Protein 1TQX (pdb70)

Radius of gyration: 55.83 Å; Cα contacts (8 Å, |Δi|>4): 926; chains: 2; bounding box: 70×81×130 Å

CATH classification: 3.20.20.70

B-factor: mean 29.71, std 8.07, range [15.62, 62.86]

InterPro domains:
  IPR000056 Ribulose-phosphate 3-epimerase-like [PF00834] (8-205)
  IPR000056 Ribulose-phosphate 3-epimerase-like [PS01085] (35-49)
  IPR000056 Ribulose-phosphate 3-epimerase-like [PS01086] (142-164)
  IPR000056 Ribulose-phosphate 3-epimerase-like [PTHR11749] (6-224)
  IPR000056 Ribulose-phosphate 3-epimerase-like [cd00429] (7-218)
  IPR011060 Ribulose-phosphate binding barrel [SSF51366] (5-220)
  IPR013785 Aldolase-type TIM barrel [G3DSA:3.20.20.70] (1-227)
  IPR026019 Ribulose-phosphate 3-epimerase [PIRSF001461] (6-224)

Sequence (442 aa):
LKAIIAPSVLASNISKLAEETQRMESLGAEWIHLDVMDMHFVPNLSFGPPVINNLKKYTKSIFFDVHLMVEYPEKYVPLLKTSNQLTFHFEALNEDTERCIQLAKEIRDNNLWCGISIKPKTDVQKLVPILDTNLINTVLVMTVEPGFGGQSFMHDMMGKVSFLRKKYKNLNIQVDGGLNIETTEISASHGANIIVAGTSIFNAEDPKYVIDTMRVSVQKYLKAIIAPSVLASNISKLAEETQRMESLGAEWIHLDVMDMHFVPNLSFGPPVINNLKKYTKSIFFDVHLMVEYPEKYVPLLKTSNQLTFHFEALNEDTERCIQLAKEIRDNNLWCGISIKPKTDVQKLVPILDTNLINTVLVMTVEPGFGGQSFMHDMMGKVSFLRKKYKNLNIQVDGGLNIETTEISASHGANIIVAGTSIFNAEDPKYVIDTMRVSVQKY

Structure 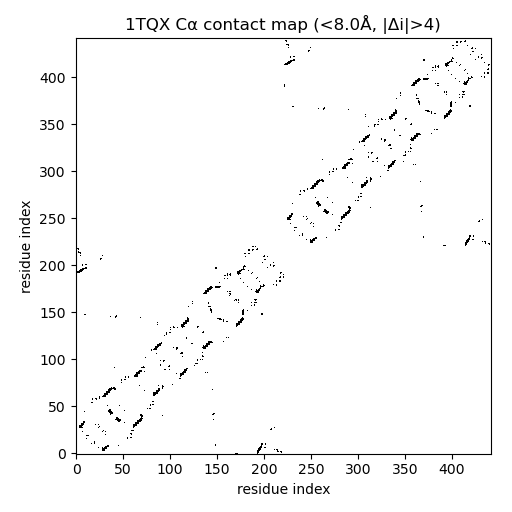(mmCIF, N/CA/C/O backbone):
data_1TQX
#
_entry.id   1TQX
#
_cell.length_a   79.415
_cell.length_b   84.454
_cell.length_c   120.717
_cell.angle_alpha   90.00
_cell.angle_beta   90.00
_cell.angle_gamma   90.00
#
_symmetry.space_group_name_H-M   'P 21 21 21'
#
loop_
_entity.id
_entity.type
_entity.pdbx_description
1 polymer 'D-ribulose-5-phosphate 3-epimerase, putative'
2 non-polymer 'SULFATE ION'
3 non-polymer 'ZINC ION'
4 water water
#
loop_
_atom_site.group_PDB
_atom_site.id
_atom_site.type_symbol
_atom_site.label_atom_id
_atom_site.label_alt_id
_atom_site.label_comp_id
_atom_site.label_asym_id
_atom_site.label_entity_id
_atom_site.label_seq_id
_atom_site.pdbx_PDB_ins_code
_atom_site.Cartn_x
_atom_site.Cartn_y
_atom_site.Cartn_z
_atom_site.occupancy
_atom_site.B_iso_or_equiv
_atom_site.auth_seq_id
_atom_site.auth_comp_id
_atom_site.auth_asym_id
_atom_site.auth_atom_id
_atom_site.pdbx_PDB_model_num
ATOM 1 N N . LEU A 1 4 ? 4.560 61.621 -14.652 1.00 33.73 4 LEU A N 1
ATOM 2 C CA . LEU A 1 4 ? 5.475 61.573 -13.470 1.00 33.95 4 LEU A CA 1
ATOM 3 C C . LEU A 1 4 ? 6.230 62.882 -13.299 1.00 33.57 4 LEU A C 1
ATOM 4 O O . LEU A 1 4 ? 6.712 63.461 -14.271 1.00 34.31 4 LEU A O 1
ATOM 9 N N . LYS A 1 5 ? 6.344 63.339 -12.058 1.00 32.12 5 LYS A N 1
ATOM 10 C CA . LYS A 1 5 ? 7.049 64.582 -11.768 1.00 30.68 5 LYS A CA 1
ATOM 11 C C . LYS A 1 5 ? 8.192 64.311 -10.788 1.00 29.04 5 LYS A C 1
ATOM 12 O O . LYS A 1 5 ? 8.135 63.352 -10.016 1.00 26.21 5 LYS A O 1
ATOM 18 N N . ALA A 1 6 ? 9.230 65.146 -10.825 1.00 26.10 6 ALA A N 1
ATOM 19 C CA . ALA A 1 6 ? 10.349 64.998 -9.898 1.00 25.73 6 ALA A CA 1
ATOM 20 C C . ALA A 1 6 ? 9.898 65.699 -8.620 1.00 24.87 6 ALA A C 1
ATOM 21 O O . ALA A 1 6 ? 9.660 66.902 -8.630 1.00 25.04 6 ALA A O 1
ATOM 23 N N . ILE A 1 7 ? 9.780 64.957 -7.524 1.00 23.75 7 ILE A N 1
ATOM 24 C CA . ILE A 1 7 ? 9.311 65.555 -6.275 1.00 22.93 7 ILE A CA 1
ATOM 25 C C . ILE A 1 7 ? 10.266 65.390 -5.101 1.00 22.46 7 ILE A C 1
ATOM 26 O O . ILE A 1 7 ? 10.720 64.285 -4.810 1.00 22.56 7 ILE A O 1
ATOM 31 N N . ILE A 1 8 ? 10.563 66.496 -4.424 1.00 22.36 8 ILE A N 1
ATOM 32 C CA . ILE A 1 8 ? 11.434 66.451 -3.261 1.00 21.98 8 ILE A CA 1
ATOM 33 C C . ILE A 1 8 ? 10.535 66.635 -2.039 1.00 22.59 8 ILE A C 1
ATOM 34 O O . ILE A 1 8 ? 9.777 67.606 -1.957 1.00 22.36 8 ILE A O 1
ATOM 39 N N . ALA A 1 9 ? 10.610 65.694 -1.102 1.00 20.99 9 ALA A N 1
ATOM 40 C CA . ALA A 1 9 ? 9.785 65.751 0.102 1.00 19.93 9 ALA A CA 1
ATOM 41 C C . ALA A 1 9 ? 10.623 65.666 1.377 1.00 19.61 9 ALA A C 1
ATOM 42 O O . ALA A 1 9 ? 10.894 64.577 1.879 1.00 20.85 9 ALA A O 1
ATOM 44 N N . PRO A 1 10 ? 11.034 66.824 1.921 1.00 19.02 10 PRO A N 1
ATOM 45 C CA . PRO A 1 10 ? 11.843 66.873 3.145 1.00 18.49 10 PRO A CA 1
ATOM 46 C C . PRO A 1 10 ? 11.110 66.194 4.303 1.00 19.19 10 PRO A C 1
ATOM 47 O O . PRO A 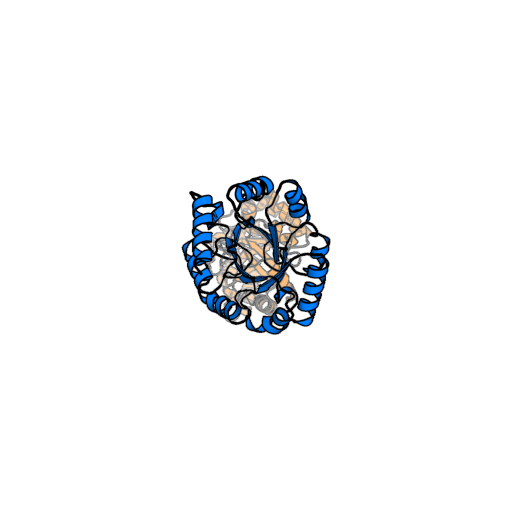1 10 ? 9.916 66.419 4.509 1.00 18.56 10 PRO A O 1
ATOM 51 N N . SER A 1 11 ? 11.825 65.363 5.054 1.00 19.02 11 SER A N 1
ATOM 52 C CA . SER A 1 11 ? 11.232 64.655 6.186 1.00 20.27 11 SER A CA 1
ATOM 53 C C . SER A 1 11 ? 11.426 65.471 7.462 1.00 20.22 11 SER A C 1
ATOM 54 O O . SER A 1 11 ? 12.545 65.590 7.956 1.00 18.63 11 SER A O 1
ATOM 57 N N . VAL A 1 12 ? 10.332 66.018 7.995 1.00 21.31 12 VAL A N 1
ATOM 58 C CA . VAL A 1 12 ? 10.378 66.860 9.196 1.00 23.45 12 VAL A CA 1
ATOM 59 C C . VAL A 1 12 ? 10.897 66.192 10.466 1.00 25.11 12 VAL A C 1
ATOM 60 O O . VAL A 1 12 ? 11.208 66.868 11.444 1.00 26.43 12 VAL A O 1
ATOM 64 N N . LEU A 1 13 ? 10.980 64.868 10.453 1.00 27.59 13 LEU A N 1
ATOM 65 C CA . LEU A 1 13 ? 11.474 64.120 11.606 1.00 28.88 13 LEU A CA 1
ATOM 66 C C . LEU A 1 13 ? 12.895 64.586 11.932 1.00 29.30 13 LEU A C 1
ATOM 67 O O . LEU A 1 13 ? 13.312 64.589 13.093 1.00 29.21 13 LEU A O 1
ATOM 72 N N . ALA A 1 14 ? 13.627 64.987 10.894 1.00 27.83 14 ALA A N 1
ATOM 73 C CA . ALA A 1 14 ? 15.008 65.444 11.038 1.00 27.15 14 ALA A CA 1
ATOM 74 C C . ALA A 1 14 ? 15.166 66.934 11.363 1.00 26.08 14 ALA A C 1
ATOM 75 O O . ALA A 1 14 ? 16.283 67.422 11.523 1.00 24.64 14 ALA A O 1
ATOM 77 N N . SER A 1 15 ? 14.058 67.659 11.472 1.00 25.30 15 SER A N 1
ATOM 78 C CA . SER A 1 15 ? 14.125 69.089 11.772 1.00 24.24 15 SER A CA 1
ATOM 79 C C . SER A 1 15 ? 13.895 69.348 13.254 1.00 24.03 15 SER A C 1
ATOM 80 O O . SER A 1 15 ? 13.823 68.417 14.059 1.00 24.05 15 SER A O 1
ATOM 83 N N . ASN A 1 16 ? 13.792 70.625 13.608 1.00 22.37 16 ASN A N 1
ATOM 84 C CA . ASN A 1 16 ? 13.501 71.014 14.982 1.00 23.77 16 ASN A CA 1
ATOM 85 C C . ASN A 1 16 ? 11.978 70.932 15.054 1.00 23.30 16 ASN A C 1
ATOM 86 O O . ASN A 1 16 ? 11.277 71.915 14.806 1.00 21.90 16 ASN A O 1
ATOM 91 N N . ILE A 1 17 ? 11.478 69.741 15.376 1.00 22.33 17 ILE A N 1
ATOM 92 C CA . ILE A 1 17 ? 10.045 69.487 15.418 1.00 23.46 17 ILE A CA 1
ATOM 93 C C . ILE A 1 17 ? 9.232 70.337 16.390 1.00 22.85 17 ILE A C 1
ATOM 94 O O . ILE A 1 17 ? 8.010 70.408 16.266 1.00 22.75 17 ILE A O 1
ATOM 99 N N . SER A 1 18 ? 9.887 70.987 17.350 1.00 21.56 18 SER A N 1
ATOM 100 C CA . SER A 1 18 ? 9.153 71.843 18.278 1.00 20.84 18 SER A CA 1
ATOM 101 C C . SER A 1 18 ? 8.865 73.171 17.575 1.00 20.28 18 SER A C 1
ATOM 102 O O . SER A 1 18 ? 8.261 74.079 18.149 1.00 20.23 18 SER A O 1
ATOM 105 N N . LYS A 1 19 ? 9.326 73.276 16.330 1.00 21.76 19 LYS A N 1
ATOM 106 C CA . LYS A 1 19 ? 9.102 74.453 15.490 1.00 21.99 19 LYS A CA 1
ATOM 107 C C . LYS A 1 19 ? 8.669 73.920 14.122 1.00 21.20 19 LYS A C 1
ATOM 108 O O . LYS A 1 19 ? 9.137 74.381 13.076 1.00 19.56 19 LYS A O 1
ATOM 114 N N . LEU A 1 20 ? 7.767 72.942 14.153 1.00 20.18 20 LEU A N 1
ATOM 115 C CA . LEU A 1 20 ? 7.262 72.280 12.949 1.00 21.00 20 LEU A CA 1
ATOM 116 C C . LEU A 1 20 ? 6.737 73.256 11.898 1.00 21.40 20 LEU A C 1
ATOM 117 O O . LEU A 1 20 ? 7.133 73.195 10.734 1.00 19.56 20 LEU A O 1
ATOM 122 N N . ALA A 1 21 ? 5.831 74.137 12.305 1.00 21.14 21 ALA A N 1
ATOM 123 C CA . ALA A 1 21 ? 5.267 75.115 11.381 1.00 22.46 21 ALA A CA 1
ATOM 124 C C . ALA A 1 21 ? 6.358 75.956 10.716 1.00 23.33 21 ALA A C 1
ATOM 125 O O . ALA A 1 21 ? 6.345 76.157 9.506 1.00 23.47 21 ALA A O 1
ATOM 127 N N . GLU A 1 22 ? 7.309 76.438 11.510 1.00 23.24 22 GLU A N 1
ATOM 128 C CA . GLU A 1 22 ? 8.387 77.268 10.971 1.00 25.19 22 GLU A CA 1
ATOM 129 C C . GLU A 1 22 ? 9.256 76.503 9.970 1.00 23.89 22 GLU A C 1
ATOM 130 O O . GLU A 1 22 ? 9.596 77.023 8.905 1.00 21.21 22 GLU A O 1
ATOM 136 N N . GLU A 1 23 ? 9.606 75.268 10.319 1.00 21.67 23 GLU A N 1
ATOM 137 C CA . GLU A 1 23 ? 10.427 74.433 9.459 1.00 21.39 23 GLU A CA 1
ATOM 138 C C . GLU A 1 23 ? 9.730 74.091 8.144 1.00 21.33 23 GLU A C 1
ATOM 139 O O . GLU A 1 23 ? 10.368 74.054 7.086 1.00 18.78 23 GLU A O 1
ATOM 145 N N . THR A 1 24 ? 8.426 73.841 8.211 1.00 20.08 24 THR A N 1
ATOM 146 C CA . THR A 1 24 ? 7.662 73.496 7.015 1.00 19.95 24 THR A CA 1
ATOM 147 C C . THR A 1 24 ? 7.495 74.702 6.097 1.00 21.29 24 THR A C 1
ATOM 148 O O . THR A 1 24 ? 7.563 74.574 4.869 1.00 20.25 24 THR A O 1
ATOM 152 N N . GLN A 1 25 ? 7.270 75.870 6.694 1.00 20.97 25 GLN A N 1
ATOM 153 C CA . GLN A 1 25 ? 7.120 77.099 5.923 1.00 22.34 25 GLN A CA 1
ATOM 154 C C . GLN A 1 25 ? 8.447 77.364 5.212 1.00 23.72 25 GLN A C 1
ATOM 155 O O . GLN A 1 25 ? 8.471 77.802 4.064 1.00 23.68 25 GLN A O 1
ATOM 161 N N . ARG A 1 26 ? 9.546 77.083 5.903 1.00 23.60 26 ARG A N 1
ATOM 162 C CA . ARG A 1 26 ? 10.876 77.269 5.340 1.00 25.10 26 ARG A CA 1
ATOM 163 C C . ARG A 1 26 ? 11.051 76.348 4.128 1.00 24.69 26 ARG A C 1
ATOM 164 O O . ARG A 1 26 ? 11.475 76.787 3.059 1.00 24.80 26 ARG A O 1
ATOM 172 N N . MET A 1 27 ? 10.717 75.070 4.285 1.00 24.22 27 MET A N 1
ATOM 173 C CA . MET A 1 27 ? 10.839 74.127 3.176 1.00 24.88 27 MET A CA 1
ATOM 174 C C . MET A 1 27 ? 9.965 74.590 2.010 1.00 26.46 27 MET A C 1
ATOM 175 O O . MET A 1 27 ? 10.344 74.481 0.840 1.00 25.27 27 MET A O 1
ATOM 180 N N . GLU A 1 28 ? 8.793 75.112 2.343 1.00 25.21 28 GLU A N 1
ATOM 181 C CA . GLU A 1 28 ? 7.856 75.607 1.344 1.00 28.13 28 GLU A CA 1
ATOM 182 C C . GLU A 1 28 ? 8.490 76.776 0.586 1.00 27.75 28 GLU A C 1
ATOM 183 O O . GLU A 1 28 ? 8.443 76.829 -0.641 1.00 27.73 28 GLU A O 1
ATOM 189 N N . SER A 1 29 ? 9.101 77.701 1.322 1.00 27.10 29 SER A N 1
ATOM 190 C CA . SER A 1 29 ? 9.728 78.864 0.706 1.00 28.50 29 SER A CA 1
ATOM 191 C C . SER A 1 29 ? 10.924 78.491 -0.169 1.00 28.60 29 SER A C 1
ATOM 192 O O . SER A 1 29 ? 11.283 79.237 -1.085 1.00 27.44 29 SER A O 1
ATOM 195 N N . LEU A 1 30 ? 11.536 77.340 0.107 1.00 27.65 30 LEU A N 1
ATOM 196 C CA . LEU A 1 30 ? 12.688 76.889 -0.669 1.00 27.15 30 LEU A CA 1
ATOM 197 C C . LEU A 1 30 ? 12.276 76.147 -1.933 1.00 27.33 30 LEU A C 1
ATOM 198 O O . LEU A 1 30 ? 13.117 75.826 -2.766 1.00 29.28 30 LEU A O 1
ATOM 203 N N . GLY A 1 31 ? 10.987 75.856 -2.068 1.00 26.00 31 GLY A N 1
ATOM 204 C CA . GLY A 1 31 ? 10.522 75.172 -3.259 1.00 25.60 31 GLY A CA 1
ATOM 205 C C . GLY A 1 31 ? 10.192 73.698 -3.126 1.00 24.95 31 GLY A C 1
ATOM 206 O O . GLY A 1 31 ? 9.878 73.048 -4.123 1.00 24.00 31 GLY A O 1
ATOM 207 N N . ALA A 1 32 ? 10.260 73.151 -1.917 1.00 23.89 32 ALA A N 1
ATOM 208 C CA . ALA A 1 32 ? 9.928 71.739 -1.742 1.00 24.12 32 ALA A CA 1
ATOM 209 C C . ALA A 1 32 ? 8.451 71.575 -2.098 1.00 22.70 32 ALA A C 1
ATOM 210 O O . ALA A 1 32 ? 7.610 72.339 -1.628 1.00 23.58 32 ALA A O 1
ATOM 212 N N . GLU A 1 33 ? 8.143 70.590 -2.937 1.00 24.17 33 GLU A N 1
ATOM 213 C CA . GLU A 1 33 ? 6.765 70.346 -3.363 1.00 23.72 33 GLU A CA 1
ATOM 214 C C . GLU A 1 33 ? 5.918 69.657 -2.290 1.00 22.73 33 GLU A C 1
ATOM 215 O O . GLU A 1 33 ? 4.739 69.969 -2.119 1.00 20.20 33 GLU A O 1
ATOM 221 N N . TRP A 1 34 ? 6.531 68.717 -1.578 1.00 20.50 34 TRP A N 1
ATOM 222 C CA . TRP A 1 34 ? 5.854 67.946 -0.538 1.00 20.09 34 TRP A CA 1
ATOM 223 C C . TRP A 1 34 ? 6.554 68.108 0.807 1.00 19.88 34 TRP A C 1
ATOM 224 O O . TRP A 1 34 ? 7.724 68.494 0.863 1.00 19.11 34 TRP A O 1
ATOM 235 N N . ILE A 1 35 ? 5.830 67.814 1.885 1.00 20.45 35 ILE A N 1
ATOM 236 C CA . ILE A 1 35 ? 6.408 67.833 3.224 1.00 19.96 35 ILE A CA 1
ATOM 237 C C . ILE A 1 35 ? 6.090 66.419 3.715 1.00 20.45 35 ILE A C 1
ATOM 238 O O . ILE A 1 35 ? 4.932 66.006 3.730 1.00 20.07 35 ILE A O 1
ATOM 243 N N . HIS A 1 36 ? 7.132 65.665 4.058 1.00 19.11 36 HIS A N 1
ATOM 244 C CA . HIS A 1 36 ? 6.974 64.281 4.498 1.00 17.58 36 HIS A CA 1
ATOM 245 C C . HIS A 1 36 ? 6.818 64.187 6.009 1.00 19.04 36 HIS A C 1
ATOM 246 O O . HIS A 1 36 ? 7.740 64.521 6.764 1.00 19.36 36 HIS A O 1
ATOM 253 N N . LEU A 1 37 ? 5.659 63.702 6.445 1.00 17.60 37 LEU A N 1
ATOM 254 C CA . LEU A 1 37 ? 5.335 63.601 7.864 1.00 18.46 37 LEU A CA 1
ATOM 255 C C . LEU A 1 37 ? 5.315 62.165 8.389 1.00 17.49 37 LEU A C 1
ATOM 256 O O . LEU A 1 37 ? 4.375 61.413 8.127 1.00 16.60 37 LEU A O 1
ATOM 261 N N . ASP A 1 38 ? 6.352 61.795 9.136 1.00 18.27 38 ASP A N 1
ATOM 262 C CA . ASP A 1 38 ? 6.458 60.448 9.702 1.00 19.59 38 ASP A CA 1
ATOM 263 C C . ASP A 1 38 ? 5.721 60.271 11.026 1.00 19.28 38 ASP A C 1
ATOM 264 O O . ASP A 1 38 ? 6.085 60.880 12.029 1.00 20.01 38 ASP A O 1
ATOM 269 N N . VAL A 1 39 ? 4.704 59.414 11.017 1.00 19.87 39 VAL A N 1
ATOM 270 C CA . VAL A 1 39 ? 3.906 59.119 12.208 1.00 18.67 39 VAL A CA 1
ATOM 271 C C . VAL A 1 39 ? 4.318 57.736 12.723 1.00 18.96 39 VAL A C 1
ATOM 272 O O . VAL A 1 39 ? 4.192 56.744 12.007 1.00 19.47 39 VAL A O 1
ATOM 276 N N . MET A 1 40 ? 4.819 57.682 13.956 1.00 18.66 40 MET A N 1
ATOM 277 C CA . MET A 1 40 ? 5.282 56.435 14.578 1.00 18.40 40 MET A CA 1
ATOM 278 C C . MET A 1 40 ? 4.573 56.266 15.926 1.00 18.62 40 MET A C 1
ATOM 279 O O . MET A 1 40 ? 4.446 57.233 16.682 1.00 19.59 40 MET A O 1
ATOM 284 N N . ASP A 1 41 ? 4.128 55.044 16.228 1.00 18.04 41 ASP A N 1
ATOM 285 C CA . ASP A 1 41 ? 3.365 54.797 17.457 1.00 18.69 41 ASP A CA 1
ATOM 286 C C . ASP A 1 41 ? 4.011 53.950 18.547 1.00 19.71 41 ASP A C 1
ATOM 287 O O . ASP A 1 41 ? 3.309 53.423 19.411 1.00 19.70 41 ASP A O 1
ATOM 292 N N . MET A 1 42 ? 5.329 53.803 18.502 1.00 19.87 42 MET A N 1
ATOM 293 C CA . MET A 1 42 ? 6.063 53.013 19.490 1.00 22.03 42 MET A CA 1
ATOM 294 C C . MET A 1 42 ? 5.663 51.532 19.481 1.00 22.47 42 MET A C 1
ATOM 295 O O . MET A 1 42 ? 6.055 50.770 20.370 1.00 23.28 42 MET A O 1
ATOM 300 N N . HIS A 1 43 ? 4.874 51.128 18.487 1.00 21.23 43 HIS A N 1
ATOM 301 C CA . HIS A 1 43 ? 4.466 49.729 18.365 1.00 21.60 43 HIS A CA 1
ATOM 302 C C . HIS A 1 43 ? 4.920 49.150 17.029 1.00 22.34 43 HIS A C 1
ATOM 303 O O . HIS A 1 43 ? 5.639 48.146 17.003 1.00 23.64 43 HIS A O 1
ATOM 310 N N . PHE A 1 44 ? 4.519 49.770 15.922 1.00 22.06 44 PHE A N 1
ATOM 311 C CA . PHE A 1 44 ? 4.937 49.271 14.614 1.00 21.11 44 PHE A CA 1
ATOM 312 C C . PHE A 1 44 ? 6.444 49.471 14.452 1.00 21.47 44 PHE A C 1
ATOM 313 O O . PHE A 1 44 ? 7.117 48.697 13.773 1.00 21.54 44 PHE A O 1
ATOM 321 N N . VAL A 1 45 ? 6.955 50.536 15.061 1.00 20.90 45 VAL A N 1
ATOM 322 C CA . VAL A 1 45 ? 8.381 50.846 15.064 1.00 22.42 45 VAL A CA 1
ATOM 323 C C . VAL A 1 45 ? 8.672 51.320 16.491 1.00 23.04 45 VAL A C 1
ATOM 324 O O . VAL A 1 45 ? 7.786 51.851 17.162 1.00 22.74 45 VAL A O 1
ATOM 328 N N . PRO A 1 46 ? 9.908 51.119 16.980 1.00 23.48 46 PRO A N 1
ATOM 329 C CA . PRO A 1 46 ? 10.284 51.529 18.338 1.00 22.40 46 PRO A CA 1
ATOM 330 C C . PRO A 1 46 ? 10.565 53.021 18.543 1.00 23.18 46 PRO A C 1
ATOM 331 O O . PRO A 1 46 ? 11.609 53.400 19.086 1.00 20.84 46 PRO A O 1
ATOM 335 N N . ASN A 1 47 ? 9.618 53.861 18.136 1.00 22.30 47 ASN A N 1
ATOM 336 C CA . ASN A 1 47 ? 9.762 55.308 18.264 1.00 22.82 47 ASN A CA 1
ATOM 337 C C . ASN A 1 47 ? 8.370 55.944 18.221 1.00 21.98 47 ASN A C 1
ATOM 338 O O . ASN A 1 47 ? 7.476 55.435 17.546 1.00 21.08 47 ASN A O 1
ATOM 343 N N . LEU A 1 48 ? 8.184 57.038 18.955 1.00 21.56 48 LEU A N 1
ATOM 344 C CA . LEU A 1 48 ? 6.907 57.755 18.965 1.00 19.54 48 LEU A CA 1
ATOM 345 C C . LEU A 1 48 ? 7.219 59.179 18.513 1.00 20.94 48 LEU A C 1
ATOM 346 O O . LEU A 1 48 ? 7.888 59.926 19.231 1.00 18.14 48 LEU A O 1
ATOM 351 N N . SER A 1 49 ? 6.739 59.550 17.326 1.00 18.90 49 SER A N 1
ATOM 352 C CA . SER A 1 49 ? 7.008 60.877 16.782 1.00 18.96 49 SER A CA 1
AT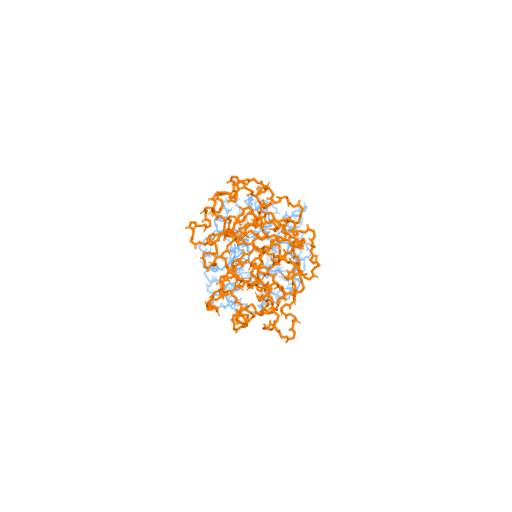OM 353 C C . SER A 1 49 ? 5.926 61.918 17.088 1.00 18.11 49 SER A C 1
ATOM 354 O O . SER A 1 49 ? 6.037 62.666 18.065 1.00 16.90 49 SER A O 1
ATOM 357 N N . PHE A 1 50 ? 4.900 61.982 16.241 1.00 17.85 50 PHE A N 1
ATOM 358 C CA . PHE A 1 50 ? 3.784 62.911 16.429 1.00 17.50 50 PHE A CA 1
ATOM 359 C C . PHE A 1 50 ? 2.592 62.398 15.621 1.00 18.57 50 PHE A C 1
ATOM 360 O O . PHE A 1 50 ? 2.773 61.627 14.680 1.00 17.52 50 PHE A O 1
ATOM 368 N N . GLY A 1 51 ? 1.380 62.812 15.984 1.00 19.09 51 GLY A N 1
ATOM 369 C CA . GLY A 1 51 ? 0.206 62.318 15.282 1.00 19.60 51 GLY A CA 1
ATOM 370 C C . GLY A 1 51 ? -0.720 63.351 14.666 1.00 18.61 51 GLY A C 1
ATOM 371 O O . GLY A 1 51 ? -0.339 64.506 14.496 1.00 18.61 51 GLY A O 1
ATOM 372 N N . PRO A 1 52 ? -1.960 62.955 14.326 1.00 20.03 52 PRO A N 1
ATOM 373 C CA . PRO A 1 52 ? -2.968 63.829 13.719 1.00 19.94 52 PRO A CA 1
ATOM 374 C C . PRO A 1 52 ? -3.137 65.203 14.363 1.00 19.72 52 PRO A C 1
ATOM 375 O O . PRO A 1 52 ? -3.252 66.200 13.656 1.00 21.14 52 PRO A O 1
ATOM 379 N N . PRO A 1 53 ? -3.160 65.280 15.706 1.00 21.23 53 PRO A N 1
ATOM 380 C CA . PRO A 1 53 ? -3.320 66.601 16.333 1.00 21.92 53 PRO A CA 1
ATOM 381 C C . PRO A 1 53 ? -2.248 67.594 15.882 1.00 22.83 53 PRO A C 1
ATOM 382 O O . PRO A 1 53 ? -2.530 68.771 15.650 1.00 20.56 53 PRO A O 1
ATOM 386 N N . VAL A 1 54 ? -1.017 67.109 15.759 1.00 21.65 54 VAL A N 1
ATOM 387 C CA . VAL A 1 54 ? 0.085 67.963 15.338 1.00 20.01 54 VAL A CA 1
ATOM 388 C C . VAL A 1 54 ? -0.030 68.297 13.852 1.00 19.08 54 VAL A C 1
ATOM 389 O O . VAL A 1 54 ? 0.109 69.454 13.453 1.00 18.25 54 VAL A O 1
ATOM 393 N N . ILE A 1 55 ? -0.290 67.281 13.037 1.00 18.84 55 ILE A N 1
ATOM 394 C CA . ILE A 1 55 ? -0.423 67.480 11.595 1.00 18.95 55 ILE A CA 1
ATOM 395 C C . ILE A 1 55 ? -1.611 68.377 11.233 1.00 20.38 55 ILE A C 1
ATOM 396 O O . ILE A 1 55 ? -1.507 69.232 10.351 1.00 17.57 55 ILE A O 1
ATOM 401 N N . ASN A 1 56 ? -2.740 68.179 11.907 1.00 19.17 56 ASN A N 1
ATOM 402 C CA . ASN A 1 56 ? -3.930 68.987 11.635 1.00 20.04 56 ASN A CA 1
ATOM 403 C C . ASN A 1 56 ? -3.694 70.459 11.972 1.00 21.04 56 ASN A C 1
ATOM 404 O O . ASN A 1 56 ? -4.215 71.349 11.291 1.00 20.86 56 ASN A O 1
ATOM 409 N N . ASN A 1 57 ? -2.910 70.715 13.020 1.00 20.36 57 ASN A N 1
ATOM 410 C CA . ASN A 1 57 ? -2.597 72.081 13.435 1.00 19.31 57 ASN A CA 1
ATOM 411 C C . ASN A 1 57 ? -1.625 72.719 12.436 1.00 19.91 57 ASN A C 1
ATOM 412 O O . ASN A 1 57 ? -1.753 73.896 12.092 1.00 19.49 57 ASN A O 1
ATOM 417 N N . LEU A 1 58 ? -0.656 71.936 11.976 1.00 18.98 58 LEU A N 1
ATOM 418 C CA . LEU A 1 58 ? 0.327 72.419 11.006 1.00 19.16 58 LEU A CA 1
ATOM 419 C C . LEU A 1 58 ? -0.350 72.978 9.749 1.00 20.03 58 LEU A C 1
ATOM 420 O O . LEU A 1 58 ? 0.072 74.002 9.204 1.00 20.23 58 LEU A O 1
ATOM 425 N N . LYS A 1 59 ? -1.400 72.303 9.296 1.00 20.82 59 LYS A N 1
ATOM 426 C CA . LYS A 1 59 ? -2.121 72.716 8.090 1.00 24.35 59 LYS A CA 1
ATOM 427 C C . LYS A 1 59 ? -2.621 74.158 8.161 1.00 26.09 59 LYS A C 1
ATOM 428 O O . LYS A 1 59 ? -2.814 74.809 7.135 1.00 27.86 59 LYS A O 1
ATOM 434 N N . LYS A 1 60 ? -2.819 74.656 9.375 1.00 27.85 60 LYS A N 1
ATOM 435 C CA . LYS A 1 60 ? -3.294 76.015 9.575 1.00 28.44 60 LYS A CA 1
ATOM 436 C C . LYS A 1 60 ? -2.253 77.057 9.142 1.00 29.53 60 LYS A C 1
ATOM 437 O O . LYS A 1 60 ? -2.602 78.190 8.791 1.00 25.98 60 LYS A O 1
ATOM 443 N N . TYR A 1 61 ? -0.978 76.669 9.138 1.00 27.17 61 TYR A N 1
ATOM 444 C CA . TYR A 1 61 ? 0.096 77.602 8.803 1.00 27.81 61 TYR A CA 1
ATOM 445 C C . TYR A 1 61 ? 0.824 77.405 7.478 1.00 26.82 61 TYR A C 1
ATOM 446 O O . TYR A 1 61 ? 1.771 78.134 7.181 1.00 27.57 61 TYR A O 1
ATOM 455 N N . THR A 1 62 ? 0.394 76.433 6.684 1.00 27.20 62 THR A N 1
ATOM 456 C CA . THR A 1 62 ? 1.036 76.181 5.399 1.00 26.77 62 THR A CA 1
ATOM 457 C C . THR A 1 62 ? 0.197 76.724 4.256 1.00 28.91 62 THR A C 1
ATOM 458 O O . THR A 1 62 ? -0.948 77.141 4.452 1.00 26.53 62 THR A O 1
ATOM 462 N N . LYS A 1 63 ? 0.770 76.717 3.059 1.00 29.66 63 LYS A N 1
ATOM 463 C CA . LYS A 1 63 ? 0.064 77.211 1.891 1.00 32.59 63 LYS A CA 1
ATOM 464 C C . LYS A 1 63 ? -0.172 76.117 0.862 1.00 31.67 63 LYS A C 1
ATOM 465 O O . LYS A 1 63 ? -1.112 75.335 0.987 1.00 33.72 63 LYS A O 1
ATOM 471 N N . SER A 1 64 ? 0.689 76.046 -0.143 1.00 31.30 64 SER A N 1
ATOM 472 C CA . SER A 1 64 ? 0.532 75.052 -1.198 1.00 32.00 64 SER A CA 1
ATOM 473 C C . SER A 1 64 ? 1.198 73.698 -0.965 1.00 29.95 64 SER A C 1
ATOM 474 O O . SER A 1 64 ? 0.859 72.729 -1.639 1.00 29.05 64 SER A O 1
ATOM 477 N N . ILE A 1 65 ? 2.122 73.608 -0.014 1.00 26.97 65 ILE A N 1
ATOM 478 C CA . ILE A 1 65 ? 2.819 72.344 0.187 1.00 24.29 65 ILE A CA 1
ATOM 479 C C . ILE A 1 65 ? 1.911 71.133 0.458 1.00 23.11 65 ILE A C 1
ATOM 480 O O . ILE A 1 65 ? 0.995 71.185 1.276 1.00 24.08 65 ILE A O 1
ATOM 485 N N . PHE A 1 66 ? 2.186 70.054 -0.273 1.00 22.10 66 PHE A N 1
ATOM 486 C CA . PHE A 1 66 ? 1.464 68.775 -0.237 1.00 21.49 66 PHE A CA 1
ATOM 487 C C . PHE A 1 66 ? 1.780 67.984 1.044 1.00 21.17 66 PHE A C 1
ATOM 488 O O . PHE A 1 66 ? 2.946 67.740 1.351 1.00 20.31 66 PHE A O 1
ATOM 496 N N . PHE A 1 67 ? 0.743 67.580 1.775 1.00 19.09 67 PHE A N 1
ATOM 497 C CA . PHE A 1 67 ? 0.925 66.825 3.012 1.00 19.73 67 PHE A CA 1
ATOM 498 C C . PHE A 1 67 ? 1.044 65.326 2.747 1.00 20.18 67 PHE A C 1
ATOM 499 O O . PHE A 1 67 ? 0.056 64.651 2.445 1.00 20.62 67 PHE A O 1
ATOM 507 N N . ASP A 1 68 ? 2.263 64.811 2.860 1.00 19.25 68 ASP A N 1
ATOM 508 C CA . ASP A 1 68 ? 2.539 63.401 2.621 1.00 20.39 68 ASP A CA 1
ATOM 509 C C . ASP A 1 68 ? 2.791 62.699 3.963 1.00 20.21 68 ASP A C 1
ATOM 510 O O . ASP A 1 68 ? 3.865 62.816 4.557 1.00 19.21 68 ASP A O 1
ATOM 515 N N . VAL A 1 69 ? 1.784 61.965 4.427 1.00 20.13 69 VAL A N 1
ATOM 516 C CA . VAL A 1 69 ? 1.853 61.278 5.716 1.00 19.85 69 VAL A CA 1
ATOM 517 C C . VAL A 1 69 ? 2.231 59.806 5.623 1.00 19.33 69 VAL A C 1
ATOM 518 O O . VAL A 1 69 ? 1.528 59.008 5.001 1.00 19.40 69 VAL A O 1
ATOM 522 N N . HIS A 1 70 ? 3.348 59.453 6.254 1.00 18.92 70 HIS A N 1
ATOM 523 C CA . HIS A 1 70 ? 3.828 58.077 6.264 1.00 18.51 70 HIS A CA 1
ATOM 524 C C . HIS A 1 70 ? 3.411 57.469 7.600 1.00 17.82 70 HIS A C 1
ATOM 525 O O . HIS A 1 70 ? 3.975 57.797 8.642 1.00 16.46 70 HIS A O 1
ATOM 532 N N . LEU A 1 71 ? 2.423 56.583 7.559 1.00 17.50 71 LEU A N 1
ATOM 533 C CA . LEU A 1 71 ? 1.907 55.942 8.760 1.00 18.36 71 LEU A CA 1
ATOM 534 C C . LEU A 1 71 ? 2.665 54.679 9.158 1.00 18.79 71 LEU A C 1
ATOM 535 O O . LEU A 1 71 ? 2.349 53.587 8.698 1.00 17.69 71 LEU A O 1
ATOM 540 N N . MET A 1 72 ? 3.682 54.835 9.999 1.00 17.61 72 MET A N 1
ATOM 541 C CA . MET A 1 72 ? 4.441 53.685 10.488 1.00 19.77 72 MET A CA 1
ATOM 542 C C . MET A 1 72 ? 3.762 53.336 11.805 1.00 18.94 72 MET A C 1
ATOM 543 O O . MET A 1 72 ? 4.333 53.502 12.883 1.00 17.23 72 MET A O 1
ATOM 548 N N . VAL A 1 73 ? 2.528 52.855 11.697 1.00 18.82 73 VAL A N 1
ATOM 549 C CA . VAL A 1 73 ? 1.724 52.529 12.866 1.00 19.32 73 VAL A CA 1
ATOM 550 C C . VAL A 1 73 ? 0.897 51.270 12.676 1.00 21.41 73 VAL A C 1
ATOM 551 O O . VAL A 1 73 ? 0.713 50.794 11.555 1.00 19.83 73 VAL A O 1
ATOM 555 N N . GLU A 1 74 ? 0.402 50.735 13.790 1.00 21.16 74 GLU A N 1
ATOM 556 C CA . GLU A 1 74 ? -0.482 49.580 13.741 1.00 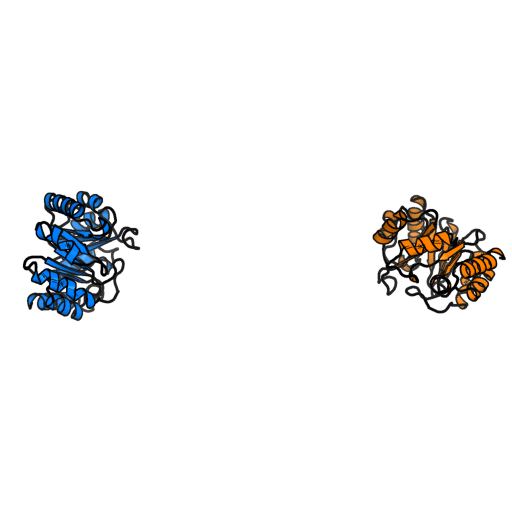22.73 74 GLU A CA 1
ATOM 557 C C . GLU A 1 74 ? -1.858 50.216 13.549 1.00 21.91 74 GLU A C 1
ATOM 558 O O . GLU A 1 74 ? -2.057 51.380 13.908 1.00 21.88 74 GLU A O 1
ATOM 564 N N . TYR A 1 75 ? -2.798 49.467 12.984 1.00 22.23 75 TYR A N 1
ATOM 565 C CA . TYR A 1 75 ? -4.156 49.966 12.776 1.00 23.12 75 TYR A CA 1
ATOM 566 C C . TYR A 1 75 ? -4.206 51.279 11.992 1.00 22.32 75 TYR A C 1
ATOM 567 O O . TY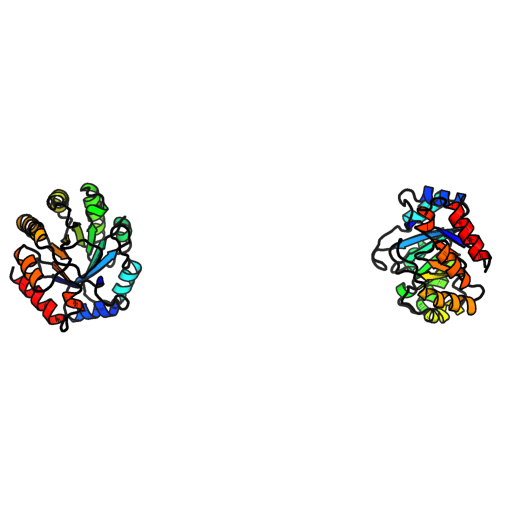R A 1 75 ? -4.860 52.233 12.417 1.00 22.02 75 TYR A O 1
ATOM 576 N N . PRO A 1 76 ? -3.532 51.347 10.836 1.00 22.52 76 PRO A N 1
ATOM 577 C CA . PRO A 1 76 ? -3.556 52.591 10.057 1.00 22.22 76 PRO A CA 1
ATOM 578 C C . PRO A 1 76 ? -4.959 53.068 9.665 1.00 23.38 76 PRO A C 1
ATOM 579 O O . PRO A 1 76 ? -5.169 54.255 9.422 1.00 22.47 76 PRO A O 1
ATOM 583 N N . GLU A 1 77 ? -5.912 52.142 9.607 1.00 24.14 77 GLU A N 1
ATOM 584 C CA . GLU A 1 77 ? -7.290 52.484 9.258 1.00 24.58 77 GLU A CA 1
ATOM 585 C C . GLU A 1 77 ? -7.861 53.538 10.224 1.00 23.85 77 GLU A C 1
ATOM 586 O O . GLU A 1 77 ? -8.671 54.382 9.835 1.00 21.41 77 GLU A O 1
ATOM 592 N N . LYS A 1 78 ? -7.421 53.504 11.479 1.00 23.66 78 LYS A N 1
ATOM 593 C CA . LYS A 1 78 ? -7.908 54.453 12.488 1.00 23.23 78 LYS A CA 1
ATOM 594 C C . LYS A 1 78 ? -7.478 55.890 12.237 1.00 22.69 78 LYS A C 1
ATOM 595 O O . LYS A 1 78 ? -8.089 56.832 12.753 1.00 22.99 78 LYS A O 1
ATOM 601 N N . TYR A 1 79 ? -6.416 56.062 11.461 1.00 21.39 79 TYR A N 1
ATOM 602 C CA . TYR A 1 79 ? -5.898 57.393 11.193 1.00 21.29 79 TYR A CA 1
ATOM 603 C C . TYR A 1 79 ? -6.554 58.127 10.024 1.00 19.68 79 TYR A C 1
ATOM 604 O O . TYR A 1 79 ? -6.458 59.346 9.934 1.00 19.11 79 TYR A O 1
ATOM 613 N N . VAL A 1 80 ? -7.222 57.403 9.134 1.00 20.45 80 VAL A N 1
ATOM 614 C CA . VAL A 1 80 ? -7.844 58.045 7.979 1.00 21.12 80 VAL A CA 1
ATOM 615 C C . VAL A 1 80 ? -8.840 59.166 8.319 1.00 20.88 80 VAL A C 1
ATOM 616 O O . VAL A 1 80 ? -8.744 60.272 7.782 1.00 20.76 80 VAL A O 1
ATOM 620 N N . PRO A 1 81 ? -9.807 58.903 9.209 1.00 21.90 81 PRO A N 1
ATOM 621 C CA . PRO A 1 81 ? -10.757 59.973 9.528 1.00 22.24 81 PRO A CA 1
ATOM 622 C C . PRO A 1 81 ? -10.133 61.148 10.280 1.00 23.01 81 PRO A C 1
ATOM 623 O O . PRO A 1 81 ? -10.722 62.227 10.353 1.00 23.41 81 PRO A O 1
ATOM 627 N N . LEU A 1 82 ? -8.936 60.934 10.824 1.00 21.21 82 LEU A N 1
ATOM 628 C CA . LEU A 1 82 ? -8.243 61.971 11.580 1.00 21.01 82 LEU A CA 1
ATOM 629 C C . LEU A 1 82 ? -7.312 62.837 10.728 1.00 20.38 82 LEU A C 1
ATOM 630 O O . LEU A 1 82 ? -6.750 63.816 11.222 1.00 18.15 82 LEU A O 1
ATOM 635 N N . LEU A 1 83 ? -7.151 62.493 9.455 1.00 18.49 83 LEU A N 1
ATOM 636 C CA . LEU A 1 83 ? -6.238 63.243 8.594 1.00 19.16 83 LEU A CA 1
ATOM 637 C C . LEU A 1 83 ? -6.868 63.643 7.261 1.00 19.44 83 LEU A C 1
ATOM 638 O O . LEU A 1 83 ? -6.210 63.617 6.212 1.00 18.07 83 LEU A O 1
ATOM 643 N N . LYS A 1 84 ? -8.139 64.023 7.306 1.00 19.06 84 LYS A N 1
ATOM 644 C CA . LYS A 1 84 ? -8.859 64.413 6.096 1.00 21.10 84 LYS A CA 1
ATOM 645 C C . LYS A 1 84 ? -8.262 65.617 5.371 1.00 20.94 84 LYS A C 1
ATOM 646 O O . LYS A 1 84 ? -8.451 65.760 4.164 1.00 21.55 84 LYS A O 1
ATOM 652 N N . THR A 1 85 ? -7.559 66.489 6.092 1.00 20.90 85 THR A N 1
ATOM 653 C CA . THR A 1 85 ? -6.985 67.664 5.448 1.00 22.77 85 THR A CA 1
ATOM 654 C C . THR A 1 85 ? -5.610 67.427 4.821 1.00 22.04 85 THR A C 1
ATOM 655 O O . THR A 1 85 ? -5.059 68.336 4.206 1.00 21.04 85 THR A O 1
ATOM 659 N N . SER A 1 86 ? -5.060 66.222 4.974 1.00 20.97 86 SER A N 1
ATOM 660 C CA . SER A 1 86 ? -3.761 65.908 4.374 1.00 20.43 86 SER A CA 1
ATOM 661 C C . SER A 1 86 ? -3.947 65.584 2.889 1.00 21.79 86 SER A C 1
ATOM 662 O O . SER A 1 86 ? -5.062 65.686 2.372 1.00 22.08 86 SER A O 1
ATOM 665 N N . ASN A 1 87 ? -2.873 65.197 2.200 1.00 20.80 87 ASN A N 1
ATOM 666 C CA . ASN A 1 87 ? -2.962 64.903 0.768 1.00 21.66 87 ASN A CA 1
ATOM 667 C C . ASN A 1 87 ? -2.753 63.438 0.387 1.00 22.38 87 ASN A C 1
ATOM 668 O O . ASN A 1 87 ? -3.424 62.922 -0.509 1.00 21.75 87 ASN A O 1
ATOM 673 N N . GLN A 1 88 ? -1.808 62.775 1.043 1.00 21.20 88 GLN A N 1
ATOM 674 C CA . GLN A 1 88 ? -1.582 61.361 0.795 1.00 19.49 88 GLN A CA 1
ATOM 675 C C . GLN A 1 88 ? -1.333 60.650 2.103 1.00 20.00 88 GLN A C 1
ATOM 676 O O . GLN A 1 88 ? -0.635 61.169 2.976 1.00 18.28 88 GLN A O 1
ATOM 682 N N . LEU A 1 89 ? -1.923 59.468 2.238 1.00 18.71 89 LEU A N 1
ATOM 683 C CA . LEU A 1 89 ? -1.735 58.647 3.421 1.00 19.51 89 LEU A CA 1
ATOM 684 C C . LEU A 1 89 ? -1.070 57.368 2.938 1.00 20.04 89 LEU A C 1
ATOM 685 O O . LEU A 1 89 ? -1.590 56.678 2.056 1.00 20.79 89 LEU A O 1
ATOM 690 N N . THR A 1 90 ? 0.094 57.068 3.501 1.00 21.08 90 THR A N 1
ATOM 691 C CA . THR A 1 90 ? 0.843 55.873 3.128 1.00 20.04 90 THR A CA 1
ATOM 692 C C . THR A 1 90 ? 0.893 54.915 4.311 1.00 19.93 90 THR A C 1
ATOM 693 O O . THR A 1 90 ? 1.399 55.266 5.378 1.00 18.79 90 THR A O 1
ATOM 697 N N . PHE A 1 91 ? 0.353 53.712 4.134 1.00 19.81 91 PHE A N 1
ATOM 698 C CA . PHE A 1 91 ? 0.371 52.734 5.216 1.00 20.27 91 PHE A CA 1
ATOM 699 C C . PHE A 1 91 ? 1.315 51.595 4.858 1.00 20.56 91 PHE A C 1
ATOM 700 O O . PHE A 1 91 ? 1.719 51.459 3.700 1.00 19.46 91 PHE A O 1
ATOM 708 N N . HIS A 1 92 ? 1.681 50.789 5.852 1.00 19.81 92 HIS A N 1
ATOM 709 C CA . HIS A 1 92 ? 2.590 49.676 5.617 1.00 19.27 92 HIS A CA 1
ATOM 710 C C . HIS A 1 92 ? 1.911 48.363 5.272 1.00 20.85 92 HIS A C 1
ATOM 711 O O . HIS A 1 92 ? 0.944 47.959 5.910 1.00 21.15 92 HIS A O 1
ATOM 718 N N . PHE A 1 93 ? 2.439 47.710 4.241 1.00 20.89 93 PHE A N 1
ATOM 719 C CA . PHE A 1 93 ? 1.948 46.417 3.779 1.00 21.37 93 PHE A CA 1
ATOM 720 C C . PHE A 1 93 ? 2.000 45.474 4.981 1.00 22.55 93 PHE A C 1
ATOM 721 O O . PHE A 1 93 ? 1.089 44.673 5.198 1.00 23.14 93 PHE A O 1
ATOM 729 N N . GLU A 1 94 ? 3.063 45.599 5.775 1.00 21.74 94 GLU A N 1
ATOM 730 C CA . GLU A 1 94 ? 3.250 44.749 6.948 1.00 23.08 94 GLU A CA 1
ATOM 731 C C . GLU A 1 94 ? 2.266 45.025 8.079 1.00 22.98 94 GLU A C 1
ATOM 732 O O . GLU A 1 94 ? 1.973 44.137 8.879 1.00 25.13 94 GLU A O 1
ATOM 738 N N . ALA A 1 95 ? 1.761 46.253 8.155 1.00 22.81 95 ALA A N 1
ATOM 739 C CA . ALA A 1 95 ? 0.817 46.608 9.210 1.00 23.71 95 ALA A CA 1
ATOM 740 C C . ALA A 1 95 ? -0.493 45.833 9.052 1.00 23.18 95 ALA A C 1
ATOM 741 O O . ALA A 1 95 ? -1.222 45.630 10.025 1.00 25.22 95 ALA A O 1
ATOM 743 N N . LEU A 1 96 ? -0.789 45.416 7.825 1.00 23.45 96 LEU A N 1
ATOM 744 C CA . LEU A 1 96 ? -1.996 44.649 7.539 1.00 25.81 96 LEU A CA 1
ATOM 745 C C . LEU A 1 96 ? -1.655 43.184 7.281 1.00 27.06 96 LEU A C 1
ATOM 746 O O . LEU A 1 96 ? -2.318 42.509 6.492 1.00 27.32 96 LEU A O 1
ATOM 751 N N . ASN A 1 97 ? -0.605 42.708 7.943 1.00 27.24 97 ASN A N 1
ATOM 752 C CA . ASN A 1 97 ? -0.173 41.320 7.824 1.00 28.89 97 ASN A CA 1
ATOM 753 C C . ASN A 1 97 ? 0.063 40.837 6.394 1.00 28.97 97 ASN A C 1
ATOM 754 O O . ASN A 1 97 ? -0.148 39.664 6.077 1.00 27.69 97 ASN A O 1
ATOM 759 N N . GLU A 1 98 ? 0.500 41.749 5.533 1.00 27.71 98 GLU A N 1
ATOM 760 C CA . GLU A 1 98 ? 0.803 41.419 4.149 1.00 30.59 98 GLU A CA 1
ATOM 761 C C . GLU A 1 98 ? -0.300 40.712 3.362 1.00 32.57 98 GLU A C 1
ATOM 762 O O . GLU A 1 98 ? -0.013 39.926 2.459 1.00 31.02 98 GLU A O 1
ATOM 768 N N . ASP A 1 99 ? -1.561 40.966 3.682 1.00 34.18 99 ASP A N 1
ATOM 769 C CA . ASP A 1 99 ? -2.591 40.309 2.899 1.00 36.81 99 ASP A CA 1
ATOM 770 C C . ASP A 1 99 ? -3.276 41.311 1.973 1.00 34.59 99 ASP A C 1
ATOM 771 O O . ASP A 1 99 ? -3.816 42.336 2.397 1.00 31.61 99 ASP A O 1
ATOM 776 N N . THR A 1 100 ? -3.190 40.998 0.687 1.00 33.46 100 THR A N 1
ATOM 777 C CA . THR A 1 100 ? -3.728 41.809 -0.398 1.00 35.61 100 THR A CA 1
ATOM 778 C C . THR A 1 100 ? -5.153 42.331 -0.244 1.00 34.46 100 THR A C 1
ATOM 779 O O . THR A 1 100 ? -5.413 43.512 -0.486 1.00 32.82 100 THR A O 1
ATOM 783 N N . GLU A 1 101 ? -6.078 41.459 0.142 1.00 34.42 101 GLU A N 1
ATOM 784 C CA . GLU A 1 101 ? -7.468 41.870 0.291 1.00 35.62 101 GLU A CA 1
ATOM 785 C C . GLU A 1 101 ? -7.653 42.997 1.300 1.00 33.75 101 GLU A C 1
ATOM 786 O O . GLU A 1 101 ? -8.385 43.953 1.039 1.00 32.31 101 GLU A O 1
ATOM 792 N N . ARG A 1 102 ? -6.993 42.895 2.449 1.00 32.58 102 ARG A N 1
ATOM 793 C CA . ARG A 1 102 ? -7.113 43.937 3.463 1.00 31.54 102 ARG A CA 1
ATOM 794 C C . ARG A 1 102 ? -6.515 45.246 2.970 1.00 29.72 102 ARG A C 1
ATOM 795 O O . ARG A 1 102 ? -7.051 46.321 3.238 1.00 30.13 102 ARG A O 1
ATOM 803 N N . CYS A 1 103 ? -5.400 45.155 2.251 1.00 27.91 103 CYS A N 1
ATOM 804 C CA . CYS A 1 103 ? -4.745 46.345 1.720 1.00 25.94 103 CYS A CA 1
ATOM 805 C C . CYS A 1 103 ? -5.614 47.001 0.648 1.00 25.44 103 CYS A C 1
ATOM 806 O O . CYS A 1 103 ? -5.724 48.229 0.588 1.00 22.26 103 CYS A O 1
ATOM 809 N N . ILE A 1 104 ? -6.230 46.185 -0.199 1.00 25.66 104 ILE A N 1
ATOM 810 C CA . ILE A 1 104 ? -7.096 46.716 -1.242 1.00 26.36 104 ILE A CA 1
ATOM 811 C C . ILE A 1 104 ? -8.269 47.482 -0.620 1.00 25.17 104 ILE A C 1
ATOM 812 O O . ILE A 1 104 ? -8.636 48.557 -1.092 1.00 26.42 104 ILE A O 1
ATOM 817 N N . GLN A 1 105 ? -8.845 46.940 0.449 1.00 26.25 105 GLN A N 1
ATOM 818 C CA . GLN A 1 105 ? -9.973 47.592 1.116 1.00 26.21 105 GLN A CA 1
ATOM 819 C C . GLN A 1 105 ? -9.592 48.938 1.744 1.00 25.78 105 GLN A C 1
ATOM 820 O O . GLN A 1 105 ? -10.350 49.904 1.650 1.00 25.36 105 GLN A O 1
ATOM 826 N N . LEU A 1 106 ? -8.429 49.001 2.388 1.00 24.96 106 LEU A N 1
ATOM 827 C CA . LEU A 1 106 ? -7.981 50.246 3.012 1.00 24.11 106 LEU A CA 1
ATOM 828 C C . LEU A 1 106 ? -7.717 51.288 1.924 1.00 23.31 106 LEU A C 1
ATOM 829 O O . LEU A 1 106 ? -8.078 52.460 2.061 1.00 21.55 106 LEU A O 1
ATOM 834 N N . ALA A 1 107 ? -7.076 50.854 0.843 1.00 23.91 107 ALA A N 1
ATOM 835 C CA . ALA A 1 107 ? -6.771 51.749 -0.268 1.00 24.78 107 ALA A CA 1
ATOM 836 C C . ALA A 1 107 ? -8.065 52.337 -0.832 1.00 24.25 107 ALA A C 1
ATOM 837 O O . ALA A 1 107 ? -8.132 53.526 -1.138 1.00 24.19 107 ALA A O 1
ATOM 839 N N . LYS A 1 108 ? -9.091 51.499 -0.971 1.00 25.04 108 LYS A N 1
ATOM 840 C CA . LYS A 1 108 ? -10.383 51.960 -1.479 1.00 25.72 108 LYS A CA 1
ATOM 841 C C . LYS A 1 108 ? -10.929 53.063 -0.579 1.00 24.45 108 LYS A C 1
ATOM 842 O O . LYS A 1 108 ? -11.402 54.093 -1.058 1.00 24.26 108 LYS A O 1
ATOM 848 N N . GLU A 1 109 ? -10.851 52.846 0.731 1.00 23.79 109 GLU A N 1
ATOM 849 C CA . GLU A 1 109 ? -11.341 53.821 1.696 1.00 23.83 109 GLU A CA 1
ATOM 850 C C . GLU A 1 109 ? -10.563 55.126 1.621 1.00 24.46 109 GLU A C 1
ATOM 851 O O . GLU A 1 109 ? -11.150 56.211 1.650 1.00 21.92 109 GLU A O 1
ATOM 857 N N . ILE A 1 110 ? -9.241 55.024 1.527 1.00 23.83 110 ILE A N 1
ATOM 858 C CA . ILE A 1 110 ? -8.415 56.220 1.441 1.00 23.08 110 ILE A CA 1
ATOM 859 C C . ILE A 1 110 ? -8.768 57.005 0.176 1.00 21.85 110 ILE A C 1
ATOM 860 O O . ILE A 1 110 ? -8.944 58.226 0.228 1.00 20.46 110 ILE A O 1
ATOM 865 N N . ARG A 1 111 ? -8.897 56.310 -0.952 1.00 22.10 111 ARG A N 1
ATOM 866 C CA . ARG A 1 111 ? -9.253 56.987 -2.200 1.00 22.54 111 ARG A CA 1
ATOM 867 C C . ARG A 1 111 ? -10.663 57.586 -2.101 1.00 22.91 111 ARG A C 1
ATOM 868 O O . ARG A 1 111 ? -10.929 58.648 -2.664 1.00 23.41 111 ARG A O 1
ATOM 876 N N . ASP A 1 112 ? -11.564 56.918 -1.383 1.00 23.06 112 ASP A N 1
ATOM 877 C CA . ASP A 1 112 ? -12.923 57.441 -1.225 1.00 26.18 112 ASP A CA 1
ATOM 878 C C . ASP A 1 112 ? -12.981 58.673 -0.319 1.00 27.95 112 ASP A C 1
ATOM 879 O O . ASP A 1 112 ? -14.041 59.282 -0.158 1.00 29.20 112 ASP A O 1
ATOM 884 N N . ASN A 1 113 ? -11.846 59.026 0.282 1.00 26.59 113 ASN A N 1
ATOM 885 C CA . ASN A 1 113 ? -11.755 60.222 1.121 1.00 25.82 113 ASN A CA 1
ATOM 886 C C . ASN A 1 113 ? -11.073 61.306 0.286 1.00 25.32 113 ASN A C 1
ATOM 887 O O . ASN A 1 113 ? -10.662 62.344 0.808 1.00 25.96 113 ASN A O 1
ATOM 892 N N . ASN A 1 114 ? -10.967 61.052 -1.016 1.00 26.46 114 ASN A N 1
ATOM 893 C CA . ASN A 1 114 ? -10.331 61.972 -1.962 1.00 27.39 114 ASN A CA 1
ATOM 894 C C . ASN A 1 114 ? -8.887 62.264 -1.577 1.00 27.13 114 ASN A C 1
ATOM 895 O O . ASN A 1 114 ? -8.428 63.409 -1.617 1.00 26.16 114 ASN A O 1
ATOM 900 N N . LEU A 1 115 ? -8.178 61.206 -1.205 1.00 26.19 115 LEU A N 1
ATOM 901 C CA . LEU A 1 115 ? -6.780 61.310 -0.811 1.00 24.85 115 LEU A CA 1
ATOM 902 C C . LEU A 1 115 ? -5.955 60.370 -1.671 1.00 23.76 115 LEU A C 1
ATOM 903 O O . LEU A 1 115 ? -6.467 59.375 -2.165 1.00 23.54 115 LEU A O 1
ATOM 908 N N . TRP A 1 116 ? -4.681 60.692 -1.856 1.00 24.23 116 TRP A N 1
ATOM 909 C CA . TRP A 1 116 ? -3.794 59.805 -2.599 1.00 24.03 116 TRP A CA 1
ATOM 910 C C . TRP A 1 116 ? -3.494 58.672 -1.623 1.00 23.70 116 TRP A C 1
ATOM 911 O O . TRP A 1 116 ? -3.502 58.884 -0.407 1.00 21.33 116 TRP A O 1
ATOM 922 N N . CYS A 1 117 ? -3.244 57.472 -2.138 1.00 22.51 117 CYS A N 1
ATOM 923 C CA . CYS A 1 117 ? -2.928 56.344 -1.271 1.00 22.27 117 CYS A CA 1
ATOM 924 C C . CYS A 1 117 ? -1.555 55.770 -1.588 1.00 21.52 117 CYS A C 1
ATOM 925 O O . CYS A 1 117 ? -1.234 55.472 -2.741 1.00 20.79 117 CYS A O 1
ATOM 928 N N . GLY A 1 118 ? -0.741 55.639 -0.551 1.00 20.38 118 GLY A N 1
ATOM 929 C CA . GLY A 1 118 ? 0.575 55.073 -0.729 1.00 20.84 118 GLY A CA 1
ATOM 930 C C . GLY A 1 118 ? 0.683 53.807 0.098 1.00 20.96 118 GLY A C 1
ATOM 931 O O . GLY A 1 118 ? -0.050 53.630 1.073 1.00 20.40 118 GLY A O 1
ATOM 932 N N . ILE A 1 119 ? 1.570 52.908 -0.304 1.00 21.31 119 ILE A N 1
ATOM 933 C CA . ILE A 1 119 ? 1.782 51.687 0.458 1.00 21.57 119 ILE A CA 1
ATOM 934 C C . ILE A 1 119 ? 3.293 51.521 0.562 1.00 20.86 119 ILE A C 1
ATOM 935 O O . ILE A 1 119 ? 4.018 51.724 -0.415 1.00 20.51 119 ILE A O 1
ATOM 940 N N . SER A 1 120 ? 3.767 51.180 1.754 1.00 20.58 120 SER A N 1
ATOM 941 C CA . SER A 1 120 ? 5.194 51.025 1.970 1.00 20.79 120 SER A CA 1
ATOM 942 C C . SER A 1 120 ? 5.605 49.605 2.350 1.00 21.80 120 SER A C 1
ATOM 943 O O . SER A 1 120 ? 4.820 48.849 2.930 1.00 21.77 120 SER A O 1
ATOM 946 N N . ILE A 1 121 ? 6.840 49.257 1.995 1.00 21.44 121 ILE A N 1
ATOM 947 C CA . ILE A 1 121 ? 7.419 47.957 2.312 1.00 22.85 121 ILE A CA 1
ATOM 948 C C . ILE A 1 121 ? 8.792 48.164 2.949 1.00 23.45 121 ILE A C 1
ATOM 949 O O . ILE A 1 121 ? 9.576 49.002 2.499 1.00 21.53 121 ILE A O 1
ATOM 954 N N . LYS A 1 122 ? 9.071 47.398 3.999 1.00 23.45 122 LYS A N 1
ATOM 955 C CA . LYS A 1 122 ? 10.345 47.483 4.696 1.00 24.56 122 LYS A CA 1
ATOM 956 C C . LYS A 1 122 ? 11.426 46.719 3.918 1.00 24.67 122 LYS A C 1
ATOM 957 O O . LYS A 1 122 ? 11.120 45.924 3.029 1.00 24.39 122 LYS A O 1
ATOM 963 N N . PRO A 1 123 ? 12.705 46.957 4.242 1.00 25.58 123 PRO A N 1
ATOM 964 C CA . PRO A 1 123 ? 13.825 46.296 3.564 1.00 25.37 123 PRO A CA 1
ATOM 965 C C . PRO A 1 123 ? 13.699 44.795 3.304 1.00 25.66 123 PRO A C 1
ATOM 966 O O . PRO A 1 123 ? 13.969 44.334 2.198 1.00 26.03 123 PRO A O 1
ATOM 970 N N . LYS A 1 124 ? 13.287 44.037 4.314 1.00 26.57 124 LYS A N 1
ATOM 971 C CA . LYS A 1 124 ? 13.166 42.590 4.166 1.00 29.61 124 LYS A CA 1
ATOM 972 C C . LYS A 1 124 ? 11.911 42.082 3.458 1.00 29.72 124 LYS A C 1
ATOM 973 O O . LYS A 1 124 ? 11.771 40.878 3.254 1.00 30.91 124 LYS A O 1
ATOM 979 N N . THR A 1 125 ? 11.006 42.980 3.074 1.00 28.74 125 THR A N 1
ATOM 980 C CA . THR A 1 125 ? 9.775 42.564 2.396 1.00 27.52 125 THR A CA 1
ATOM 981 C C . THR A 1 125 ? 9.926 42.520 0.872 1.00 28.47 125 THR A C 1
ATOM 982 O O . THR A 1 125 ? 10.382 43.480 0.254 1.00 29.50 125 THR A O 1
ATOM 986 N N . ASP A 1 126 ? 9.530 41.397 0.281 1.00 29.38 126 ASP A N 1
ATOM 987 C CA . ASP A 1 126 ? 9.612 41.170 -1.164 1.00 32.68 126 ASP A CA 1
ATOM 988 C C . ASP A 1 126 ? 8.631 42.047 -1.950 1.00 31.34 126 ASP A C 1
ATOM 989 O O . ASP A 1 126 ? 7.423 41.961 -1.745 1.00 31.68 126 ASP A O 1
ATOM 994 N N . VAL A 1 127 ? 9.153 42.877 -2.853 1.00 31.62 127 VAL A N 1
ATOM 995 C CA . VAL A 1 127 ? 8.323 43.771 -3.676 1.00 33.51 127 VAL A CA 1
ATOM 996 C C . VAL A 1 127 ? 7.243 43.084 -4.499 1.00 32.73 127 VAL A C 1
ATOM 997 O O . VAL A 1 127 ? 6.172 43.649 -4.722 1.00 32.30 127 VAL A O 1
ATOM 1001 N N . GLN A 1 128 ? 7.538 41.887 -4.990 1.00 32.18 128 GLN A N 1
ATOM 1002 C CA . GLN A 1 128 ? 6.583 41.174 -5.827 1.00 33.92 128 GLN A CA 1
ATOM 1003 C C . GLN A 1 128 ? 5.271 40.863 -5.125 1.00 31.80 128 GLN A C 1
ATOM 1004 O O . GLN A 1 128 ? 4.254 40.633 -5.777 1.00 30.43 128 GLN A O 1
ATOM 1010 N N . LYS A 1 129 ? 5.285 40.868 -3.797 1.00 31.06 129 LYS A N 1
ATOM 1011 C CA . LYS A 1 129 ? 4.068 40.595 -3.044 1.00 30.91 129 LYS A CA 1
ATOM 1012 C C . LYS A 1 129 ? 3.050 41.720 -3.219 1.00 28.95 129 LYS A C 1
ATOM 1013 O O . LYS A 1 129 ? 1.875 41.547 -2.902 1.00 29.62 129 LYS A O 1
ATOM 1019 N N . LEU A 1 130 ? 3.500 42.869 -3.719 1.00 27.32 130 LEU A N 1
ATOM 1020 C CA . LEU A 1 130 ? 2.610 44.018 -3.917 1.00 26.78 130 LEU A CA 1
ATOM 1021 C C . LEU A 1 130 ? 1.840 43.996 -5.238 1.00 27.28 130 LEU A C 1
ATOM 1022 O O . LEU A 1 130 ? 0.852 44.716 -5.394 1.00 24.68 130 LEU A O 1
ATOM 1027 N N . VAL A 1 131 ? 2.295 43.184 -6.187 1.00 27.81 131 VAL A N 1
ATOM 1028 C CA . VAL A 1 131 ? 1.655 43.118 -7.497 1.00 28.69 131 VAL A CA 1
ATOM 1029 C C . VAL A 1 131 ? 0.121 43.061 -7.498 1.00 29.04 131 VAL A C 1
ATOM 1030 O O . VAL A 1 131 ? -0.529 43.849 -8.183 1.00 29.57 131 VAL A O 1
ATOM 1034 N N . PRO A 1 132 ? -0.479 42.137 -6.732 1.00 30.16 132 PRO A N 1
ATOM 1035 C CA . PRO A 1 132 ? -1.945 42.066 -6.719 1.00 30.67 132 PRO A CA 1
ATOM 1036 C C . PRO A 1 132 ? -2.604 43.403 -6.364 1.00 31.81 132 PRO A C 1
ATOM 1037 O O . PRO A 1 132 ? -3.613 43.792 -6.956 1.00 30.90 132 PRO A O 1
ATOM 1041 N N . ILE A 1 133 ? -2.025 44.110 -5.400 1.00 30.61 133 ILE A N 1
ATOM 1042 C CA . ILE A 1 133 ? -2.571 45.394 -4.980 1.00 30.52 133 ILE A CA 1
ATOM 1043 C C . ILE A 1 133 ? -2.320 46.473 -6.022 1.00 29.58 133 ILE A C 1
ATOM 1044 O O . ILE A 1 133 ? -3.223 47.233 -6.377 1.00 28.96 133 ILE A O 1
ATOM 1049 N N . LEU A 1 134 ? -1.086 46.535 -6.509 1.00 27.79 134 LEU A N 1
ATOM 1050 C CA . LEU A 1 134 ? -0.710 47.534 -7.496 1.00 28.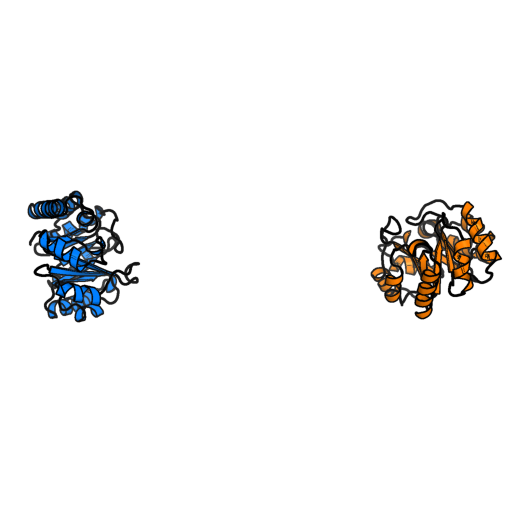70 134 LEU A CA 1
ATOM 1051 C C . LEU A 1 134 ? -1.477 47.397 -8.804 1.00 29.43 134 LEU A C 1
ATOM 1052 O O . LEU A 1 134 ? -1.716 48.389 -9.488 1.00 29.98 134 LEU A O 1
ATOM 1057 N N . ASP A 1 135 ? -1.868 46.176 -9.152 1.00 30.58 135 ASP A N 1
ATOM 1058 C CA . ASP A 1 135 ? -2.601 45.968 -10.396 1.00 32.68 135 ASP A CA 1
ATOM 1059 C C . ASP A 1 135 ? -4.011 46.562 -10.381 1.00 33.61 135 ASP A C 1
ATOM 1060 O O . ASP A 1 135 ? -4.618 46.743 -11.437 1.00 34.95 135 ASP A O 1
ATOM 1065 N N . THR A 1 136 ? -4.526 46.879 -9.195 1.00 33.08 136 THR A N 1
ATOM 1066 C CA . THR A 1 136 ? -5.867 47.452 -9.070 1.00 32.30 136 THR A CA 1
ATOM 1067 C C . THR A 1 136 ? -5.885 48.936 -9.416 1.00 32.94 136 THR A C 1
ATOM 1068 O O . THR A 1 136 ? -6.956 49.529 -9.588 1.00 31.91 136 THR A O 1
ATOM 1072 N N . ASN A 1 137 ? -4.699 49.534 -9.506 1.00 33.11 137 ASN A N 1
ATOM 1073 C CA . ASN A 1 137 ? -4.558 50.954 -9.827 1.00 33.31 137 ASN A CA 1
ATOM 1074 C C . ASN A 1 137 ? -5.005 51.890 -8.702 1.00 31.90 137 ASN A C 1
ATOM 1075 O O . ASN A 1 137 ? -5.110 53.099 -8.902 1.00 30.32 137 ASN A O 1
ATOM 1080 N N . LEU A 1 138 ? -5.262 51.331 -7.525 1.00 30.44 138 LEU A N 1
ATOM 1081 C CA . LEU A 1 138 ? -5.696 52.125 -6.379 1.00 29.63 138 LEU A CA 1
ATOM 1082 C C . LEU A 1 138 ? -4.542 52.839 -5.677 1.00 29.25 138 LEU A C 1
ATOM 1083 O O . LEU A 1 138 ? -4.760 53.797 -4.930 1.00 28.00 138 LEU A O 1
ATOM 1088 N N . ILE A 1 139 ? -3.322 52.369 -5.917 1.00 27.06 139 ILE A N 1
ATOM 1089 C CA . ILE A 1 139 ? -2.135 52.936 -5.282 1.00 25.74 139 ILE A CA 1
ATOM 1090 C C . ILE A 1 139 ? -1.455 54.018 -6.111 1.00 25.71 139 ILE A C 1
ATOM 1091 O O . ILE A 1 139 ? -1.047 53.783 -7.244 1.00 26.41 139 ILE A O 1
ATOM 1096 N N . ASN A 1 140 ? -1.328 55.206 -5.529 1.00 24.61 140 ASN A N 1
ATOM 1097 C CA . ASN A 1 140 ? -0.683 56.328 -6.201 1.00 24.29 140 ASN A CA 1
ATOM 1098 C C . ASN A 1 140 ? 0.836 56.283 -6.036 1.00 23.29 140 ASN A C 1
ATOM 1099 O O . ASN A 1 140 ? 1.578 56.706 -6.926 1.00 23.72 140 ASN A O 1
ATOM 1104 N N . THR A 1 141 ? 1.290 55.769 -4.897 1.00 21.40 141 THR A N 1
ATOM 1105 C CA . THR A 1 141 ? 2.716 55.732 -4.592 1.00 21.95 141 THR A CA 1
ATOM 1106 C C . THR A 1 141 ? 3.142 54.498 -3.803 1.00 22.31 141 THR A C 1
ATOM 1107 O O . THR A 1 141 ? 2.412 54.028 -2.927 1.00 22.34 141 THR A O 1
ATOM 1111 N N . VAL A 1 142 ? 4.325 53.982 -4.117 1.00 22.18 142 VAL A N 1
ATOM 1112 C CA . VAL A 1 142 ? 4.893 52.865 -3.378 1.00 21.89 142 VAL A CA 1
ATOM 1113 C C . VAL A 1 142 ? 6.139 53.457 -2.726 1.00 22.67 142 VAL A C 1
ATOM 1114 O O . VAL A 1 142 ? 6.997 54.012 -3.411 1.00 22.34 142 VAL A O 1
ATOM 1118 N N . LEU A 1 143 ? 6.213 53.368 -1.403 1.00 21.80 143 LEU A N 1
ATOM 1119 C CA . LEU A 1 143 ? 7.350 53.904 -0.665 1.00 21.58 143 LEU A CA 1
ATOM 1120 C C . LEU A 1 143 ? 8.307 52.761 -0.334 1.00 21.47 143 LEU A C 1
ATOM 1121 O O . LEU A 1 143 ? 8.025 51.936 0.536 1.00 21.39 143 LEU A O 1
ATOM 1126 N N . VAL A 1 144 ? 9.428 52.713 -1.049 1.00 21.15 144 VAL A N 1
ATOM 1127 C CA . VAL A 1 144 ? 10.443 51.690 -0.844 1.00 20.57 144 VAL A CA 1
ATOM 1128 C C . VAL A 1 144 ? 11.400 52.176 0.244 1.00 20.79 144 VAL A C 1
ATOM 1129 O O . VAL A 1 144 ? 12.175 53.105 0.019 1.00 19.97 144 VAL A O 1
ATOM 1133 N N . MET A 1 145 ? 11.329 51.572 1.428 1.00 20.92 145 MET A N 1
ATOM 1134 C CA . MET A 1 145 ? 12.225 51.962 2.513 1.00 21.70 145 MET A CA 1
ATOM 1135 C C . MET A 1 145 ? 13.637 51.553 2.115 1.00 22.46 145 MET A C 1
ATOM 1136 O O . MET A 1 145 ? 13.864 50.406 1.720 1.00 23.61 145 MET A O 1
ATOM 1141 N N . THR A 1 146 ? 14.578 52.486 2.209 1.00 21.28 146 THR A N 1
ATOM 1142 C CA . THR A 1 146 ? 15.966 52.180 1.878 1.00 22.74 146 THR A CA 1
ATOM 1143 C C . THR A 1 146 ? 16.779 52.071 3.165 1.00 24.97 146 THR A C 1
ATOM 1144 O O . THR A 1 146 ? 18.013 52.062 3.148 1.00 24.09 146 THR A O 1
ATOM 1148 N N . VAL A 1 147 ? 16.059 51.980 4.280 1.00 25.16 147 VAL A N 1
ATOM 1149 C CA . VAL A 1 147 ? 16.651 51.827 5.598 1.00 27.72 147 VAL A CA 1
ATOM 1150 C C . VAL A 1 147 ? 15.607 51.177 6.510 1.00 29.37 147 VAL A C 1
ATOM 1151 O O . VAL A 1 147 ? 14.420 51.176 6.186 1.00 27.63 147 VAL A O 1
ATOM 1155 N N . GLU A 1 148 ? 16.049 50.601 7.628 1.00 30.40 148 GLU A N 1
ATOM 1156 C CA . GLU A 1 148 ? 15.129 49.981 8.585 1.00 32.48 148 GLU A CA 1
ATOM 1157 C C . GLU A 1 148 ? 14.368 51.147 9.231 1.00 31.19 148 GLU A C 1
ATOM 1158 O O . GLU A 1 148 ? 14.950 51.958 9.948 1.00 30.62 148 GLU A O 1
ATOM 1164 N N . PRO A 1 149 ? 13.050 51.236 8.994 1.00 30.01 149 PRO A N 1
ATOM 1165 C CA . PRO A 1 149 ? 12.233 52.323 9.549 1.00 30.09 149 PRO A CA 1
ATOM 1166 C C . PRO A 1 149 ? 12.218 52.498 11.062 1.00 30.17 149 PRO A C 1
ATOM 1167 O O . PRO A 1 149 ? 12.272 51.528 11.816 1.00 29.15 149 PRO A O 1
ATOM 1171 N N . GLY A 1 150 ? 12.129 53.754 11.492 1.00 32.03 150 GLY A N 1
ATOM 1172 C CA . GLY A 1 150 ? 12.093 54.059 12.909 1.00 34.18 150 GLY A CA 1
ATOM 1173 C C . GLY A 1 150 ? 12.950 55.257 13.270 1.00 35.69 150 GLY A C 1
ATOM 1174 O O . GLY A 1 150 ? 12.576 56.065 14.123 1.00 34.83 150 GLY A O 1
ATOM 1175 N N . PHE A 1 151 ? 14.102 55.381 12.619 1.00 35.60 151 PHE A N 1
ATOM 1176 C CA . PHE A 1 151 ? 15.005 56.489 12.906 1.00 37.17 151 PHE A CA 1
ATOM 1177 C C . PHE A 1 151 ? 15.695 57.060 11.678 1.00 36.63 151 PHE A C 1
ATOM 1178 O O . PHE A 1 151 ? 15.875 56.376 10.669 1.00 34.92 151 PHE A O 1
ATOM 1186 N N . GLY A 1 152 ? 16.084 58.328 11.777 1.00 36.88 152 GLY A N 1
ATOM 1187 C CA . GLY A 1 152 ? 16.781 58.973 10.683 1.00 36.66 152 GLY A CA 1
ATOM 1188 C C . GLY A 1 152 ? 18.269 58.835 10.946 1.00 36.27 152 GLY A C 1
ATOM 1189 O O . GLY A 1 152 ? 18.661 58.272 11.969 1.00 36.34 152 GLY A O 1
ATOM 1190 N N . GLY A 1 153 ? 19.096 59.327 10.030 1.00 35.56 153 GLY A N 1
ATOM 1191 C CA . GLY A 1 153 ? 20.535 59.246 10.218 1.00 36.37 153 GLY A CA 1
ATOM 1192 C C . GLY A 1 153 ? 21.207 57.937 9.830 1.00 36.67 153 GLY A C 1
ATOM 1193 O O . GLY A 1 153 ? 22.431 57.832 9.905 1.00 38.89 153 GLY A O 1
ATOM 1194 N N . GLN A 1 154 ? 20.431 56.937 9.419 1.00 34.55 154 GLN A N 1
ATOM 1195 C CA . GLN A 1 154 ? 21.004 55.647 9.028 1.00 33.36 154 GLN A CA 1
ATOM 1196 C C . GLN A 1 154 ? 21.498 55.678 7.581 1.00 32.69 154 GLN A C 1
ATOM 1197 O O . GLN A 1 154 ? 21.165 56.594 6.827 1.00 31.21 154 GLN A O 1
ATOM 1203 N N . SER A 1 155 ? 22.274 54.667 7.192 1.00 31.70 155 SER A N 1
ATOM 1204 C CA . SER A 1 155 ? 22.832 54.612 5.844 1.00 32.04 155 SER A CA 1
ATOM 1205 C C . SER A 1 155 ? 21.963 53.959 4.767 1.00 30.28 155 SER A C 1
ATOM 1206 O O . SER A 1 155 ? 21.328 52.926 4.984 1.00 29.84 155 SER A O 1
ATOM 1209 N N . PHE A 1 156 ? 21.963 54.585 3.597 1.00 29.95 156 PHE A N 1
ATOM 1210 C CA . PHE A 1 156 ? 21.212 54.141 2.424 1.00 29.42 156 PHE A CA 1
ATOM 1211 C C . PHE A 1 156 ? 21.588 52.707 2.041 1.00 29.69 156 PHE A C 1
ATOM 1212 O O . PHE A 1 156 ? 22.770 52.384 1.908 1.00 27.05 156 PHE A O 1
ATOM 1220 N N . MET A 1 157 ? 20.582 51.853 1.866 1.00 27.83 157 MET A N 1
ATOM 1221 C CA . MET A 1 157 ? 20.815 50.465 1.478 1.00 30.59 157 MET A CA 1
ATOM 1222 C C . MET A 1 157 ? 20.740 50.354 -0.039 1.00 30.75 157 MET A C 1
ATOM 1223 O O . MET A 1 157 ? 19.653 50.326 -0.616 1.00 29.64 157 MET A O 1
ATOM 1228 N N . HIS A 1 158 ? 21.902 50.291 -0.680 1.00 30.48 158 HIS A N 1
ATOM 1229 C CA . HIS A 1 158 ? 21.964 50.204 -2.133 1.00 32.53 158 HIS A CA 1
ATOM 1230 C C . HIS A 1 158 ? 21.303 48.939 -2.680 1.00 30.84 158 HIS A C 1
ATOM 1231 O O . HIS A 1 158 ? 20.862 48.912 -3.828 1.00 29.78 158 HIS A O 1
ATOM 1238 N N . ASP A 1 159 ? 21.224 47.896 -1.860 1.00 30.45 159 ASP A N 1
ATOM 1239 C CA . ASP A 1 159 ? 20.624 46.644 -2.303 1.00 31.62 159 ASP A CA 1
ATOM 1240 C C . ASP A 1 159 ? 19.100 46.706 -2.461 1.00 30.26 159 ASP A C 1
ATOM 1241 O O . ASP A 1 159 ? 18.472 45.725 -2.851 1.00 27.48 159 ASP A O 1
ATOM 1246 N N . MET A 1 160 ? 18.509 47.861 -2.169 1.00 28.62 160 MET A N 1
ATOM 1247 C CA . MET A 1 160 ? 17.063 48.029 -2.319 1.00 28.53 160 MET A CA 1
ATOM 1248 C C . MET A 1 160 ? 16.735 48.549 -3.718 1.00 28.48 160 MET A C 1
ATOM 1249 O O . MET A 1 160 ? 15.567 48.614 -4.104 1.00 28.35 160 MET A O 1
ATOM 1254 N N . MET A 1 161 ? 17.763 48.909 -4.483 1.00 27.34 161 MET A N 1
ATOM 1255 C CA . MET A 1 161 ? 17.533 49.442 -5.821 1.00 28.23 161 MET A CA 1
ATOM 1256 C C . MET A 1 161 ? 16.862 48.457 -6.769 1.00 27.45 161 MET A C 1
ATOM 1257 O O . MET A 1 161 ? 16.228 48.863 -7.742 1.00 27.70 161 MET A O 1
ATOM 1262 N N . GLY A 1 162 ? 17.001 47.168 -6.483 1.00 28.56 162 GLY A N 1
ATOM 1263 C CA . GLY A 1 162 ? 16.374 46.163 -7.320 1.00 27.49 162 GLY A CA 1
ATOM 1264 C C . GLY A 1 162 ? 14.864 46.308 -7.261 1.00 28.33 162 GLY A C 1
ATOM 1265 O O . GLY A 1 162 ? 14.174 46.117 -8.264 1.00 27.08 162 GLY A O 1
ATOM 1266 N N . LYS A 1 163 ? 14.346 46.654 -6.083 1.00 27.30 163 LYS A N 1
ATOM 1267 C CA . LYS A 1 163 ? 12.906 46.829 -5.909 1.00 26.75 163 LYS A CA 1
ATOM 1268 C C . LYS A 1 163 ? 12.425 48.000 -6.752 1.00 26.94 163 LYS A C 1
ATOM 1269 O O . LYS A 1 163 ? 11.373 47.926 -7.392 1.00 26.77 163 LYS A O 1
ATOM 1275 N N . VAL A 1 164 ? 13.200 49.081 -6.740 1.00 26.57 164 VAL A N 1
ATOM 1276 C CA . VAL A 1 164 ? 12.866 50.278 -7.504 1.00 25.57 164 VAL A CA 1
ATOM 1277 C C . VAL A 1 164 ? 12.806 49.976 -9.003 1.00 26.67 164 VAL A C 1
ATOM 1278 O O . VAL A 1 164 ? 11.847 50.359 -9.673 1.00 25.53 164 VAL A O 1
ATOM 1282 N N . SER A 1 165 ? 13.820 49.291 -9.530 1.00 26.70 165 SER A N 1
ATOM 1283 C CA . SER A 1 165 ? 13.834 48.954 -10.956 1.00 27.96 165 SER A CA 1
ATOM 1284 C C . SER A 1 165 ? 12.651 48.062 -11.327 1.00 27.81 165 SER A C 1
ATOM 1285 O O . SER A 1 165 ? 12.026 48.256 -12.370 1.00 29.03 165 SER A O 1
ATOM 1288 N N . PHE A 1 166 ? 12.345 47.089 -10.473 1.00 28.03 166 PHE A N 1
ATOM 1289 C CA . PHE A 1 166 ? 11.218 46.189 -10.712 1.00 29.29 166 PHE A CA 1
ATOM 1290 C C . PHE A 1 166 ? 9.920 46.975 -10.898 1.00 28.85 166 PHE A C 1
ATOM 1291 O O . PHE A 1 166 ? 9.184 46.760 -11.859 1.00 28.77 166 PHE A O 1
ATOM 1299 N N . LEU A 1 167 ? 9.643 47.883 -9.964 1.00 28.72 167 LEU A N 1
ATOM 1300 C CA . LEU A 1 167 ? 8.428 48.690 -10.005 1.00 28.24 167 LEU A CA 1
ATOM 1301 C C . LEU A 1 167 ? 8.337 49.618 -11.213 1.00 28.58 167 LEU A C 1
ATOM 1302 O O . LEU A 1 167 ? 7.299 49.680 -11.869 1.00 27.78 167 LEU A O 1
ATOM 1307 N N . ARG A 1 168 ? 9.413 50.340 -11.513 1.00 28.85 168 ARG A N 1
ATOM 1308 C CA . ARG A 1 168 ? 9.390 51.255 -12.652 1.00 30.91 168 ARG A CA 1
ATOM 1309 C C . ARG A 1 168 ? 9.183 50.523 -13.973 1.00 32.57 168 ARG A C 1
ATOM 1310 O O . ARG A 1 168 ? 8.477 51.006 -14.856 1.00 33.17 168 ARG A O 1
ATOM 1318 N N . LYS A 1 169 ? 9.799 49.356 -14.106 1.00 34.85 169 LYS A N 1
ATOM 1319 C CA . LYS A 1 169 ? 9.680 48.578 -15.333 1.00 36.87 169 LYS A CA 1
ATOM 1320 C C . LYS A 1 169 ? 8.264 48.046 -15.550 1.00 36.21 169 LYS A C 1
ATOM 1321 O O . LYS A 1 169 ? 7.761 48.039 -16.675 1.00 34.45 169 LYS A O 1
ATOM 1327 N N . LYS A 1 170 ? 7.623 47.617 -14.466 1.00 35.32 170 LYS A N 1
ATOM 1328 C CA . LYS A 1 170 ? 6.277 47.061 -14.537 1.00 35.07 170 LYS A CA 1
ATOM 1329 C C . LYS A 1 170 ? 5.169 48.113 -14.534 1.00 34.69 170 LYS A C 1
ATOM 1330 O O . LYS A 1 170 ? 4.127 47.921 -15.158 1.00 33.01 170 LYS A O 1
ATOM 1336 N N . TYR A 1 171 ? 5.395 49.219 -13.833 1.00 33.49 171 TYR A N 1
ATOM 1337 C CA . TYR A 1 171 ? 4.398 50.280 -13.747 1.00 33.04 171 TYR A CA 1
ATOM 1338 C C . TYR A 1 171 ? 5.023 51.631 -14.087 1.00 34.42 171 TYR A C 1
ATOM 1339 O O . TYR A 1 171 ? 5.574 52.304 -13.216 1.00 32.88 171 TYR A O 1
ATOM 1348 N N . LYS A 1 172 ? 4.921 52.036 -15.349 1.00 35.41 172 LYS A N 1
ATOM 1349 C CA . LYS A 1 172 ? 5.518 53.294 -15.787 1.00 37.04 172 LYS A CA 1
ATOM 1350 C C . LYS A 1 172 ? 4.933 54.579 -15.200 1.00 35.54 172 LYS A C 1
ATOM 1351 O O . LYS A 1 172 ? 5.634 55.583 -15.108 1.00 36.45 172 LYS A O 1
ATOM 1357 N N . ASN A 1 173 ? 3.668 54.558 -14.793 1.00 34.11 173 ASN A N 1
ATOM 1358 C CA . ASN A 1 173 ? 3.044 55.758 -14.233 1.00 33.85 173 ASN A CA 1
ATOM 1359 C C . ASN A 1 173 ? 2.970 55.769 -12.710 1.00 31.73 173 ASN A C 1
ATOM 1360 O O . ASN A 1 173 ? 2.443 56.707 -12.114 1.00 30.36 173 ASN A O 1
ATOM 1365 N N . LEU A 1 174 ? 3.494 54.728 -12.082 1.00 28.75 174 LEU A N 1
ATOM 1366 C CA . LEU A 1 174 ? 3.469 54.642 -10.629 1.00 27.47 174 LEU A CA 1
ATOM 1367 C C . LEU A 1 174 ? 4.524 55.540 -9.987 1.00 26.77 174 LEU A C 1
ATOM 1368 O O . LEU A 1 174 ? 5.676 55.574 -10.424 1.00 26.24 174 LEU A O 1
ATOM 1373 N N . ASN A 1 175 ? 4.120 56.283 -8.962 1.00 25.38 175 ASN A N 1
ATOM 1374 C CA . ASN A 1 175 ? 5.056 57.140 -8.237 1.00 25.46 175 ASN A CA 1
ATOM 1375 C C . ASN A 1 175 ? 5.876 56.207 -7.347 1.00 24.22 175 ASN A C 1
ATOM 1376 O O . ASN A 1 175 ? 5.317 55.398 -6.601 1.00 23.29 175 ASN A O 1
ATOM 1381 N N . ILE A 1 176 ? 7.198 56.300 -7.447 1.00 23.76 176 ILE A N 1
ATOM 1382 C CA . ILE A 1 176 ? 8.077 55.466 -6.635 1.00 23.31 176 ILE A CA 1
ATOM 1383 C C . ILE A 1 176 ? 8.866 56.389 -5.720 1.00 22.51 176 ILE A C 1
ATOM 1384 O O . ILE A 1 176 ? 9.616 57.256 -6.169 1.00 21.45 176 ILE A O 1
ATOM 1389 N N . GLN A 1 177 ? 8.668 56.193 -4.424 1.00 22.83 177 GLN A N 1
ATOM 1390 C CA . GLN A 1 177 ? 9.287 57.015 -3.397 1.00 21.24 177 GLN A CA 1
ATOM 1391 C C . GLN A 1 177 ? 10.352 56.226 -2.629 1.00 21.54 177 GLN A C 1
ATOM 1392 O O . GLN A 1 177 ? 10.170 55.044 -2.339 1.00 21.18 177 GLN A O 1
ATOM 1398 N N . VAL A 1 178 ? 11.475 56.873 -2.329 1.00 20.93 178 VAL A N 1
ATOM 1399 C CA . VAL A 1 178 ? 12.550 56.224 -1.581 1.00 21.16 178 VAL A CA 1
ATOM 1400 C C . VAL A 1 178 ? 12.706 57.006 -0.295 1.00 21.56 178 VAL A C 1
ATOM 1401 O O . VAL A 1 178 ? 12.577 58.229 -0.285 1.00 21.11 178 VAL A O 1
ATOM 1405 N N . ASP A 1 179 ? 13.006 56.302 0.788 1.00 22.68 179 ASP A N 1
ATOM 1406 C CA . ASP A 1 179 ? 13.068 56.942 2.093 1.00 23.38 179 ASP A CA 1
ATOM 1407 C C . ASP A 1 179 ? 14.080 56.256 3.007 1.00 21.95 179 ASP A C 1
ATOM 1408 O O . ASP A 1 179 ? 13.938 55.075 3.320 1.00 21.25 179 ASP A O 1
ATOM 1413 N N . GLY A 1 180 ? 15.099 57.002 3.428 1.00 22.29 180 GLY A N 1
ATOM 1414 C CA . GLY A 1 180 ? 16.121 56.441 4.297 1.00 23.09 180 GLY A CA 1
ATOM 1415 C C . GLY A 1 180 ? 17.530 56.620 3.761 1.00 23.57 180 GLY A C 1
ATOM 1416 O O . GLY A 1 180 ? 17.966 55.892 2.868 1.00 23.69 180 GLY A O 1
ATOM 1417 N N . GLY A 1 181 ? 18.238 57.607 4.297 1.00 23.65 181 GLY A N 1
ATOM 1418 C CA . GLY A 1 181 ? 19.604 57.858 3.874 1.00 23.46 181 GLY A CA 1
ATOM 1419 C C . GLY A 1 181 ? 19.782 58.537 2.527 1.00 23.31 181 GLY A C 1
ATOM 1420 O O . GLY A 1 181 ? 20.842 58.413 1.913 1.00 23.25 181 GLY A O 1
ATOM 1421 N N . LEU A 1 182 ? 18.762 59.249 2.056 1.00 21.53 182 LEU A N 1
ATOM 1422 C CA . LEU A 1 182 ? 18.871 59.936 0.774 1.00 22.40 182 LEU A CA 1
ATOM 1423 C C . LEU A 1 182 ? 19.691 61.217 0.876 1.00 23.58 182 LEU A C 1
ATOM 1424 O O . LEU A 1 182 ? 19.449 62.059 1.744 1.00 23.96 182 LEU A O 1
ATOM 1429 N N . ASN A 1 183 ? 20.678 61.347 -0.003 1.00 22.86 183 ASN A N 1
ATOM 1430 C CA . ASN A 1 183 ? 21.507 62.544 -0.058 1.00 22.78 183 ASN A CA 1
ATOM 1431 C C . ASN A 1 183 ? 21.736 62.808 -1.543 1.00 22.64 183 ASN A C 1
ATOM 1432 O O . ASN A 1 183 ? 21.128 62.137 -2.378 1.00 22.71 183 ASN A O 1
ATOM 1437 N N . ILE A 1 184 ? 22.582 63.767 -1.898 1.00 22.84 184 ILE A N 1
ATOM 1438 C CA . ILE A 1 184 ? 22.774 64.057 -3.321 1.00 21.99 184 ILE A CA 1
ATOM 1439 C C . ILE A 1 184 ? 23.176 62.830 -4.141 1.00 22.79 184 ILE A C 1
ATOM 1440 O O . ILE A 1 184 ? 22.590 62.563 -5.195 1.00 21.45 184 ILE A O 1
ATOM 1445 N N . GLU A 1 185 ? 24.147 62.068 -3.649 1.00 22.97 185 GLU A N 1
ATOM 1446 C CA . GLU A 1 185 ? 24.615 60.893 -4.373 1.00 25.04 185 GLU A CA 1
ATOM 1447 C C . GLU A 1 185 ? 23.622 59.735 -4.440 1.00 24.95 185 GLU A C 1
ATOM 1448 O O . GLU A 1 185 ? 23.472 59.110 -5.494 1.00 22.91 185 GLU A O 1
ATOM 1454 N N . THR A 1 186 ? 22.952 59.431 -3.329 1.00 23.89 186 THR A N 1
ATOM 1455 C CA . THR A 1 186 ? 21.998 58.325 -3.336 1.00 24.34 186 THR A CA 1
ATOM 1456 C C . THR A 1 186 ? 20.685 58.703 -4.021 1.00 23.43 186 THR A C 1
ATOM 1457 O O . THR A 1 186 ? 19.892 57.829 -4.381 1.00 24.89 186 THR A O 1
ATOM 1461 N N . THR A 1 187 ? 20.456 59.999 -4.212 1.00 23.31 187 THR A N 1
ATOM 1462 C CA . THR A 1 187 ? 19.256 60.436 -4.914 1.00 23.07 187 THR A CA 1
ATOM 1463 C C . THR A 1 187 ? 19.498 60.136 -6.396 1.00 24.19 187 THR A C 1
ATOM 1464 O O . THR A 1 187 ? 18.613 59.638 -7.095 1.00 23.50 187 THR A O 1
ATOM 1468 N N . GLU A 1 188 ? 20.706 60.431 -6.870 1.00 26.15 188 GLU A N 1
ATOM 1469 C CA . GLU A 1 188 ? 21.044 60.170 -8.266 1.00 27.46 188 GLU A CA 1
ATOM 1470 C C . GLU A 1 188 ? 20.943 58.672 -8.527 1.00 26.25 188 GLU A C 1
ATOM 1471 O O . GLU A 1 188 ? 20.425 58.249 -9.556 1.00 26.70 188 GLU A O 1
ATOM 1477 N N . ILE A 1 189 ? 21.443 57.873 -7.592 1.00 26.70 189 ILE A N 1
ATOM 1478 C CA . ILE A 1 189 ? 21.380 56.425 -7.733 1.00 25.88 189 ILE A CA 1
ATOM 1479 C C . ILE A 1 189 ? 19.926 55.951 -7.763 1.00 26.18 189 ILE A C 1
ATOM 1480 O O . ILE A 1 189 ? 19.549 55.129 -8.601 1.00 25.82 189 ILE A O 1
ATOM 1485 N N . SER A 1 190 ? 19.112 56.465 -6.844 1.00 23.73 190 SER A N 1
ATOM 1486 C CA . SER A 1 190 ? 17.709 56.066 -6.787 1.00 23.57 190 SER A CA 1
ATOM 1487 C C . SER A 1 190 ? 16.958 56.441 -8.060 1.00 23.54 190 SER A C 1
ATOM 1488 O O . SER A 1 190 ? 16.188 55.643 -8.591 1.00 25.32 190 SER A O 1
ATOM 1491 N N . ALA A 1 191 ? 17.187 57.652 -8.553 1.00 23.23 191 ALA A N 1
ATOM 1492 C CA . ALA A 1 191 ? 16.522 58.103 -9.765 1.00 24.51 191 ALA A CA 1
ATOM 1493 C C . ALA A 1 191 ? 16.929 57.277 -10.991 1.00 26.24 191 ALA A C 1
ATOM 1494 O O . ALA A 1 191 ? 16.117 57.054 -11.891 1.00 27.10 191 ALA A O 1
ATOM 1496 N N . SER A 1 192 ? 18.178 56.816 -11.024 1.00 27.04 192 SER A N 1
ATOM 1497 C CA . SER A 1 192 ? 18.662 56.029 -12.158 1.00 28.09 192 SER A CA 1
ATOM 1498 C C . SER A 1 192 ? 17.941 54.689 -12.240 1.00 28.76 192 SER A C 1
ATOM 1499 O O . SER A 1 192 ? 17.898 54.057 -13.300 1.00 28.97 192 SER A O 1
ATOM 1502 N N . HIS A 1 193 ? 17.367 54.263 -11.118 1.00 28.39 193 HIS A N 1
ATOM 1503 C CA . HIS A 1 193 ? 16.639 53.001 -11.063 1.00 28.44 193 HIS A CA 1
ATOM 1504 C C . HIS A 1 193 ? 15.131 53.192 -11.248 1.00 28.24 193 HIS A C 1
ATOM 1505 O O . HIS A 1 193 ? 14.400 52.216 -11.410 1.00 29.40 193 HIS A O 1
ATOM 1512 N N . GLY A 1 194 ? 14.665 54.441 -11.224 1.00 26.09 194 GLY A N 1
ATOM 1513 C CA . GLY A 1 194 ? 13.245 54.691 -11.419 1.00 25.61 194 GLY A CA 1
ATOM 1514 C C . GLY A 1 194 ? 12.509 55.532 -10.385 1.00 24.76 194 GLY A C 1
ATOM 1515 O O . GLY A 1 194 ? 11.341 55.872 -10.588 1.00 24.80 194 GLY A O 1
ATOM 1516 N N . ALA A 1 195 ? 13.165 55.876 -9.283 1.00 22.47 195 ALA A N 1
ATOM 1517 C CA . ALA A 1 195 ? 12.512 56.683 -8.251 1.00 24.22 195 ALA A CA 1
ATOM 1518 C C . ALA A 1 195 ? 12.249 58.104 -8.736 1.00 23.30 195 ALA A C 1
ATOM 1519 O O . ALA A 1 195 ? 13.092 58.694 -9.412 1.00 24.82 195 ALA A O 1
ATOM 1521 N N . ASN A 1 196 ? 11.082 58.656 -8.401 1.00 22.68 196 ASN A N 1
ATOM 1522 C CA . ASN A 1 196 ? 10.759 60.024 -8.807 1.00 22.28 196 ASN A CA 1
ATOM 1523 C C . ASN A 1 196 ? 10.379 60.930 -7.631 1.00 22.70 196 ASN A C 1
ATOM 1524 O O . ASN A 1 196 ? 10.240 62.140 -7.793 1.00 21.42 196 ASN A O 1
ATOM 1529 N N . ILE A 1 197 ? 10.207 60.341 -6.452 1.00 22.77 197 ILE A N 1
ATOM 1530 C CA . ILE A 1 197 ? 9.883 61.110 -5.258 1.00 22.20 197 ILE A CA 1
ATOM 1531 C C . ILE A 1 197 ? 10.974 60.811 -4.239 1.00 21.51 197 ILE A C 1
ATOM 1532 O O . ILE A 1 197 ? 11.225 59.655 -3.904 1.00 22.11 197 ILE A O 1
ATOM 1537 N N . ILE A 1 198 ? 11.614 61.861 -3.741 1.00 20.78 198 ILE A N 1
ATOM 1538 C CA . ILE A 1 198 ? 12.719 61.698 -2.807 1.00 20.25 198 ILE A CA 1
ATOM 1539 C C . ILE A 1 198 ? 12.454 62.221 -1.407 1.00 19.23 198 ILE A C 1
ATOM 1540 O O . ILE A 1 198 ? 12.234 63.418 -1.219 1.00 20.16 198 ILE A O 1
ATOM 1545 N N . VAL A 1 199 ? 12.485 61.331 -0.423 1.00 18.95 199 VAL A N 1
ATOM 1546 C CA . VAL A 1 199 ? 12.296 61.751 0.960 1.00 18.17 199 VAL A CA 1
ATOM 1547 C C . VAL A 1 199 ? 13.688 61.892 1.566 1.00 19.15 199 VAL A C 1
ATOM 1548 O O . VAL A 1 199 ? 14.463 60.934 1.587 1.00 20.34 199 VAL A O 1
ATOM 1552 N N . ALA A 1 200 ? 14.009 63.081 2.059 1.00 20.15 200 ALA A N 1
ATOM 1553 C CA . ALA A 1 200 ? 15.322 63.317 2.647 1.00 21.59 200 ALA A CA 1
ATOM 1554 C C . ALA A 1 200 ? 15.174 64.083 3.948 1.00 21.07 200 ALA A C 1
ATOM 1555 O O . ALA A 1 200 ? 14.469 65.089 4.008 1.00 21.53 200 ALA A O 1
ATOM 1557 N N . GLY A 1 201 ? 15.843 63.606 4.990 1.00 22.01 201 GLY A N 1
ATOM 1558 C CA . GLY A 1 201 ? 15.762 64.276 6.272 1.00 22.05 201 GLY A CA 1
ATOM 1559 C C . GLY A 1 201 ? 17.047 64.995 6.620 1.00 23.57 201 GLY A C 1
ATOM 1560 O O . GLY A 1 201 ? 17.186 66.199 6.397 1.00 22.03 201 GLY A O 1
ATOM 1561 N N . THR A 1 202 ? 17.993 64.241 7.163 1.00 23.48 202 THR A N 1
ATOM 1562 C CA . THR A 1 202 ? 19.279 64.781 7.568 1.00 25.54 202 THR A CA 1
ATOM 1563 C C . THR A 1 202 ? 19.992 65.610 6.501 1.00 24.68 202 THR A C 1
ATOM 1564 O O . THR A 1 202 ? 20.467 66.715 6.783 1.00 26.69 202 THR A O 1
ATOM 1568 N N . SER A 1 203 ? 20.059 65.086 5.280 1.00 23.30 203 SER A N 1
ATOM 1569 C CA . SER A 1 203 ? 20.757 65.767 4.190 1.00 24.92 203 SER A CA 1
ATOM 1570 C C . SER A 1 203 ? 20.209 67.141 3.824 1.00 25.11 203 SER A C 1
ATOM 1571 O O . SER A 1 203 ? 20.912 67.949 3.212 1.00 24.28 203 SER A O 1
ATOM 1574 N N . ILE A 1 204 ? 18.955 67.406 4.181 1.00 23.93 204 ILE A N 1
ATOM 1575 C CA . ILE A 1 204 ? 18.360 68.701 3.887 1.00 22.47 204 ILE A CA 1
ATOM 1576 C C . ILE A 1 204 ? 18.353 69.604 5.123 1.00 23.49 204 ILE A C 1
ATOM 1577 O O . ILE A 1 204 ? 18.834 70.737 5.072 1.00 22.04 204 ILE A O 1
ATOM 1582 N N . PHE A 1 205 ? 17.831 69.101 6.241 1.00 24.06 205 PHE A N 1
ATOM 1583 C CA . PHE A 1 205 ? 17.765 69.913 7.453 1.00 26.57 205 PHE A CA 1
ATOM 1584 C C . PHE A 1 205 ? 19.106 70.202 8.130 1.00 28.37 205 PHE A C 1
ATOM 1585 O O . PHE A 1 205 ? 19.190 71.091 8.977 1.00 30.34 205 PHE A O 1
ATOM 1593 N N . ASN A 1 206 ? 20.149 69.462 7.765 1.00 29.67 206 ASN A N 1
ATOM 1594 C CA . ASN A 1 206 ? 21.470 69.705 8.340 1.00 29.35 206 ASN A CA 1
ATOM 1595 C C . ASN A 1 206 ? 22.420 70.199 7.255 1.00 28.70 206 ASN A C 1
ATOM 1596 O O . ASN A 1 206 ? 23.630 70.261 7.455 1.00 28.41 206 ASN A O 1
ATOM 1601 N N . ALA A 1 207 ? 21.860 70.560 6.106 1.00 27.73 207 ALA A N 1
ATOM 1602 C CA . ALA A 1 207 ? 22.659 71.042 4.987 1.00 27.60 207 ALA A CA 1
ATOM 1603 C C . ALA A 1 207 ? 23.196 72.445 5.227 1.00 29.11 207 ALA A C 1
ATOM 1604 O O . ALA A 1 207 ? 22.611 73.235 5.977 1.00 27.33 207 ALA A O 1
ATOM 1606 N N . GLU A 1 208 ? 24.316 72.745 4.578 1.00 27.70 208 GLU A N 1
ATOM 1607 C CA . GLU A 1 208 ? 24.934 74.056 4.682 1.00 29.39 208 GLU A CA 1
ATOM 1608 C C . GLU A 1 208 ? 24.125 75.000 3.781 1.00 28.98 208 GLU A C 1
ATOM 1609 O O . GLU A 1 208 ? 23.986 76.187 4.065 1.00 29.49 208 GLU A O 1
ATOM 1615 N N . ASP A 1 209 ? 23.588 74.453 2.695 1.00 27.22 209 ASP A N 1
ATOM 1616 C CA . ASP A 1 209 ? 22.784 75.226 1.755 1.00 26.70 209 ASP A CA 1
ATOM 1617 C C . ASP A 1 209 ? 21.596 74.349 1.339 1.00 26.35 209 ASP A C 1
ATOM 1618 O O . ASP A 1 209 ? 21.642 73.670 0.316 1.00 24.92 209 ASP A O 1
ATOM 1623 N N . PRO A 1 210 ? 20.513 74.359 2.135 1.00 26.57 210 PRO A N 1
ATOM 1624 C CA . PRO A 1 210 ? 19.301 73.569 1.877 1.00 26.67 210 PRO A CA 1
ATOM 1625 C C . PRO A 1 210 ? 18.740 73.658 0.456 1.00 25.62 210 PRO A C 1
ATOM 1626 O O . PRO A 1 210 ? 18.425 72.637 -0.160 1.00 24.80 210 PRO A O 1
ATOM 1630 N N . LYS A 1 211 ? 18.609 74.873 -0.065 1.00 26.02 211 LYS A N 1
ATOM 1631 C CA . LYS A 1 211 ? 18.059 75.043 -1.402 1.00 28.45 211 LYS A CA 1
ATOM 1632 C C . LYS A 1 211 ? 18.950 74.392 -2.452 1.00 27.63 211 LYS A C 1
ATOM 1633 O O . LYS A 1 211 ? 18.453 73.812 -3.423 1.00 28.08 211 LYS A O 1
ATOM 1639 N N . TYR A 1 212 ? 20.263 74.487 -2.258 1.00 28.69 212 TYR A N 1
ATOM 1640 C CA . TYR A 1 212 ? 21.211 73.873 -3.188 1.00 27.60 212 TYR A CA 1
ATOM 1641 C C . TYR A 1 212 ? 20.975 72.367 -3.240 1.00 26.00 212 TYR A C 1
ATOM 1642 O O . TYR A 1 212 ? 20.915 71.782 -4.316 1.00 26.28 212 TYR A O 1
ATOM 1651 N N . VAL A 1 213 ? 20.856 71.743 -2.071 1.00 25.10 213 VAL A N 1
ATOM 1652 C CA . VAL A 1 213 ? 20.635 70.302 -2.007 1.00 24.51 213 VAL A CA 1
ATOM 1653 C C . VAL A 1 213 ? 19.316 69.905 -2.673 1.00 23.71 213 VAL A C 1
ATOM 1654 O O . VAL A 1 213 ? 19.271 68.963 -3.467 1.00 24.84 213 VAL A O 1
ATOM 1658 N N . ILE A 1 214 ? 18.247 70.623 -2.348 1.00 23.14 214 ILE A N 1
ATOM 1659 C CA . ILE A 1 214 ? 16.936 70.347 -2.926 1.00 22.26 214 ILE A CA 1
ATOM 1660 C C . ILE A 1 214 ? 16.944 70.464 -4.453 1.00 22.82 214 ILE A C 1
ATOM 1661 O O . ILE A 1 214 ? 16.481 69.559 -5.148 1.00 22.20 214 ILE A O 1
ATOM 1666 N N . ASP A 1 215 ? 17.469 71.571 -4.978 1.00 23.41 215 ASP A N 1
ATOM 1667 C CA . ASP A 1 215 ? 17.510 71.759 -6.430 1.00 23.42 215 ASP A CA 1
ATOM 1668 C C . ASP A 1 215 ? 18.383 70.710 -7.117 1.00 24.11 215 ASP A C 1
ATOM 1669 O O . ASP A 1 215 ? 18.016 70.171 -8.166 1.00 23.93 215 ASP A O 1
ATOM 1674 N N . THR A 1 216 ? 19.543 70.431 -6.530 1.00 24.15 216 THR A N 1
ATOM 1675 C CA . THR A 1 216 ? 20.453 69.448 -7.105 1.00 24.88 216 THR A CA 1
ATOM 1676 C C . THR A 1 216 ? 19.747 68.105 -7.204 1.00 24.63 216 THR A C 1
ATOM 1677 O O . THR A 1 216 ? 19.838 67.418 -8.225 1.00 23.81 216 THR A O 1
ATOM 1681 N N . MET A 1 217 ? 19.042 67.734 -6.138 1.00 23.56 217 MET A N 1
ATOM 1682 C CA . MET A 1 217 ? 18.315 66.471 -6.110 1.00 23.60 217 MET A CA 1
ATOM 1683 C C . MET A 1 217 ? 17.230 66.426 -7.186 1.00 23.04 217 MET A C 1
ATOM 1684 O O . MET A 1 217 ? 17.098 65.438 -7.904 1.00 24.21 217 MET A O 1
ATOM 1689 N N . ARG A 1 218 ? 16.451 67.495 -7.297 1.00 22.94 218 ARG A N 1
ATOM 1690 C CA . ARG A 1 218 ? 15.368 67.513 -8.272 1.00 24.27 218 ARG A CA 1
ATOM 1691 C C . ARG A 1 218 ? 15.878 67.385 -9.700 1.00 24.96 218 ARG A C 1
ATOM 1692 O O . ARG A 1 218 ? 15.346 66.599 -10.483 1.00 24.36 218 ARG A O 1
ATOM 1700 N N . VAL A 1 219 ? 16.909 68.150 -10.041 1.00 24.90 219 VAL A N 1
ATOM 1701 C CA . VAL A 1 219 ? 17.457 68.085 -11.392 1.00 26.46 219 VAL A CA 1
ATOM 1702 C C . VAL A 1 219 ? 17.930 66.673 -11.719 1.00 24.79 219 VAL A C 1
ATOM 1703 O O . VAL A 1 219 ? 17.684 66.174 -12.812 1.00 25.93 219 VAL A O 1
ATOM 1707 N N . SER A 1 220 ? 18.591 66.023 -10.765 1.00 26.37 220 SER A N 1
ATOM 1708 C CA . SER A 1 220 ? 19.088 64.670 -10.978 1.00 25.24 220 SER A CA 1
ATOM 1709 C C . SER A 1 220 ? 17.956 63.682 -11.240 1.00 26.35 220 SER A C 1
ATOM 1710 O O . SER A 1 220 ? 18.130 62.722 -11.992 1.00 25.23 220 SER A O 1
ATOM 1713 N N . VAL A 1 221 ? 16.801 63.900 -10.616 1.00 25.93 221 VAL A N 1
ATOM 1714 C CA . VAL A 1 221 ? 15.668 63.010 -10.839 1.00 25.69 221 VAL A CA 1
ATOM 1715 C C . VAL A 1 221 ? 15.070 63.319 -12.215 1.00 26.78 221 VAL A C 1
ATOM 1716 O O . VAL A 1 221 ? 14.788 62.411 -12.998 1.00 26.49 221 VAL A O 1
ATOM 1720 N N . GLN A 1 222 ? 14.897 64.604 -12.510 1.00 28.46 222 GLN A N 1
ATOM 1721 C CA . GLN A 1 222 ? 14.329 65.029 -13.787 1.00 33.72 222 GLN A CA 1
ATOM 1722 C C . GLN A 1 222 ? 15.105 64.487 -14.988 1.00 35.12 222 GLN A C 1
ATOM 1723 O O . GLN A 1 222 ? 14.508 64.178 -16.022 1.00 34.48 222 GLN A O 1
ATOM 1729 N N . LYS A 1 223 ? 16.424 64.362 -14.852 1.00 36.17 223 LYS A N 1
ATOM 1730 C CA . LYS A 1 223 ? 17.252 63.844 -15.939 1.00 38.71 223 LYS A CA 1
ATOM 1731 C C . LYS A 1 223 ? 16.769 62.469 -16.389 1.00 38.48 223 LYS A C 1
ATOM 1732 O O . LYS A 1 223 ? 16.826 62.145 -17.574 1.00 38.68 223 LYS A O 1
ATOM 1738 N N . TYR A 1 224 ? 16.300 61.659 -15.442 1.00 37.42 224 TYR A N 1
ATOM 1739 C CA . TYR A 1 224 ? 15.809 60.321 -15.755 1.00 36.23 224 TYR A CA 1
ATOM 1740 C C . TYR A 1 224 ? 14.311 60.299 -16.067 1.00 36.85 224 TYR A C 1
ATOM 1741 O O . TYR A 1 224 ? 13.864 59.317 -16.696 1.00 36.69 224 TYR A O 1
ATOM 1750 N N . LEU B 1 4 ? 35.588 12.217 110.502 1.00 36.31 4 LEU B N 1
ATOM 1751 C CA . LEU B 1 4 ? 36.476 12.190 109.303 1.00 36.73 4 LEU B CA 1
ATOM 1752 C C . LEU B 1 4 ? 36.542 10.794 108.698 1.00 37.21 4 LEU B C 1
ATOM 1753 O O . LEU B 1 4 ? 36.650 9.798 109.417 1.00 37.63 4 LEU B O 1
ATOM 1758 N N . LYS B 1 5 ? 36.484 10.728 107.372 1.00 36.06 5 LYS B N 1
ATOM 1759 C CA . LYS B 1 5 ? 36.548 9.456 106.663 1.00 35.18 5 LYS B CA 1
ATOM 1760 C C . LYS B 1 5 ? 37.716 9.463 105.685 1.00 33.97 5 LYS B C 1
ATOM 1761 O O . LYS B 1 5 ? 38.126 10.524 105.206 1.00 33.36 5 LYS B O 1
ATOM 1767 N N . ALA B 1 6 ? 38.265 8.283 105.406 1.00 31.79 6 ALA B N 1
ATOM 1768 C CA . ALA B 1 6 ? 39.373 8.169 104.464 1.00 30.82 6 ALA B CA 1
ATOM 1769 C C . ALA B 1 6 ? 38.728 8.109 103.083 1.00 29.98 6 ALA B C 1
ATOM 1770 O O . ALA B 1 6 ? 37.993 7.172 102.779 1.00 28.76 6 ALA B O 1
ATOM 1772 N N . ILE B 1 7 ? 39.000 9.113 102.256 1.00 29.12 7 ILE B N 1
ATOM 1773 C CA . ILE B 1 7 ? 38.406 9.185 100.927 1.00 27.26 7 ILE B CA 1
ATOM 1774 C C . ILE B 1 7 ? 39.428 9.285 99.800 1.00 26.14 7 ILE B C 1
ATOM 1775 O O . ILE B 1 7 ? 40.341 10.105 99.853 1.00 25.99 7 ILE B O 1
ATOM 1780 N N . ILE B 1 8 ? 39.268 8.439 98.786 1.00 23.75 8 ILE B N 1
ATOM 1781 C CA . ILE B 1 8 ? 40.142 8.461 97.620 1.00 23.15 8 ILE B CA 1
ATOM 1782 C C . ILE B 1 8 ? 39.298 9.065 96.497 1.00 23.31 8 ILE B C 1
ATOM 1783 O O . ILE B 1 8 ? 38.185 8.607 96.239 1.00 22.94 8 ILE B O 1
ATOM 1788 N N . ALA B 1 9 ? 39.820 10.099 95.844 1.00 23.93 9 ALA B N 1
ATOM 1789 C CA . ALA B 1 9 ? 39.087 10.775 94.775 1.00 22.26 9 ALA B CA 1
ATOM 1790 C C . ALA B 1 9 ? 39.899 10.881 93.488 1.00 22.29 9 ALA B C 1
ATOM 1791 O O . ALA B 1 9 ? 40.617 11.857 93.274 1.00 21.67 9 ALA B O 1
ATOM 1793 N N . PRO B 1 10 ? 39.798 9.869 92.613 1.00 20.65 10 PRO B N 1
ATOM 1794 C CA . PRO B 1 10 ? 40.531 9.865 91.346 1.00 22.00 10 PRO B CA 1
ATOM 1795 C C . PRO B 1 10 ? 40.268 11.118 90.506 1.00 21.97 10 PRO B C 1
ATOM 1796 O O . PRO B 1 10 ? 39.130 11.574 90.390 1.00 21.30 10 PRO B O 1
ATOM 1800 N N . SER B 1 11 ? 41.329 11.672 89.926 1.00 23.60 11 SER B N 1
ATOM 1801 C CA . SER B 1 11 ? 41.209 12.870 89.102 1.00 25.30 11 SER B CA 1
ATOM 1802 C C . SER B 1 11 ? 41.035 12.468 87.633 1.00 25.15 11 SER B C 1
ATOM 1803 O O . SER B 1 11 ? 41.985 12.012 86.994 1.00 24.80 11 SER B O 1
ATOM 1806 N N . VAL B 1 12 ? 39.819 12.630 87.110 1.00 26.91 12 VAL B N 1
ATOM 1807 C CA . VAL B 1 12 ? 39.501 12.264 85.725 1.00 28.80 12 VAL B CA 1
ATOM 1808 C C . VAL B 1 12 ? 40.337 12.992 84.682 1.00 31.01 12 VAL B C 1
ATOM 1809 O O . VAL B 1 12 ? 40.391 12.582 83.519 1.00 30.43 12 VAL B O 1
ATOM 1813 N N . LEU B 1 13 ? 40.978 14.076 85.101 1.00 31.81 13 LEU B N 1
ATOM 1814 C CA . LEU B 1 13 ? 41.815 14.867 84.212 1.00 32.82 13 LEU B CA 1
ATOM 1815 C C . LEU B 1 13 ? 42.910 13.983 83.613 1.00 31.28 13 LEU B C 1
ATOM 1816 O O . LEU B 1 13 ? 43.306 14.154 82.460 1.00 31.28 13 LEU B O 1
ATOM 1821 N N . ALA B 1 14 ? 43.382 13.025 84.401 1.00 30.29 14 ALA B N 1
ATOM 1822 C CA . ALA B 1 14 ? 44.443 12.121 83.968 1.00 28.55 14 ALA B CA 1
ATOM 1823 C C . ALA B 1 14 ? 43.945 10.883 83.221 1.00 27.76 14 ALA B C 1
ATOM 1824 O O . ALA B 1 14 ? 44.741 10.050 82.797 1.00 28.62 14 ALA B O 1
ATOM 1826 N N . SER B 1 15 ? 42.635 10.755 83.047 1.00 26.59 15 SER B N 1
ATOM 1827 C CA . SER B 1 15 ? 42.098 9.583 82.353 1.00 26.38 15 SER B CA 1
ATOM 1828 C C . SER B 1 15 ? 41.857 9.882 80.881 1.00 25.11 15 SER B C 1
ATOM 1829 O O . SER B 1 15 ? 42.268 10.923 80.374 1.00 24.90 15 SER B O 1
ATOM 1832 N N . ASN B 1 16 ? 41.199 8.956 80.192 1.00 23.34 16 ASN B N 1
ATOM 1833 C CA . ASN B 1 16 ? 40.858 9.174 78.793 1.00 23.84 16 ASN B CA 1
ATOM 1834 C C . ASN B 1 16 ? 39.564 9.978 78.873 1.00 23.29 16 ASN B C 1
ATOM 1835 O O . ASN B 1 16 ? 38.473 9.415 78.854 1.00 23.57 16 ASN B O 1
ATOM 1840 N N . ILE B 1 17 ? 39.707 11.298 78.977 1.00 22.81 17 ILE B N 1
ATOM 1841 C CA . ILE B 1 17 ? 38.574 12.205 79.143 1.00 24.58 17 ILE B CA 1
ATOM 1842 C C . ILE B 1 17 ? 37.526 12.218 78.043 1.00 23.82 17 ILE B C 1
ATOM 1843 O O . ILE B 1 17 ? 36.444 12.762 78.249 1.00 22.76 17 ILE B O 1
ATOM 1848 N N . SER B 1 18 ? 37.827 11.648 76.879 1.00 21.75 18 SER B N 1
ATOM 1849 C CA . SER B 1 18 ? 36.825 11.609 75.820 1.00 20.25 18 SER B CA 1
ATOM 1850 C C . SER B 1 18 ? 35.872 10.449 76.115 1.00 19.83 18 SER B C 1
ATOM 1851 O O . SER B 1 18 ? 34.914 10.210 75.379 1.00 20.97 18 SER B O 1
ATOM 1854 N N . LYS B 1 19 ? 36.148 9.731 77.203 1.00 21.43 19 LYS B N 1
ATOM 1855 C CA . LYS B 1 19 ? 35.302 8.622 77.653 1.00 20.99 19 LYS B CA 1
ATOM 1856 C C . LYS B 1 19 ? 35.083 8.806 79.162 1.00 21.51 19 LYS B C 1
ATOM 1857 O O . LYS B 1 19 ? 35.262 7.880 79.961 1.00 19.49 19 LYS B O 1
ATOM 1863 N N . LEU B 1 20 ? 34.694 10.021 79.532 1.00 21.45 20 LEU B N 1
ATOM 1864 C CA . LEU B 1 20 ? 34.475 10.400 80.922 1.00 21.36 20 LEU B CA 1
ATOM 1865 C C . LEU B 1 20 ? 33.494 9.494 81.657 1.00 21.31 20 LEU B C 1
ATOM 1866 O O . LEU B 1 20 ? 33.773 9.032 82.770 1.00 20.67 20 LEU B O 1
ATOM 1871 N N . ALA B 1 21 ? 32.338 9.251 81.047 1.00 20.20 21 ALA B N 1
ATOM 1872 C CA . ALA B 1 21 ? 31.327 8.398 81.664 1.00 21.41 21 ALA B CA 1
ATOM 1873 C C . ALA B 1 21 ? 31.894 7.013 81.971 1.00 21.44 21 ALA B C 1
ATOM 1874 O O . ALA B 1 21 ? 31.732 6.503 83.075 1.00 21.72 21 ALA B O 1
ATOM 1876 N N . GLU B 1 22 ? 32.551 6.405 80.989 1.00 23.26 22 GLU B N 1
ATOM 1877 C CA . GLU B 1 22 ? 33.139 5.081 81.181 1.00 24.84 22 GLU B CA 1
ATOM 1878 C C . GLU B 1 22 ? 34.189 5.096 82.284 1.00 22.92 22 GLU B C 1
ATOM 1879 O O . GLU B 1 22 ? 34.206 4.230 83.162 1.00 22.75 22 GLU B O 1
ATOM 1885 N N . GLU B 1 23 ? 35.081 6.076 82.223 1.00 20.89 23 GLU B N 1
ATOM 1886 C CA . GLU B 1 23 ? 36.142 6.181 83.214 1.00 21.17 23 GLU B CA 1
ATOM 1887 C C . GLU B 1 23 ? 35.599 6.405 84.618 1.00 20.23 23 GLU B C 1
ATOM 1888 O O . GLU B 1 23 ? 36.141 5.876 85.593 1.00 21.02 23 GLU B O 1
ATOM 1894 N N . THR B 1 24 ? 34.533 7.187 84.728 1.00 21.20 24 THR B N 1
ATOM 1895 C CA . THR B 1 24 ? 33.945 7.460 86.034 1.00 22.14 24 THR B CA 1
ATOM 1896 C C . THR B 1 24 ? 33.224 6.215 86.559 1.00 22.46 24 THR B C 1
ATOM 1897 O O . THR B 1 24 ? 33.287 5.917 87.749 1.00 23.77 24 THR B O 1
ATOM 1901 N N . GLN B 1 25 ? 32.546 5.484 85.676 1.00 22.92 25 GLN B N 1
ATOM 1902 C CA . GLN B 1 25 ? 31.847 4.261 86.081 1.00 23.80 25 GLN B CA 1
ATOM 1903 C C . GLN B 1 25 ? 32.873 3.226 86.546 1.00 25.14 25 GLN B C 1
ATOM 1904 O O . GLN B 1 25 ? 32.629 2.460 87.479 1.00 25.51 25 GLN B O 1
ATOM 1910 N N . ARG B 1 26 ? 34.020 3.210 85.875 1.00 23.88 26 ARG B N 1
ATOM 1911 C CA . ARG B 1 26 ? 35.113 2.303 86.201 1.00 25.04 26 ARG B CA 1
ATOM 1912 C C . ARG B 1 26 ? 35.627 2.585 87.622 1.00 24.33 26 ARG B C 1
ATOM 1913 O O . ARG B 1 26 ? 35.814 1.664 88.417 1.00 24.27 26 ARG B O 1
ATOM 1921 N N . MET B 1 27 ? 35.847 3.857 87.941 1.00 21.94 27 MET B N 1
ATOM 1922 C CA . MET B 1 27 ? 36.322 4.229 89.274 1.00 23.21 27 MET B CA 1
ATOM 1923 C C . MET B 1 27 ? 35.280 3.864 90.329 1.00 22.90 27 MET B C 1
ATOM 1924 O O . MET B 1 27 ? 35.610 3.390 91.421 1.00 23.27 27 MET B O 1
ATOM 1929 N N . GLU B 1 28 ? 34.022 4.098 89.988 1.00 23.71 28 GLU B N 1
ATOM 1930 C CA . GLU B 1 28 ? 32.901 3.788 90.861 1.00 26.82 28 GLU B CA 1
ATOM 1931 C C . GLU B 1 28 ? 32.896 2.285 91.176 1.00 27.94 28 GLU B C 1
ATOM 1932 O O . GLU B 1 28 ? 32.782 1.890 92.339 1.00 27.58 28 GLU B O 1
ATOM 1938 N N . SER B 1 29 ? 33.039 1.450 90.145 1.00 27.96 29 SER B N 1
ATOM 1939 C CA . SER B 1 29 ? 33.037 0.002 90.347 1.00 29.95 29 SER B CA 1
ATOM 1940 C C . SER B 1 29 ? 34.259 -0.484 91.130 1.00 30.13 29 SER B C 1
ATOM 1941 O O . SER B 1 29 ? 34.223 -1.554 91.740 1.00 29.92 29 SER B O 1
ATOM 1944 N N . LEU B 1 30 ? 35.335 0.301 91.126 1.00 28.99 30 LEU B N 1
ATOM 1945 C CA . LEU B 1 30 ? 36.541 -0.068 91.861 1.00 28.51 30 LEU B CA 1
ATOM 1946 C C . LEU B 1 30 ? 36.444 0.331 93.335 1.00 28.75 30 LEU B C 1
ATOM 1947 O O . LEU B 1 30 ? 37.321 -0.001 94.136 1.00 29.02 30 LEU B O 1
ATOM 1952 N N . GLY B 1 31 ? 35.384 1.050 93.687 1.00 27.83 31 GLY B N 1
ATOM 1953 C CA . GLY B 1 31 ? 35.201 1.456 95.066 1.00 26.57 31 GLY B CA 1
ATOM 1954 C C . GLY B 1 31 ? 35.634 2.868 95.428 1.00 26.52 31 GLY B C 1
ATOM 1955 O O . GLY B 1 31 ? 35.594 3.234 96.605 1.00 26.32 31 GLY B O 1
ATOM 1956 N N . ALA B 1 32 ? 36.058 3.664 94.450 1.00 24.80 32 ALA B N 1
ATOM 1957 C CA . ALA B 1 32 ? 36.456 5.042 94.745 1.00 24.42 32 ALA B CA 1
ATOM 1958 C C . ALA B 1 32 ? 35.200 5.751 95.248 1.00 24.64 32 ALA B C 1
ATOM 1959 O O . ALA B 1 32 ? 34.142 5.632 94.640 1.00 25.15 32 ALA B O 1
ATOM 1961 N N . GLU B 1 33 ? 35.314 6.476 96.358 1.00 25.13 33 GLU B N 1
ATOM 1962 C CA . GLU B 1 33 ? 34.167 7.171 96.937 1.00 25.32 33 GLU B CA 1
ATOM 1963 C C . GLU B 1 33 ? 33.766 8.469 96.229 1.00 24.84 33 GLU B C 1
ATOM 1964 O O . GLU B 1 33 ? 32.582 8.790 96.111 1.00 23.05 33 GLU B O 1
ATOM 1970 N N . TRP B 1 34 ? 34.761 9.211 95.765 1.00 23.46 34 TRP B N 1
ATOM 1971 C CA . TRP B 1 34 ? 34.537 10.490 95.099 1.00 21.92 34 TRP B CA 1
ATOM 1972 C C . TRP B 1 34 ? 35.141 10.461 93.707 1.00 21.38 34 TRP B C 1
ATOM 1973 O O . TRP B 1 34 ? 36.029 9.664 93.432 1.00 22.43 34 TRP B O 1
ATOM 1984 N N . ILE B 1 35 ? 34.652 11.320 92.824 1.00 22.83 35 ILE B N 1
ATOM 1985 C CA . ILE B 1 35 ? 35.254 11.436 91.508 1.00 22.91 35 ILE B CA 1
ATOM 1986 C C . ILE B 1 35 ? 35.659 12.903 91.494 1.00 22.94 35 ILE B C 1
ATOM 1987 O O . ILE B 1 35 ? 34.834 13.784 91.735 1.00 22.11 35 ILE B O 1
ATOM 1992 N N . HIS B 1 36 ? 36.937 13.160 91.249 1.00 21.40 36 HIS B N 1
ATOM 1993 C CA . HIS B 1 36 ? 37.452 14.526 91.250 1.00 22.78 36 HIS B CA 1
ATOM 1994 C C . HIS B 1 36 ? 37.425 15.140 89.856 1.00 21.67 36 HIS B C 1
ATOM 1995 O O . HIS B 1 36 ? 38.122 14.674 88.953 1.00 21.26 36 HIS B O 1
ATOM 2002 N N . LEU B 1 37 ? 36.629 16.196 89.700 1.00 21.83 37 LEU B N 1
ATOM 2003 C CA . LEU B 1 37 ? 36.464 16.876 88.415 1.00 21.27 37 LEU B CA 1
ATOM 2004 C C . LEU B 1 37 ? 37.120 18.265 88.372 1.00 20.72 37 LEU B C 1
ATOM 2005 O O . LEU B 1 37 ? 36.611 19.224 88.956 1.00 19.33 37 LEU B O 1
ATOM 2010 N N . ASP B 1 38 ? 38.241 18.359 87.660 1.00 20.19 38 ASP B N 1
ATOM 2011 C CA . ASP B 1 38 ? 38.989 19.609 87.510 1.00 20.24 38 ASP B CA 1
ATOM 2012 C C . ASP B 1 38 ? 38.473 20.493 86.380 1.00 20.33 38 ASP B C 1
ATOM 2013 O O . ASP B 1 38 ? 38.570 20.130 85.209 1.00 21.44 38 ASP B O 1
ATOM 2018 N N . VAL B 1 39 ? 37.939 21.656 86.745 1.00 19.85 39 VAL B N 1
ATOM 2019 C CA . VAL B 1 39 ? 37.397 22.633 85.799 1.00 18.51 39 VAL B CA 1
ATOM 2020 C C . VAL B 1 39 ? 38.425 23.765 85.639 1.00 19.93 39 VAL B C 1
ATOM 2021 O O . VAL B 1 39 ? 38.805 24.405 86.623 1.00 18.57 39 VAL B O 1
ATOM 2025 N N . MET B 1 40 ? 38.882 23.996 84.408 1.00 19.04 40 MET B N 1
ATOM 2026 C CA . MET B 1 40 ? 39.891 25.026 84.130 1.00 19.51 40 MET B CA 1
ATOM 2027 C C . MET B 1 40 ? 39.432 25.895 82.956 1.00 19.82 40 MET B C 1
ATOM 2028 O O . MET B 1 40 ? 38.884 25.372 81.985 1.00 19.98 40 MET B O 1
ATOM 2033 N N . ASP B 1 41 ? 39.682 27.206 83.037 1.00 18.89 41 ASP B N 1
ATOM 2034 C CA . ASP B 1 41 ? 39.234 28.143 81.999 1.00 18.49 41 ASP B CA 1
ATOM 2035 C C . ASP B 1 41 ? 40.307 28.862 81.173 1.00 19.27 41 ASP B C 1
ATOM 2036 O O . ASP B 1 41 ? 40.015 29.868 80.513 1.00 16.45 41 ASP B O 1
ATOM 2041 N N . MET B 1 42 ? 41.534 28.352 81.209 1.00 20.30 42 MET B N 1
ATOM 2042 C CA . MET B 1 42 ? 42.648 28.939 80.463 1.00 21.02 42 MET B CA 1
ATOM 2043 C C . MET B 1 42 ? 43.038 30.326 80.983 1.00 21.91 42 MET B C 1
ATOM 2044 O O . MET B 1 42 ? 43.936 30.958 80.443 1.00 19.46 42 MET B O 1
ATOM 2049 N N . HIS B 1 43 ? 42.372 30.792 82.040 1.00 20.63 43 HIS B N 1
ATOM 2050 C CA . HIS B 1 43 ? 42.696 32.095 82.612 1.00 22.46 43 HIS B CA 1
ATOM 2051 C C . HIS B 1 43 ? 43.282 31.980 84.015 1.00 24.13 43 HIS B C 1
ATOM 2052 O O . HIS B 1 43 ? 44.391 32.458 84.269 1.00 24.56 43 HIS B O 1
ATOM 2059 N N . PHE B 1 44 ? 42.550 31.346 84.927 1.00 23.99 44 PHE B N 1
ATOM 2060 C CA . PHE B 1 44 ? 43.054 31.167 86.285 1.00 25.01 44 PHE B CA 1
ATOM 2061 C C . PHE B 1 44 ? 44.286 30.259 86.254 1.00 24.75 44 PHE B C 1
ATOM 2062 O O . PHE B 1 44 ? 45.209 30.415 87.056 1.00 24.55 44 PHE B O 1
ATOM 2070 N N . VAL B 1 45 ? 44.266 29.287 85.344 1.00 23.96 45 VAL B N 1
ATOM 2071 C CA . VAL B 1 45 ? 45.377 28.360 85.129 1.00 21.72 45 VAL B CA 1
ATOM 2072 C C . VAL B 1 45 ? 45.559 28.261 83.613 1.00 22.85 45 VAL B C 1
ATOM 2073 O O . VAL B 1 45 ? 44.606 28.457 82.854 1.00 23.72 45 VAL B O 1
ATOM 2077 N N . PRO B 1 46 ? 46.781 27.963 83.147 1.00 24.04 46 PRO B N 1
ATOM 2078 C CA . PRO B 1 46 ? 47.018 27.863 81.703 1.00 23.90 46 PRO B CA 1
ATOM 2079 C C . PRO B 1 46 ? 46.552 26.565 81.047 1.00 25.05 46 PRO B C 1
ATOM 2080 O O . PRO B 1 46 ? 47.300 25.932 80.303 1.00 24.85 46 PRO B O 1
ATOM 2084 N N . ASN B 1 47 ? 45.311 26.175 81.316 1.00 23.85 47 ASN B N 1
ATOM 2085 C CA . ASN B 1 47 ? 44.758 24.954 80.735 1.00 24.04 47 ASN B CA 1
ATOM 2086 C C . ASN B 1 47 ? 43.232 25.086 80.711 1.00 21.01 47 ASN B C 1
ATOM 2087 O O . ASN B 1 47 ? 42.660 25.792 81.534 1.00 20.10 47 ASN B O 1
ATOM 2092 N N . LEU B 1 48 ? 42.585 24.432 79.752 1.00 21.27 48 LEU B N 1
ATOM 2093 C CA . LEU B 1 48 ? 41.124 24.461 79.655 1.00 21.08 48 LEU B CA 1
ATOM 2094 C C . LEU B 1 48 ? 40.703 22.999 79.545 1.00 21.77 48 LEU B C 1
ATOM 2095 O O . LEU B 1 48 ? 41.006 22.335 78.550 1.00 20.79 48 LEU B O 1
ATOM 2100 N N . SER B 1 49 ? 40.023 22.499 80.574 1.00 19.99 49 SER B N 1
ATOM 2101 C CA . SER B 1 49 ? 39.596 21.101 80.613 1.00 20.15 49 SER B CA 1
ATOM 2102 C C . SER B 1 49 ? 38.171 20.891 80.105 1.00 18.95 49 SER B C 1
ATOM 2103 O O . SER B 1 49 ? 37.968 20.531 78.948 1.00 18.65 49 SER B O 1
ATOM 2106 N N . PHE B 1 50 ? 37.193 21.099 80.981 1.00 17.86 50 PHE B N 1
ATOM 2107 C CA . PHE B 1 50 ? 35.783 20.951 80.622 1.00 18.37 50 PHE B CA 1
ATOM 2108 C C . PHE B 1 50 ? 34.936 21.697 81.646 1.00 19.24 50 PHE B C 1
ATOM 2109 O O . PHE B 1 50 ? 35.388 21.939 82.762 1.00 18.91 50 PHE B O 1
ATOM 2117 N N . GLY B 1 51 ? 33.711 22.053 81.266 1.00 18.69 51 GLY B N 1
ATOM 2118 C CA . GLY B 1 51 ? 32.850 22.796 82.170 1.00 19.82 51 GLY B CA 1
ATOM 2119 C C . GLY B 1 51 ? 31.543 22.142 82.579 1.00 20.92 51 GLY B C 1
ATOM 2120 O O . GLY B 1 51 ? 31.350 20.941 82.371 1.00 18.98 51 GLY B O 1
ATOM 2121 N N . PRO B 1 52 ? 30.614 22.922 83.162 1.00 21.29 52 PRO B N 1
ATOM 2122 C CA . PRO B 1 52 ? 29.312 22.424 83.613 1.00 21.55 52 PRO B CA 1
ATOM 2123 C C . PRO B 1 52 ? 28.552 21.533 82.623 1.00 23.46 52 PRO B C 1
ATOM 2124 O O . PRO B 1 52 ? 27.987 20.516 83.018 1.00 23.50 52 PRO B O 1
ATOM 2128 N N . PRO B 1 53 ? 28.520 21.903 81.331 1.00 22.72 53 PRO B N 1
ATOM 2129 C CA . PRO B 1 53 ? 27.794 21.059 80.371 1.00 25.28 53 PRO B CA 1
ATOM 2130 C C . PRO B 1 53 ? 28.289 19.611 80.344 1.00 25.49 53 PRO B C 1
ATOM 2131 O O . PRO B 1 53 ? 27.503 18.681 80.145 1.00 26.61 53 PRO B O 1
ATOM 2135 N N . VAL B 1 54 ? 29.592 19.425 80.536 1.00 23.34 54 VAL B N 1
ATOM 2136 C CA . VAL B 1 54 ? 30.178 18.086 80.539 1.00 22.15 54 VAL B CA 1
ATOM 2137 C C . VAL B 1 54 ? 29.840 17.372 81.848 1.00 22.16 54 VAL B C 1
ATOM 2138 O O . VAL B 1 54 ? 29.403 16.215 81.842 1.00 19.27 54 VAL B O 1
ATOM 2142 N N . ILE B 1 55 ? 30.039 18.069 82.963 1.00 20.90 55 ILE B N 1
ATOM 2143 C CA . ILE B 1 55 ? 29.752 17.518 84.283 1.00 21.17 55 ILE B CA 1
ATOM 2144 C C . ILE B 1 55 ? 28.271 17.176 84.430 1.00 22.51 55 ILE B C 1
ATOM 2145 O O . ILE B 1 55 ? 27.916 16.117 84.947 1.00 20.78 55 ILE B O 1
ATOM 2150 N N . ASN B 1 56 ? 27.405 18.076 83.978 1.00 21.96 56 ASN B N 1
ATOM 2151 C CA . ASN B 1 56 ? 25.971 17.838 84.070 1.00 23.31 56 ASN B CA 1
ATOM 2152 C C . ASN B 1 56 ? 25.551 16.611 83.261 1.00 23.21 56 ASN B C 1
ATOM 2153 O O . ASN B 1 56 ? 24.648 15.878 83.660 1.00 24.11 56 ASN B O 1
ATOM 2158 N N . ASN B 1 57 ? 26.217 16.380 82.135 1.00 22.92 57 ASN B N 1
ATOM 2159 C CA . ASN B 1 57 ? 25.897 15.236 81.287 1.00 22.44 57 ASN B CA 1
ATOM 2160 C C . ASN B 1 57 ? 26.373 13.941 81.931 1.00 21.65 57 ASN B C 1
ATOM 2161 O O . ASN B 1 57 ? 25.683 12.919 81.879 1.00 22.39 57 ASN B O 1
ATOM 2166 N N . LEU B 1 58 ? 27.554 13.992 82.545 1.00 21.55 58 LEU B N 1
ATOM 2167 C CA . LEU B 1 58 ? 28.151 12.844 83.223 1.00 20.79 58 LEU B CA 1
ATOM 2168 C C . LEU B 1 58 ? 27.238 12.277 84.315 1.00 22.25 58 LEU B C 1
ATOM 2169 O O . LEU B 1 58 ? 27.112 11.058 84.458 1.00 21.34 58 LEU B O 1
ATOM 2174 N N . LYS B 1 59 ? 26.612 13.166 85.081 1.00 22.41 59 LYS B N 1
ATOM 2175 C CA . LYS B 1 59 ? 25.723 12.767 86.175 1.00 25.31 59 LYS B CA 1
ATOM 2176 C C . LYS B 1 59 ? 24.606 11.823 85.725 1.00 27.17 59 LYS B C 1
ATOM 2177 O O . LYS B 1 59 ? 24.062 11.058 86.523 1.00 26.74 59 LYS B O 1
ATOM 2183 N N . LYS B 1 60 ? 24.269 11.875 84.445 1.00 28.40 60 LYS B N 1
ATOM 2184 C CA . LYS B 1 60 ? 23.221 11.026 83.900 1.00 31.04 60 LYS B CA 1
ATOM 2185 C C . LYS B 1 60 ? 23.614 9.547 83.901 1.00 31.71 60 LYS B C 1
ATOM 2186 O O . LYS B 1 60 ? 22.759 8.664 84.016 1.00 30.89 60 LYS B O 1
ATOM 2192 N N . TYR B 1 61 ? 24.912 9.276 83.800 1.00 29.83 61 TYR B N 1
ATOM 2193 C CA . TYR B 1 61 ? 25.396 7.900 83.724 1.00 29.58 61 TYR B CA 1
ATOM 2194 C C . TYR B 1 61 ? 26.094 7.318 84.943 1.00 29.08 61 TYR B C 1
ATOM 2195 O O . TYR B 1 61 ? 26.596 6.192 84.889 1.00 30.20 61 TYR B O 1
ATOM 2204 N N . THR B 1 62 ? 26.125 8.068 86.039 1.00 29.53 62 THR B N 1
ATOM 2205 C CA . THR B 1 62 ? 26.779 7.595 87.252 1.00 30.01 62 THR B CA 1
ATOM 2206 C C . THR B 1 62 ? 25.754 7.132 88.279 1.00 31.94 62 THR B C 1
ATOM 2207 O O . THR B 1 62 ? 24.563 7.409 88.147 1.00 30.82 62 THR B O 1
ATOM 2211 N N . LYS B 1 63 ? 26.217 6.422 89.302 1.00 33.86 63 LYS B N 1
ATOM 2212 C CA . LYS B 1 63 ? 25.312 5.938 90.332 1.00 36.27 63 LYS B CA 1
ATOM 2213 C C . LYS B 1 63 ? 25.497 6.642 91.675 1.00 35.31 63 LYS B C 1
ATOM 2214 O O . LYS B 1 63 ? 24.924 7.706 91.903 1.00 37.38 63 LYS B O 1
ATOM 2220 N N . SER B 1 64 ? 26.312 6.068 92.551 1.00 33.22 64 SER B N 1
ATOM 2221 C CA . SER B 1 64 ? 26.513 6.643 93.878 1.00 33.73 64 SER B CA 1
ATOM 2222 C C . SER B 1 64 ? 27.780 7.472 94.113 1.00 31.71 64 SER B C 1
ATOM 2223 O O . SER B 1 64 ? 27.942 8.062 95.183 1.00 31.86 64 SER B O 1
ATOM 2226 N N . ILE B 1 65 ? 28.674 7.536 93.134 1.00 28.82 65 ILE B N 1
ATOM 2227 C CA . ILE B 1 65 ? 29.908 8.293 93.325 1.00 27.08 65 ILE B CA 1
ATOM 2228 C C . ILE B 1 65 ? 29.678 9.800 93.551 1.00 25.36 65 ILE B C 1
ATOM 2229 O O . ILE B 1 65 ? 28.894 10.437 92.854 1.00 25.34 65 ILE B O 1
ATOM 2234 N N . PHE B 1 66 ? 30.373 10.339 94.549 1.00 24.37 66 PHE B N 1
ATOM 2235 C CA . PHE B 1 66 ? 30.306 11.749 94.961 1.00 23.18 66 PHE B CA 1
ATOM 2236 C C . PHE B 1 66 ? 31.014 12.663 93.951 1.00 21.84 66 PHE B C 1
ATOM 2237 O O . PHE B 1 66 ? 32.195 12.473 93.663 1.00 19.56 66 PHE B O 1
ATOM 2245 N N . PHE B 1 67 ? 30.297 13.655 93.424 1.00 21.81 67 PHE B N 1
ATOM 2246 C CA . PHE B 1 67 ? 30.866 14.599 92.457 1.00 23.11 67 PHE B CA 1
ATOM 2247 C C . PHE B 1 67 ? 31.599 15.736 93.177 1.00 23.28 67 PHE B C 1
ATOM 2248 O O . PHE B 1 67 ? 30.972 16.618 93.766 1.00 25.70 67 PHE B O 1
ATOM 2256 N N . ASP B 1 68 ? 32.929 15.698 93.123 1.00 22.41 68 ASP B N 1
ATOM 2257 C CA . ASP B 1 68 ? 33.796 16.693 93.761 1.00 23.26 68 ASP B CA 1
ATOM 2258 C C . ASP B 1 68 ? 34.390 17.589 92.666 1.00 23.21 68 ASP B C 1
ATOM 2259 O O . ASP B 1 68 ? 35.321 17.192 91.963 1.00 22.27 68 ASP B O 1
ATOM 2264 N N . VAL B 1 69 ? 33.840 18.795 92.525 1.00 21.87 69 VAL B N 1
ATOM 2265 C CA . VAL B 1 69 ? 34.273 19.722 91.481 1.00 23.42 69 VAL B CA 1
ATOM 2266 C C . VAL B 1 69 ? 35.277 20.782 91.929 1.00 24.56 69 VAL B C 1
ATOM 2267 O O . VAL B 1 69 ? 34.984 21.606 92.795 1.00 25.07 69 VAL B O 1
ATOM 2271 N N . HIS B 1 70 ? 36.460 20.754 91.326 1.00 23.55 70 HIS B N 1
ATOM 2272 C CA . HIS B 1 70 ? 37.514 21.711 91.642 1.00 23.95 70 HIS B CA 1
ATOM 2273 C C . HIS B 1 70 ? 37.494 22.838 90.609 1.00 23.06 70 HIS B C 1
ATOM 2274 O O . HIS B 1 70 ? 37.903 22.654 89.461 1.00 23.16 70 HIS B O 1
ATOM 2281 N N . LEU B 1 71 ? 37.021 24.004 91.031 1.00 24.27 71 LEU B N 1
ATOM 2282 C CA . LEU B 1 71 ? 36.918 25.162 90.153 1.00 23.40 71 LEU B CA 1
ATOM 2283 C C . LEU B 1 71 ? 38.182 26.010 90.053 1.00 23.79 71 LEU B C 1
ATOM 2284 O O . LEU B 1 71 ? 38.379 26.943 90.837 1.00 24.89 71 LEU B O 1
ATOM 2289 N N . MET B 1 72 ? 39.046 25.681 89.099 1.00 23.01 72 MET B N 1
ATOM 2290 C CA . MET B 1 72 ? 40.261 26.457 88.875 1.00 22.05 72 MET B CA 1
ATOM 2291 C C . MET B 1 72 ? 39.883 27.446 87.777 1.00 21.89 72 MET B C 1
ATOM 2292 O O . MET B 1 72 ? 40.409 27.400 86.661 1.00 21.14 72 MET B O 1
ATOM 2297 N N . VAL B 1 73 ? 38.955 28.340 88.117 1.00 19.68 73 VAL B N 1
ATOM 2298 C CA . VAL B 1 73 ? 38.436 29.331 87.182 1.00 20.58 73 VAL B CA 1
ATOM 2299 C C . VAL B 1 73 ? 38.227 30.705 87.818 1.00 23.15 73 VAL B C 1
ATOM 2300 O O . VAL B 1 73 ? 38.214 30.843 89.046 1.00 22.94 73 VAL B O 1
ATOM 2304 N N . GLU B 1 74 ? 38.062 31.716 86.963 1.00 23.73 74 GLU B N 1
ATOM 2305 C CA . GLU B 1 74 ? 37.777 33.067 87.427 1.00 22.30 74 GLU B CA 1
ATOM 2306 C C . GLU B 1 74 ? 36.250 33.109 87.492 1.00 24.39 74 GLU B C 1
ATOM 2307 O O . GLU B 1 74 ? 35.577 32.280 86.868 1.00 24.23 74 GLU B O 1
ATOM 2313 N N . TYR B 1 75 ? 35.703 34.062 88.239 1.00 21.52 75 TYR B N 1
ATOM 2314 C CA . TYR B 1 75 ? 34.256 34.192 88.380 1.00 22.39 75 TYR B CA 1
ATOM 2315 C C . TYR B 1 75 ? 33.619 32.874 88.850 1.00 23.49 75 TYR B C 1
ATOM 2316 O O . TYR B 1 75 ? 32.612 32.437 88.286 1.00 21.66 75 TYR B O 1
ATOM 2325 N N . PRO B 1 76 ? 34.179 32.229 89.889 1.00 23.02 76 PRO B N 1
ATOM 2326 C CA . PRO B 1 76 ? 33.596 30.967 90.357 1.00 24.55 76 PRO B CA 1
ATOM 2327 C C . PRO B 1 76 ? 32.121 31.004 90.751 1.00 27.14 76 PRO B C 1
ATOM 2328 O O . PRO B 1 76 ? 31.431 29.981 90.677 1.00 26.34 76 PRO B O 1
ATOM 2332 N N . GLU B 1 77 ? 31.631 32.173 91.161 1.00 26.67 77 GLU B N 1
ATOM 2333 C CA . GLU B 1 77 ? 30.232 32.290 91.558 1.00 26.67 77 GLU B CA 1
ATOM 2334 C C . GLU B 1 77 ? 29.281 32.038 90.382 1.00 25.90 77 GLU B C 1
ATOM 2335 O O . GLU B 1 77 ? 28.130 31.658 90.578 1.00 25.18 77 GLU B O 1
ATOM 2341 N N . LYS B 1 78 ? 29.768 32.229 89.160 1.00 25.13 78 LYS B N 1
ATOM 2342 C CA . LYS B 1 78 ? 28.938 32.014 87.979 1.00 25.93 78 LYS B CA 1
ATOM 2343 C C . LYS B 1 78 ? 28.674 30.526 87.724 1.00 26.44 78 LYS B C 1
ATOM 2344 O O . LYS B 1 78 ? 27.700 30.166 87.060 1.00 27.04 78 LYS B O 1
ATOM 2350 N N . TYR B 1 79 ? 29.538 29.669 88.258 1.00 25.16 79 TYR B N 1
ATOM 2351 C CA . TYR B 1 79 ? 29.412 28.226 88.062 1.00 24.21 79 TYR B CA 1
ATOM 2352 C C . TYR B 1 79 ? 28.458 27.541 89.040 1.00 24.77 79 TYR B C 1
ATOM 2353 O O . TYR B 1 79 ? 27.892 26.486 88.739 1.00 23.34 79 TYR B O 1
ATOM 2362 N N . VAL B 1 80 ? 28.279 28.140 90.210 1.00 24.89 80 VAL B N 1
ATOM 2363 C CA . VAL B 1 80 ? 27.416 27.563 91.238 1.00 26.98 80 VAL B CA 1
ATOM 2364 C C . VAL B 1 80 ? 25.998 27.187 90.779 1.00 27.41 80 VAL B C 1
ATOM 2365 O O . VAL B 1 80 ? 25.553 26.061 90.992 1.00 27.72 80 VAL B O 1
ATOM 2369 N N . PRO B 1 81 ? 25.270 28.116 90.144 1.00 28.61 81 PRO B N 1
ATOM 2370 C CA . PRO B 1 81 ? 23.917 27.763 89.703 1.00 29.52 81 PRO B CA 1
ATOM 2371 C C . PRO B 1 81 ? 23.884 26.722 88.578 1.00 29.81 81 PRO B C 1
ATOM 2372 O O . PRO B 1 81 ? 22.833 26.152 88.274 1.00 28.86 81 PRO B O 1
ATOM 2376 N N . LEU B 1 82 ? 25.038 26.472 87.967 1.00 29.21 82 LEU B N 1
ATOM 2377 C CA . LEU B 1 82 ? 25.126 25.518 86.869 1.00 27.63 82 LEU B CA 1
ATOM 2378 C C . LEU B 1 82 ? 25.554 24.125 87.320 1.00 28.51 82 LEU B C 1
ATOM 2379 O O . LEU B 1 82 ? 25.561 23.183 86.521 1.00 28.58 82 LEU B O 1
ATOM 2384 N N . LEU B 1 83 ? 25.910 23.988 88.593 1.00 26.86 83 LEU B N 1
ATOM 2385 C CA . LEU B 1 83 ? 26.369 22.703 89.105 1.00 26.78 83 LEU B CA 1
ATOM 2386 C C . LEU B 1 83 ? 25.566 22.215 90.308 1.00 28.40 83 LEU B C 1
ATOM 2387 O O . LEU B 1 83 ? 26.119 21.636 91.246 1.00 29.24 83 LEU B O 1
ATOM 2392 N N . LYS B 1 84 ? 24.257 22.435 90.267 1.00 28.87 84 LYS B N 1
ATOM 2393 C CA . LYS B 1 84 ? 23.381 22.028 91.359 1.00 31.66 84 LYS B CA 1
ATOM 2394 C C . LYS B 1 84 ? 23.335 20.520 91.602 1.00 31.04 84 LYS B C 1
ATOM 2395 O O . LYS B 1 84 ? 23.039 20.086 92.713 1.00 30.90 84 LYS B O 1
ATOM 2401 N N . THR B 1 85 ? 23.625 19.723 90.576 1.00 30.95 85 THR B N 1
ATOM 2402 C CA . THR B 1 85 ? 23.593 18.273 90.736 1.00 30.51 85 THR B CA 1
ATOM 2403 C C . THR B 1 85 ? 24.884 17.653 91.269 1.00 30.61 85 THR B C 1
ATOM 2404 O O . THR B 1 85 ? 24.932 16.448 91.528 1.00 29.99 85 THR B O 1
ATOM 2408 N N . SER B 1 86 ? 25.929 18.461 91.427 1.00 29.44 86 SER B N 1
ATOM 2409 C CA . SER B 1 86 ? 27.193 17.956 91.957 1.00 27.86 86 SER B CA 1
ATOM 2410 C C . SER B 1 86 ? 27.093 17.850 93.476 1.00 27.46 86 SER B C 1
ATOM 2411 O O . SER B 1 86 ? 26.041 18.134 94.047 1.00 27.84 86 SER B O 1
ATOM 2414 N N . ASN B 1 87 ? 28.174 17.455 94.138 1.00 27.12 87 ASN B N 1
ATOM 2415 C CA . ASN B 1 87 ? 28.127 17.302 95.589 1.00 27.72 87 ASN B CA 1
ATOM 2416 C C . ASN B 1 87 ? 28.974 18.300 96.371 1.00 27.69 87 ASN B C 1
ATOM 2417 O O . ASN B 1 87 ? 28.574 18.746 97.447 1.00 28.10 87 ASN B O 1
ATOM 2422 N N . GLN B 1 88 ? 30.148 18.629 95.845 1.00 25.95 88 GLN B N 1
ATOM 2423 C CA . GLN B 1 88 ? 31.018 19.614 96.474 1.00 26.55 88 GLN B CA 1
ATOM 2424 C C . GLN B 1 88 ? 31.603 20.511 95.401 1.00 27.51 88 GLN B C 1
ATOM 2425 O O . GLN B 1 88 ? 31.987 20.041 94.327 1.00 24.74 88 GLN B O 1
ATOM 2431 N N . LEU B 1 89 ? 31.637 21.809 95.684 1.00 27.05 89 LEU B N 1
ATOM 2432 C CA . LEU B 1 89 ? 32.210 22.776 94.760 1.00 27.00 89 LEU B CA 1
ATOM 2433 C C . LEU B 1 89 ? 33.350 23.439 95.521 1.00 27.59 89 LEU B C 1
ATOM 2434 O O . LEU B 1 89 ? 33.136 24.039 96.575 1.00 28.38 89 LEU B O 1
ATOM 2439 N N . THR B 1 90 ? 34.561 23.309 94.993 1.00 27.87 90 THR B N 1
ATOM 2440 C CA . THR B 1 90 ? 35.739 23.885 95.623 1.00 27.27 90 THR B CA 1
ATOM 2441 C C . THR B 1 90 ? 36.290 25.029 94.776 1.00 28.68 90 THR B C 1
ATOM 2442 O O . THR B 1 90 ? 36.719 24.816 93.640 1.00 25.50 90 THR B O 1
ATOM 2446 N N . PHE B 1 91 ? 36.268 26.242 95.325 1.00 27.59 91 PHE B N 1
ATOM 2447 C CA . PHE B 1 91 ? 36.788 27.396 94.600 1.00 27.57 91 PHE B CA 1
ATOM 2448 C C . PHE B 1 91 ? 38.116 27.844 95.196 1.00 27.76 91 PHE B C 1
ATOM 2449 O O . PHE B 1 91 ? 38.496 27.422 96.293 1.00 26.93 91 PHE B O 1
ATOM 2457 N N . HIS B 1 92 ? 38.827 28.692 94.466 1.00 26.26 92 HIS B N 1
ATOM 2458 C CA . HIS B 1 92 ? 40.124 29.166 94.915 1.00 27.24 92 HIS B CA 1
ATOM 2459 C C . HIS B 1 92 ? 40.109 30.490 95.657 1.00 27.70 92 HIS B C 1
ATOM 2460 O O . HIS B 1 92 ? 39.403 31.429 95.289 1.00 26.86 92 HIS B O 1
ATOM 2467 N N . PHE B 1 93 ? 40.908 30.535 96.715 1.00 29.16 93 PHE B N 1
ATOM 2468 C CA . PHE B 1 93 ? 41.063 31.720 97.545 1.00 30.06 93 PHE B CA 1
ATOM 2469 C C . PHE B 1 93 ? 41.622 32.828 96.649 1.00 29.53 93 PHE B C 1
ATOM 2470 O O . PHE B 1 93 ? 41.200 33.979 96.731 1.00 29.41 93 PHE B O 1
ATOM 2478 N N . GLU B 1 94 ? 42.559 32.460 95.777 1.00 30.45 94 GLU B N 1
ATOM 2479 C CA . GLU B 1 94 ? 43.175 33.419 94.862 1.00 30.40 94 GLU B CA 1
ATOM 2480 C C . GLU B 1 94 ? 42.214 33.929 93.784 1.00 31.57 94 GLU B C 1
ATOM 2481 O O . GLU B 1 94 ? 42.412 35.016 93.234 1.00 29.82 94 GLU B O 1
ATOM 2487 N N . ALA B 1 95 ? 41.180 33.147 93.480 1.00 31.85 95 ALA B N 1
ATOM 2488 C CA . ALA B 1 95 ? 40.209 33.527 92.455 1.00 33.43 95 ALA B CA 1
ATOM 2489 C C . ALA B 1 95 ? 39.372 34.723 92.893 1.00 35.51 95 ALA B C 1
ATOM 2490 O O . ALA B 1 95 ? 38.808 35.433 92.059 1.00 35.59 95 ALA B O 1
ATOM 2492 N N . LEU B 1 96 ? 39.285 34.935 94.202 1.00 37.26 96 LEU B N 1
ATOM 2493 C CA . LEU B 1 96 ? 38.541 36.064 94.751 1.00 37.81 96 LEU B CA 1
ATOM 2494 C C . LEU B 1 96 ? 39.534 37.071 95.336 1.00 38.66 96 LEU B C 1
ATOM 2495 O O . LEU B 1 96 ? 39.248 37.755 96.316 1.00 38.67 96 LEU B O 1
ATOM 2500 N N . ASN B 1 97 ? 40.709 37.130 94.715 1.00 40.76 97 ASN B N 1
ATOM 2501 C CA . ASN B 1 97 ? 41.789 38.042 95.092 1.00 42.65 97 ASN B CA 1
ATOM 2502 C C . ASN B 1 97 ? 42.238 37.943 96.552 1.00 43.68 97 ASN B C 1
ATOM 2503 O O . ASN B 1 97 ? 42.879 38.855 97.080 1.00 43.53 97 ASN B O 1
ATOM 2508 N N . GLU B 1 98 ? 41.892 36.833 97.196 1.00 43.84 98 GLU B N 1
ATOM 2509 C CA . GLU B 1 98 ? 42.265 36.560 98.581 1.00 43.88 98 GLU B CA 1
ATOM 2510 C C . GLU B 1 98 ? 41.545 37.364 99.661 1.00 43.94 98 GLU B C 1
ATOM 2511 O O . GLU B 1 98 ? 42.086 37.549 100.751 1.00 43.76 98 GLU B O 1
ATOM 2517 N N . ASP B 1 99 ? 40.338 37.845 99.387 1.00 43.91 99 ASP B N 1
ATOM 2518 C CA . ASP B 1 99 ? 39.631 38.591 100.418 1.00 44.36 99 ASP B CA 1
ATOM 2519 C C . ASP B 1 99 ? 38.623 37.668 101.099 1.00 43.52 99 ASP B C 1
ATOM 2520 O O . ASP B 1 99 ? 37.801 37.018 100.449 1.00 42.49 99 ASP B O 1
ATOM 2525 N N . THR B 1 100 ? 38.716 37.616 102.422 1.00 41.98 100 THR B N 1
ATOM 2526 C CA . THR B 1 100 ? 37.885 36.760 103.255 1.00 42.51 100 THR B CA 1
ATOM 2527 C C . THR B 1 100 ? 36.369 36.903 103.157 1.00 41.80 100 THR B C 1
ATOM 2528 O O . THR B 1 100 ? 35.660 35.904 103.029 1.00 42.17 100 THR B O 1
ATOM 2532 N N . GLU B 1 101 ? 35.867 38.130 103.221 1.00 40.91 101 GLU B N 1
ATOM 2533 C CA . GLU B 1 101 ? 34.427 38.351 103.165 1.00 40.99 101 GLU B CA 1
ATOM 2534 C C . GLU B 1 101 ? 33.732 37.840 101.910 1.00 38.98 101 GLU B C 1
ATOM 2535 O O . GLU B 1 101 ? 32.636 37.282 101.989 1.00 38.44 101 GLU B O 1
ATOM 25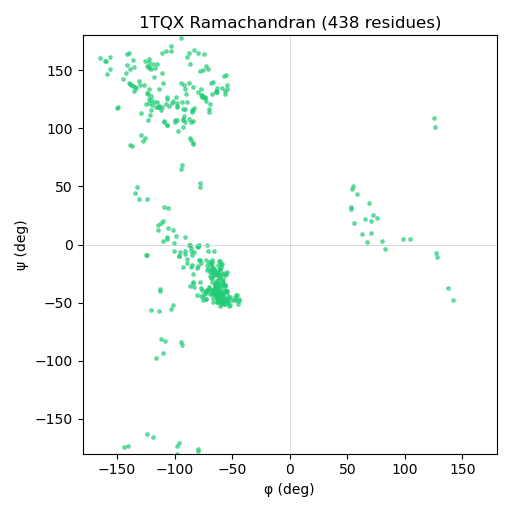41 N N . ARG B 1 102 ? 34.349 38.033 100.752 1.00 38.47 102 ARG B N 1
ATOM 2542 C CA . ARG B 1 102 ? 33.744 37.562 99.510 1.00 39.04 102 ARG B CA 1
ATOM 2543 C C . ARG B 1 102 ? 33.772 36.036 99.457 1.00 37.30 102 ARG B C 1
ATOM 2544 O O . ARG B 1 102 ? 32.833 35.407 98.969 1.00 36.39 102 ARG B O 1
ATOM 2552 N N . CYS B 1 103 ? 34.841 35.443 99.981 1.00 36.62 103 CYS B N 1
ATOM 2553 C CA . CYS B 1 103 ? 34.954 33.990 100.015 1.00 37.86 103 CYS B CA 1
ATOM 2554 C C . CYS B 1 103 ? 33.851 33.421 100.909 1.00 38.07 103 CYS B C 1
ATOM 2555 O O . CYS B 1 103 ? 33.202 32.433 100.563 1.00 38.43 103 CYS B O 1
ATOM 2558 N N . ILE B 1 104 ? 33.637 34.057 102.058 1.00 38.46 104 ILE B N 1
ATOM 2559 C CA . ILE B 1 104 ? 32.606 33.621 102.994 1.00 37.03 104 ILE B CA 1
ATOM 2560 C C . ILE B 1 104 ? 31.231 33.750 102.352 1.00 36.84 104 ILE B C 1
ATOM 2561 O O . ILE B 1 104 ? 30.343 32.931 102.586 1.00 38.81 104 ILE B O 1
ATOM 2566 N N . GLN B 1 105 ? 31.064 34.779 101.533 1.00 36.24 105 GLN B N 1
ATOM 2567 C CA . GLN B 1 105 ? 29.797 35.024 100.862 1.00 37.54 105 GLN B CA 1
ATOM 2568 C C . GLN B 1 105 ? 29.500 33.935 99.831 1.00 37.18 105 GLN B C 1
ATOM 2569 O O . GLN B 1 105 ? 28.369 33.454 99.730 1.00 37.30 105 GLN B O 1
ATOM 2575 N N . LEU B 1 106 ? 30.519 33.550 99.068 1.00 35.93 106 LEU B N 1
ATOM 2576 C CA . LEU B 1 106 ? 30.355 32.519 98.049 1.00 35.83 106 LEU B CA 1
ATOM 2577 C C . LEU B 1 106 ? 30.057 31.194 98.741 1.00 34.15 106 LEU B C 1
ATOM 2578 O O . LEU B 1 106 ? 29.151 30.465 98.341 1.00 36.16 106 LEU B O 1
ATOM 2583 N N . ALA B 1 107 ? 30.826 30.892 99.782 1.00 34.63 107 ALA B N 1
ATOM 2584 C CA . ALA B 1 107 ? 30.647 29.657 100.538 1.00 35.08 107 ALA B CA 1
ATOM 2585 C C . ALA B 1 107 ? 29.190 29.499 100.962 1.00 36.45 107 ALA B C 1
ATOM 2586 O O . ALA B 1 107 ? 28.615 28.415 100.836 1.00 35.71 107 ALA B O 1
ATOM 2588 N N . LYS B 1 108 ? 28.597 30.583 101.463 1.00 38.39 108 LYS B N 1
ATOM 2589 C CA . LYS B 1 108 ? 27.202 30.566 101.893 1.00 38.46 108 LYS B CA 1
ATOM 2590 C C . LYS B 1 108 ? 26.283 30.231 100.729 1.00 38.13 108 LYS B C 1
ATOM 2591 O O . LYS B 1 108 ? 25.304 29.505 100.894 1.00 39.45 108 LYS B O 1
ATOM 2597 N N . GLU B 1 109 ? 26.593 30.774 99.556 1.00 37.26 109 GLU B N 1
ATOM 2598 C CA . GLU B 1 109 ? 25.790 30.512 98.367 1.00 38.31 109 GLU B CA 1
ATOM 2599 C C . GLU B 1 109 ? 25.820 29.018 98.069 1.00 36.83 109 GLU B C 1
ATOM 2600 O O . GLU B 1 109 ? 24.789 28.403 97.804 1.00 36.71 109 GLU B O 1
ATOM 2606 N N . ILE B 1 110 ? 27.017 28.442 98.119 1.00 35.43 110 ILE B N 1
ATOM 2607 C CA . ILE B 1 110 ? 27.203 27.022 97.858 1.00 33.60 110 ILE B CA 1
ATOM 2608 C C . ILE B 1 110 ? 26.470 26.155 98.892 1.00 35.19 110 ILE B C 1
ATOM 2609 O O . ILE B 1 110 ? 25.723 25.244 98.524 1.00 33.51 110 ILE B O 1
ATOM 2614 N N . ARG B 1 111 ? 26.663 26.441 100.178 1.00 36.20 111 ARG B N 1
ATOM 2615 C CA . ARG B 1 111 ? 25.987 25.664 101.219 1.00 37.98 111 ARG B CA 1
ATOM 2616 C C . ARG B 1 111 ? 24.472 25.840 101.129 1.00 39.26 111 ARG B C 1
ATOM 2617 O O . ARG B 1 111 ? 23.720 24.919 101.448 1.00 40.85 111 ARG B O 1
ATOM 2625 N N . ASP B 1 112 ? 24.023 27.015 100.691 1.00 40.79 112 ASP B N 1
ATOM 2626 C CA . ASP B 1 112 ? 22.589 27.277 100.555 1.00 42.44 112 ASP B CA 1
ATOM 2627 C C . ASP B 1 112 ? 21.958 26.411 99.471 1.00 42.49 112 ASP B C 1
ATOM 2628 O O . ASP B 1 112 ? 20.742 26.225 99.449 1.00 42.73 112 ASP B O 1
ATOM 2633 N N . ASN B 1 113 ? 22.786 25.899 98.564 1.00 42.09 113 ASN B N 1
ATOM 2634 C CA . ASN B 1 113 ? 22.305 25.040 97.483 1.00 41.88 113 ASN B CA 1
ATOM 2635 C C . ASN B 1 113 ? 22.353 23.583 97.926 1.00 42.19 113 ASN B C 1
ATOM 2636 O O . ASN B 1 113 ? 22.110 22.670 97.134 1.00 42.91 113 ASN B O 1
ATOM 2641 N N . ASN B 1 114 ? 22.669 23.382 99.202 1.00 41.68 114 ASN B N 1
ATOM 2642 C CA . ASN B 1 114 ? 22.763 22.050 99.782 1.00 41.75 114 ASN B CA 1
ATOM 2643 C C . ASN B 1 114 ? 23.945 21.265 99.230 1.00 41.00 114 ASN B C 1
ATOM 2644 O O . ASN B 1 114 ? 23.867 20.052 99.035 1.00 41.14 114 ASN B O 1
ATOM 2649 N N . LEU B 1 115 ? 25.041 21.970 98.977 1.00 39.34 115 LEU B N 1
ATOM 2650 C CA . LEU B 1 115 ? 26.258 21.344 98.476 1.00 37.03 115 LEU B CA 1
ATOM 2651 C C . LEU B 1 115 ? 27.403 21.593 99.453 1.00 36.10 115 LEU B C 1
ATOM 2652 O O . LEU B 1 115 ? 27.406 22.592 100.171 1.00 36.07 115 LEU B O 1
ATOM 2657 N N . TRP B 1 116 ? 28.361 20.673 99.495 1.00 33.92 116 TRP B N 1
ATOM 2658 C CA . TRP B 1 116 ? 29.525 20.840 100.356 1.00 33.12 116 TRP B CA 1
ATOM 2659 C C . TRP B 1 116 ? 30.352 21.948 99.715 1.00 32.44 116 TRP B C 1
ATOM 2660 O O . TRP B 1 116 ? 30.312 22.134 98.498 1.00 30.32 116 TRP B O 1
ATOM 2671 N N . CYS B 1 117 ? 31.099 22.685 100.526 1.00 30.95 117 CYS B N 1
ATOM 2672 C CA . CYS B 1 117 ? 31.925 23.750 99.990 1.00 30.50 117 CYS B CA 1
ATOM 2673 C C . CYS B 1 117 ? 33.375 23.537 100.366 1.00 29.09 117 CYS B C 1
ATOM 2674 O O . CYS B 1 117 ? 33.699 23.220 101.511 1.00 29.67 117 CYS B O 1
ATOM 2677 N N . GLY B 1 118 ? 34.247 23.700 99.383 1.00 27.38 118 GLY B N 1
ATOM 2678 C CA . GLY B 1 118 ? 35.664 23.554 99.627 1.00 25.97 118 GLY B CA 1
ATOM 2679 C C . GLY B 1 118 ? 36.366 24.807 99.148 1.00 25.44 118 GLY B C 1
ATOM 2680 O O . GLY B 1 118 ? 35.829 25.558 98.334 1.00 24.44 118 GLY B O 1
ATOM 2681 N N . ILE B 1 119 ? 37.556 25.055 99.671 1.00 26.06 119 ILE B N 1
ATOM 2682 C CA . ILE B 1 119 ? 38.327 26.211 99.248 1.00 26.72 119 ILE B CA 1
ATOM 2683 C C . ILE B 1 119 ? 39.746 25.711 99.070 1.00 25.88 119 ILE B C 1
ATOM 2684 O O . ILE B 1 119 ? 40.245 24.938 99.886 1.00 26.37 119 ILE B O 1
ATOM 2689 N N . SER B 1 120 ? 40.384 26.134 97.986 1.00 24.73 120 SER B N 1
ATOM 2690 C CA . SER B 1 120 ? 41.738 25.698 97.687 1.00 25.61 120 SER B CA 1
ATOM 2691 C C . SER B 1 120 ? 42.769 26.825 97.708 1.00 26.88 120 SER B C 1
ATOM 2692 O O . SER B 1 120 ? 42.438 27.996 97.515 1.00 25.98 120 SER B O 1
ATOM 2695 N N . ILE B 1 121 ? 44.022 26.455 97.957 1.00 29.22 121 ILE B N 1
ATOM 2696 C CA . ILE B 1 121 ? 45.116 27.415 97.974 1.00 31.10 121 ILE B CA 1
ATOM 2697 C C . ILE B 1 121 ? 46.297 26.877 97.184 1.00 31.43 121 ILE B C 1
ATOM 2698 O O . ILE B 1 121 ? 46.678 25.707 97.317 1.00 30.36 121 ILE B O 1
ATOM 2703 N N . LYS B 1 122 ? 46.867 27.738 96.350 1.00 30.61 122 LYS B N 1
ATOM 2704 C CA . LYS B 1 122 ? 48.012 27.373 95.535 1.00 31.75 122 LYS B CA 1
ATOM 2705 C C . LYS B 1 122 ? 49.246 27.303 96.433 1.00 32.26 122 LYS B C 1
ATOM 2706 O O . LYS B 1 122 ? 49.235 27.812 97.559 1.00 32.41 122 LYS B O 1
ATOM 2712 N N . PRO B 1 123 ? 50.323 26.665 95.954 1.00 31.45 123 PRO B N 1
ATOM 2713 C CA . PRO B 1 123 ? 51.573 26.514 96.709 1.00 33.55 123 PRO B CA 1
ATOM 2714 C C . PRO B 1 123 ? 52.125 27.773 97.388 1.00 36.13 123 PRO B C 1
ATOM 2715 O O . PRO B 1 123 ? 52.535 27.729 98.547 1.00 34.39 123 PRO B O 1
ATOM 2719 N N . LYS B 1 124 ? 52.129 28.892 96.670 1.00 37.52 124 LYS B N 1
ATOM 2720 C CA . LYS B 1 124 ? 52.667 30.134 97.215 1.00 39.16 124 LYS B CA 1
ATOM 2721 C C . LYS B 1 124 ? 51.739 30.895 98.154 1.00 39.51 124 LYS B C 1
ATOM 2722 O O . LYS B 1 124 ? 52.113 31.942 98.679 1.00 41.26 124 LYS B O 1
ATOM 2728 N N . THR B 1 125 ? 50.536 30.379 98.376 1.00 39.38 125 THR B N 1
ATOM 2729 C CA . THR B 1 125 ? 49.595 31.054 99.261 1.00 39.85 125 THR B CA 1
ATOM 2730 C C . THR B 1 125 ? 49.712 30.558 100.704 1.00 40.78 125 THR B C 1
ATOM 2731 O O . THR B 1 125 ? 49.838 29.360 100.948 1.00 40.49 125 THR B O 1
ATOM 2735 N N . ASP B 1 126 ? 49.675 31.499 101.648 1.00 41.08 126 ASP B N 1
ATOM 2736 C CA . ASP B 1 126 ? 49.780 31.210 103.083 1.00 41.52 126 ASP B CA 1
ATOM 2737 C C . ASP B 1 126 ? 48.483 30.626 103.644 1.00 39.83 126 ASP B C 1
ATOM 2738 O O . ASP B 1 126 ? 47.418 31.216 103.485 1.00 38.72 126 ASP B O 1
ATOM 2743 N N . VAL B 1 127 ? 48.584 29.479 104.316 1.00 40.74 127 VAL B N 1
ATOM 2744 C CA . VAL B 1 127 ? 47.419 28.808 104.901 1.00 40.75 127 VAL B CA 1
ATOM 2745 C C . VAL B 1 127 ? 46.728 29.655 105.961 1.00 41.09 127 VAL B C 1
ATOM 2746 O O . VAL B 1 127 ? 45.504 29.626 106.102 1.00 41.18 127 VAL B O 1
ATOM 2750 N N . GLN B 1 128 ? 47.517 30.407 106.716 1.00 42.30 128 GLN B N 1
ATOM 2751 C CA . GLN B 1 128 ? 46.967 31.232 107.782 1.00 42.44 128 GLN B CA 1
ATOM 2752 C C . GLN B 1 128 ? 45.964 32.276 107.303 1.00 40.75 128 GLN B C 1
ATOM 2753 O O . GLN B 1 128 ? 45.163 32.774 108.092 1.00 40.90 128 GLN B O 1
ATOM 2759 N N . LYS B 1 129 ? 45.993 32.601 106.012 1.00 40.07 129 LYS B N 1
ATOM 2760 C CA . LYS B 1 129 ? 45.054 33.581 105.469 1.00 39.24 129 LYS B CA 1
ATOM 2761 C C . LYS B 1 129 ? 43.636 33.013 105.424 1.00 37.72 129 LYS B C 1
ATOM 2762 O O . LYS B 1 129 ? 42.657 33.759 105.373 1.00 36.55 129 LYS B O 1
ATOM 2768 N N . LEU B 1 130 ? 43.527 31.688 105.456 1.00 37.90 130 LEU B N 1
ATOM 2769 C CA . LEU B 1 130 ? 42.222 31.031 105.416 1.00 37.67 130 LEU B CA 1
ATOM 2770 C C . LEU B 1 130 ? 41.512 31.000 106.769 1.00 38.23 130 LEU B C 1
ATOM 2771 O O . LEU B 1 130 ? 40.295 30.822 106.832 1.00 38.97 130 LEU B O 1
ATOM 2776 N N . VAL B 1 131 ? 42.269 31.171 107.849 1.00 39.09 131 VAL B N 1
ATOM 2777 C CA . VAL B 1 131 ? 41.702 31.117 109.195 1.00 38.87 131 VAL B CA 1
ATOM 2778 C C . VAL B 1 131 ? 40.385 31.868 109.389 1.00 38.94 131 VAL B C 1
ATOM 2779 O O . VAL B 1 131 ? 39.433 31.320 109.947 1.00 39.63 131 VAL B O 1
ATOM 2783 N N . PRO B 1 132 ? 40.306 33.130 108.942 1.00 39.10 132 PRO B N 1
ATOM 2784 C CA . PRO B 1 132 ? 39.052 33.865 109.118 1.00 38.35 132 PRO B CA 1
ATOM 2785 C C . PRO B 1 132 ? 37.868 33.189 108.431 1.00 39.09 132 PRO B C 1
ATOM 2786 O O . PRO B 1 132 ? 36.741 33.240 108.922 1.00 38.61 132 PRO B O 1
ATOM 2790 N N . ILE B 1 133 ? 38.127 32.552 107.293 1.00 39.18 133 ILE B N 1
ATOM 2791 C CA . ILE B 1 133 ? 37.068 31.875 106.553 1.00 39.18 133 ILE B CA 1
ATOM 2792 C C . ILE B 1 133 ? 36.709 30.545 107.210 1.00 38.65 133 ILE B C 1
ATOM 2793 O O . ILE B 1 133 ? 35.532 30.214 107.368 1.00 39.35 133 ILE B O 1
ATOM 2798 N N . LEU B 1 134 ? 37.733 29.791 107.596 1.00 38.43 134 LEU B N 1
ATOM 2799 C CA . LEU B 1 134 ? 37.541 28.487 108.217 1.00 39.07 134 LEU B CA 1
ATOM 2800 C C . LEU B 1 134 ? 36.837 28.527 109.574 1.00 40.00 134 LEU B C 1
ATOM 2801 O O . LEU B 1 134 ? 36.197 27.551 109.968 1.00 40.28 134 LEU B O 1
ATOM 2806 N N . ASP B 1 135 ? 36.947 29.646 110.286 1.00 40.32 135 ASP B N 1
ATOM 2807 C CA . ASP B 1 135 ? 36.305 29.763 111.591 1.00 41.05 135 ASP B CA 1
ATOM 2808 C C . ASP B 1 135 ? 34.792 29.912 111.498 1.00 41.67 135 ASP B C 1
ATOM 2809 O O . ASP B 1 135 ? 34.090 29.773 112.499 1.00 42.80 135 ASP B O 1
ATOM 2814 N N . THR B 1 136 ? 34.292 30.182 110.296 1.00 41.76 136 THR B N 1
ATOM 2815 C CA . THR B 1 136 ? 32.858 30.349 110.080 1.00 41.86 136 THR B CA 1
ATOM 2816 C C . THR B 1 136 ? 32.139 29.005 110.009 1.00 41.63 136 THR B C 1
ATOM 2817 O O . THR B 1 136 ? 30.909 28.946 110.069 1.00 41.66 136 THR B O 1
ATOM 2821 N N . ASN B 1 137 ? 32.913 27.933 109.869 1.00 41.96 137 ASN B N 1
ATOM 2822 C CA . ASN B 1 137 ? 32.366 26.581 109.773 1.00 42.59 137 ASN B CA 1
ATOM 2823 C C . ASN B 1 137 ? 31.525 26.356 108.515 1.00 41.59 137 ASN B C 1
ATOM 2824 O O . ASN B 1 137 ? 30.687 25.456 108.472 1.00 42.03 137 ASN B O 1
ATOM 2829 N N . LEU B 1 138 ? 31.744 27.174 107.491 1.00 40.02 138 LEU B N 1
ATOM 2830 C CA . LEU B 1 138 ? 31.005 27.025 106.242 1.00 38.00 138 LEU B CA 1
ATOM 2831 C C . LEU B 1 138 ? 31.799 26.136 105.282 1.00 37.30 138 LEU B C 1
ATOM 2832 O O . LEU B 1 138 ? 31.246 25.581 104.333 1.00 36.54 138 LEU B O 1
ATOM 2837 N N . ILE B 1 139 ? 33.095 26.000 105.549 1.00 36.39 139 ILE B N 1
ATOM 2838 C CA . ILE B 1 139 ? 33.981 25.200 104.711 1.00 36.99 139 ILE B CA 1
ATOM 2839 C C . ILE B 1 139 ? 34.042 23.734 105.142 1.00 36.46 139 ILE B C 1
ATOM 2840 O O . ILE B 1 139 ? 34.393 23.428 106.282 1.00 36.92 139 ILE B O 1
ATOM 2845 N N . ASN B 1 140 ? 33.702 22.837 104.219 1.00 35.89 140 ASN B N 1
ATOM 2846 C CA . ASN B 1 140 ? 33.725 21.396 104.477 1.00 34.30 140 ASN B CA 1
ATOM 2847 C C . ASN B 1 140 ? 35.107 20.821 104.217 1.00 33.11 140 ASN B C 1
ATOM 2848 O O . ASN B 1 140 ? 35.551 19.902 104.904 1.00 35.04 140 ASN B O 1
ATOM 2853 N N . THR B 1 141 ? 35.780 21.368 103.211 1.00 31.53 141 THR B N 1
ATOM 2854 C CA . THR B 1 141 ? 37.087 20.872 102.816 1.00 29.55 141 THR B CA 1
ATOM 2855 C C . THR B 1 141 ? 38.051 21.981 102.409 1.00 29.84 141 THR B C 1
ATOM 2856 O O . THR B 1 141 ? 37.644 23.004 101.864 1.00 30.20 141 THR B O 1
ATOM 2860 N N . VAL B 1 142 ? 39.332 21.757 102.672 1.00 29.26 142 VAL B N 1
ATOM 2861 C CA . VAL B 1 142 ? 40.368 22.693 102.275 1.00 29.23 142 VAL B CA 1
ATOM 2862 C C . VAL B 1 142 ? 41.293 21.895 101.363 1.00 30.19 142 VAL B C 1
ATOM 2863 O O . VAL B 1 142 ? 41.915 20.919 101.790 1.00 29.42 142 VAL B O 1
ATOM 2867 N N . LEU B 1 143 ? 41.361 22.295 100.099 1.00 29.09 143 LEU B N 1
ATOM 2868 C CA . LEU B 1 143 ? 42.207 21.599 99.141 1.00 29.16 143 LEU B CA 1
ATOM 2869 C C . LEU B 1 143 ? 43.581 22.259 99.090 1.00 28.43 143 LEU B C 1
ATOM 2870 O O . LEU B 1 143 ? 43.730 23.368 98.573 1.00 26.95 143 LEU B O 1
ATOM 2875 N N . VAL B 1 144 ? 44.577 21.576 99.648 1.00 27.66 144 VAL B N 1
ATOM 2876 C CA . VAL B 1 144 ? 45.944 22.075 99.660 1.00 28.48 144 VAL B CA 1
ATOM 2877 C C . VAL B 1 144 ? 46.683 21.563 98.424 1.00 27.88 144 VAL B C 1
ATOM 2878 O O . VAL B 1 144 ? 47.041 20.387 98.348 1.00 29.04 144 VAL B O 1
ATOM 2882 N N . MET B 1 145 ? 46.895 22.444 97.451 1.00 28.11 145 MET B N 1
ATOM 2883 C CA . MET B 1 145 ? 47.601 22.062 96.236 1.00 28.38 145 MET B CA 1
ATOM 2884 C C . MET B 1 145 ? 49.025 21.663 96.599 1.00 28.27 145 MET B C 1
ATOM 2885 O O . MET B 1 145 ? 49.713 22.379 97.331 1.00 28.91 145 MET B O 1
ATOM 2890 N N . THR B 1 146 ? 49.468 20.518 96.098 1.00 28.26 146 THR B N 1
ATOM 2891 C CA . THR B 1 146 ? 50.819 20.061 96.378 1.00 29.77 146 THR B CA 1
ATOM 2892 C C . THR B 1 146 ? 51.644 20.158 95.108 1.00 30.23 146 THR B C 1
ATOM 2893 O O . THR B 1 146 ? 52.692 19.523 94.962 1.00 29.93 146 THR B O 1
ATOM 2897 N N . VAL B 1 147 ? 51.149 20.985 94.192 1.00 31.53 147 VAL B N 1
ATOM 2898 C CA . VAL B 1 147 ? 51.798 21.239 92.918 1.00 30.93 147 VAL B CA 1
ATOM 2899 C C . VAL B 1 147 ? 51.145 22.491 92.341 1.00 31.14 147 VAL B C 1
ATOM 2900 O O . VAL B 1 147 ? 50.055 22.871 92.773 1.00 31.06 147 VAL 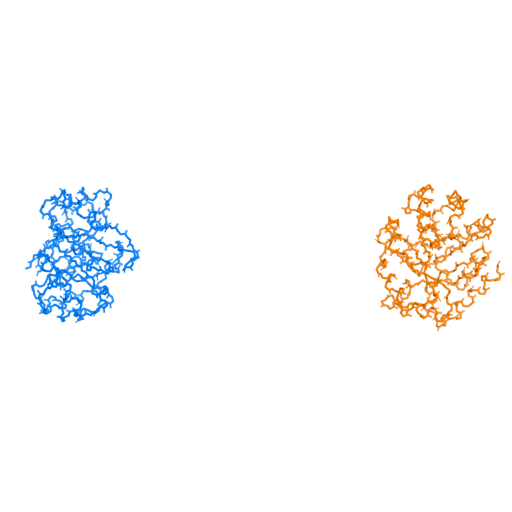B O 1
ATOM 2904 N N . GLU B 1 148 ? 51.810 23.144 91.392 1.00 31.64 148 GLU B N 1
ATOM 2905 C CA . GLU B 1 148 ? 51.236 24.332 90.766 1.00 32.96 148 GLU B CA 1
ATOM 2906 C C . GLU B 1 148 ? 50.079 23.844 89.905 1.00 31.24 148 GLU B C 1
ATOM 2907 O O . GLU B 1 148 ? 50.286 23.102 88.951 1.00 31.08 148 GLU B O 1
ATOM 2913 N N . PRO B 1 149 ? 48.845 24.260 90.232 1.00 30.68 149 PRO B N 1
ATOM 2914 C CA . PRO B 1 149 ? 47.663 23.837 89.471 1.00 31.75 149 PRO B CA 1
ATOM 2915 C C . PRO B 1 149 ? 47.699 24.118 87.974 1.00 32.70 149 PRO B C 1
ATOM 2916 O O . PRO B 1 149 ? 48.245 25.127 87.524 1.00 32.60 149 PRO B O 1
ATOM 2920 N N . GLY B 1 150 ? 47.100 23.211 87.209 1.00 35.33 150 GLY B N 1
ATOM 2921 C CA . GLY B 1 150 ? 47.060 23.366 85.770 1.00 36.20 150 GLY B CA 1
ATOM 2922 C C . GLY B 1 150 ? 47.239 22.049 85.047 1.00 38.86 150 GLY B C 1
ATOM 2923 O O . GLY B 1 150 ? 46.480 21.729 84.129 1.00 39.24 150 GLY B O 1
ATOM 2924 N N . PHE B 1 151 ? 48.240 21.275 85.458 1.00 39.04 151 PHE B N 1
ATOM 2925 C CA . PHE B 1 151 ? 48.503 19.993 84.813 1.00 40.79 151 PHE B CA 1
ATOM 2926 C C . PHE B 1 151 ? 48.789 18.879 85.811 1.00 41.08 151 PHE B C 1
ATOM 2927 O O . PHE B 1 151 ? 49.150 19.132 86.960 1.00 40.39 151 PHE B O 1
ATOM 2935 N N . GLY B 1 152 ? 48.614 17.641 85.362 1.00 41.77 152 GLY B N 1
ATOM 2936 C CA . GLY B 1 152 ? 48.893 16.502 86.213 1.00 41.85 152 GLY B CA 1
ATOM 2937 C C . GLY B 1 152 ? 50.281 16.014 85.850 1.00 41.24 152 GLY B C 1
ATOM 2938 O O . GLY B 1 152 ? 50.929 16.600 84.983 1.00 40.79 152 GLY B O 1
ATOM 2939 N N . GLY B 1 153 ? 50.750 14.961 86.510 1.00 40.98 153 GLY B N 1
ATOM 2940 C CA . GLY B 1 153 ? 52.066 14.430 86.197 1.00 40.59 153 GLY B CA 1
ATOM 2941 C C . GLY B 1 153 ? 53.247 15.171 86.800 1.00 40.12 153 GLY B C 1
ATOM 2942 O O . GLY B 1 153 ? 54.397 14.814 86.538 1.00 41.93 153 GLY B O 1
ATOM 2943 N N . GLN B 1 154 ? 52.984 16.198 87.602 1.00 38.97 154 GLN B N 1
ATOM 2944 C CA . GLN B 1 154 ? 54.065 16.955 88.231 1.00 38.46 154 GLN B CA 1
ATOM 2945 C C . GLN B 1 154 ? 54.472 16.303 89.555 1.00 38.68 154 GLN B C 1
ATOM 2946 O O . GLN B 1 154 ? 53.739 15.477 90.099 1.00 37.49 154 GLN B O 1
ATOM 2952 N N . SER B 1 155 ? 55.629 16.694 90.081 1.00 37.83 155 SER B N 1
ATOM 2953 C CA . SER B 1 155 ? 56.130 16.121 91.329 1.00 38.10 155 SER B CA 1
ATOM 2954 C C . SER B 1 155 ? 55.592 16.741 92.620 1.00 36.30 155 SER B C 1
ATOM 2955 O O . SER B 1 155 ? 55.521 17.960 92.772 1.00 36.33 155 SER B O 1
ATOM 2958 N N . PHE B 1 156 ? 55.229 15.864 93.551 1.00 35.26 156 PHE B N 1
ATOM 2959 C CA . PHE B 1 156 ? 54.699 16.225 94.865 1.00 34.52 156 PHE B CA 1
ATOM 2960 C C . PHE B 1 156 ? 55.648 17.182 95.599 1.00 35.30 156 PHE B C 1
ATOM 2961 O O . PHE B 1 156 ? 56.856 16.951 95.643 1.00 34.86 156 PHE B O 1
ATOM 2969 N N . MET B 1 157 ? 55.096 18.249 96.173 1.00 35.19 157 MET B N 1
ATOM 2970 C CA . MET B 1 157 ? 55.893 19.228 96.914 1.00 37.42 157 MET B CA 1
ATOM 2971 C C . MET B 1 157 ? 55.830 18.918 98.408 1.00 37.38 157 MET B C 1
ATOM 2972 O O . MET B 1 157 ? 54.878 19.297 99.087 1.00 37.30 157 MET B O 1
ATOM 2977 N N . HIS B 1 158 ? 56.852 18.235 98.915 1.00 39.75 158 HIS B N 1
ATOM 2978 C CA . HIS B 1 158 ? 56.908 17.863 100.326 1.00 40.56 158 HIS B CA 1
ATOM 2979 C C . HIS B 1 158 ? 56.828 19.086 101.237 1.00 39.77 158 HIS B C 1
ATOM 2980 O O . HIS B 1 158 ? 56.317 19.007 102.353 1.00 39.04 158 HIS B O 1
ATOM 2987 N N . ASP B 1 159 ? 57.322 20.222 100.755 1.00 40.21 159 ASP B N 1
ATOM 2988 C CA . ASP B 1 159 ? 57.312 21.456 101.540 1.00 40.69 159 ASP B CA 1
ATOM 2989 C C . ASP B 1 159 ? 55.919 22.010 101.825 1.00 40.01 159 ASP B C 1
ATOM 2990 O O . ASP B 1 159 ? 55.776 22.994 102.556 1.00 39.08 159 ASP B O 1
ATOM 2995 N N . MET B 1 160 ? 54.893 21.390 101.250 1.00 37.20 160 MET B N 1
ATOM 2996 C CA . MET B 1 160 ? 53.524 21.844 101.463 1.00 36.05 160 MET B CA 1
ATOM 2997 C C . MET B 1 160 ? 52.891 21.168 102.679 1.00 35.78 160 MET B C 1
ATOM 2998 O O . MET B 1 160 ? 51.842 21.590 103.164 1.00 33.97 160 MET B O 1
ATOM 3003 N N . MET B 1 161 ? 53.541 20.122 103.176 1.00 36.37 161 MET B N 1
ATOM 3004 C CA . MET B 1 161 ? 53.023 19.385 104.319 1.00 37.23 161 MET B CA 1
ATOM 3005 C C . MET B 1 161 ? 52.839 20.251 105.555 1.00 37.25 161 MET B C 1
ATOM 3006 O O . MET B 1 161 ? 52.013 19.942 106.412 1.00 37.09 161 MET B O 1
ATOM 3011 N N . GLY B 1 162 ? 53.597 21.342 105.640 1.00 37.99 162 GLY B N 1
ATOM 3012 C CA . GLY B 1 162 ? 53.473 22.233 106.777 1.00 36.03 162 GLY B CA 1
ATOM 3013 C C . GLY B 1 162 ? 52.062 22.779 106.860 1.00 36.63 162 GLY B C 1
ATOM 3014 O O . GLY B 1 162 ? 51.523 22.973 107.951 1.00 35.83 162 GLY B O 1
ATOM 3015 N N . LYS B 1 163 ? 51.456 23.023 105.700 1.00 35.67 163 LYS B N 1
ATOM 3016 C CA . LYS B 1 163 ? 50.095 23.540 105.647 1.00 35.32 163 LYS B CA 1
ATOM 3017 C C . LYS B 1 163 ? 49.106 22.505 106.180 1.00 34.22 163 LYS B C 1
ATOM 3018 O O . LYS B 1 163 ? 48.180 22.839 106.915 1.00 34.57 163 LYS B O 1
ATOM 3024 N N . VAL B 1 164 ? 49.303 21.247 105.802 1.00 34.92 164 VAL B N 1
ATOM 3025 C CA . VAL B 1 164 ? 48.412 20.177 106.241 1.00 34.71 164 VAL B CA 1
ATOM 3026 C C . VAL B 1 164 ? 48.432 20.033 107.763 1.00 34.15 164 VAL B C 1
ATOM 3027 O O . VAL B 1 164 ? 47.380 19.974 108.400 1.00 33.87 164 VAL B O 1
ATOM 3031 N N . SER B 1 165 ? 49.626 19.987 108.343 1.00 35.88 165 SER B N 1
ATOM 3032 C CA . SER B 1 165 ? 49.756 19.861 109.794 1.00 36.76 165 SER B CA 1
ATOM 3033 C C . SER B 1 165 ? 49.064 21.016 110.518 1.00 37.82 165 SER B C 1
ATOM 3034 O O . SER B 1 165 ? 48.395 20.811 111.532 1.00 39.12 165 SER B O 1
ATOM 3037 N N . PHE B 1 166 ? 49.220 22.228 109.993 1.00 37.60 166 PHE B N 1
ATOM 3038 C CA . PHE B 1 166 ? 48.602 23.404 110.593 1.00 36.79 166 PHE B CA 1
ATOM 3039 C C . PHE B 1 166 ? 47.084 23.271 110.640 1.00 36.87 166 PHE B C 1
ATOM 3040 O O . PHE B 1 166 ? 46.465 23.473 111.686 1.00 36.53 166 PHE B O 1
ATOM 3048 N N . LEU B 1 167 ? 46.492 22.940 109.495 1.00 35.70 167 LEU B N 1
ATOM 3049 C CA . LEU B 1 167 ? 45.045 22.784 109.382 1.00 34.20 167 LEU B CA 1
ATOM 3050 C C . LEU B 1 167 ? 44.492 21.662 110.262 1.00 34.85 167 LEU B C 1
ATOM 3051 O O . LEU B 1 167 ? 43.443 21.819 110.894 1.00 34.00 167 LEU B O 1
ATOM 3056 N N . ARG B 1 168 ? 45.190 20.530 110.292 1.00 35.08 168 ARG B N 1
ATOM 3057 C CA . ARG B 1 168 ? 44.748 19.386 111.088 1.00 37.52 168 ARG B CA 1
ATOM 3058 C C . ARG B 1 168 ? 44.817 19.675 112.588 1.00 38.97 168 ARG B C 1
ATOM 3059 O O . ARG B 1 168 ? 43.916 19.313 113.343 1.00 39.27 168 ARG B O 1
ATOM 3067 N N . LYS B 1 169 ? 45.887 20.336 113.010 1.00 41.74 169 LYS B N 1
ATOM 3068 C CA . LYS B 1 169 ? 46.066 20.673 114.418 1.00 44.04 169 LYS B CA 1
ATOM 3069 C C . LYS B 1 169 ? 45.021 21.682 114.896 1.00 43.77 169 LYS B C 1
ATOM 3070 O O . LYS B 1 169 ? 44.511 21.573 116.011 1.00 45.37 169 LYS B O 1
ATOM 3076 N N . LYS B 1 170 ? 44.690 22.649 114.043 1.00 43.56 170 LYS B N 1
ATOM 3077 C CA . LYS B 1 170 ? 43.727 23.692 114.395 1.00 41.73 170 LYS B CA 1
ATOM 3078 C C . LYS B 1 170 ? 42.264 23.296 114.204 1.00 41.62 170 LYS B C 1
ATOM 3079 O O . LYS B 1 170 ? 41.402 23.692 114.992 1.00 41.11 170 LYS B O 1
ATOM 3085 N N . TYR B 1 171 ? 41.976 22.531 113.157 1.00 41.35 171 TYR B N 1
ATOM 3086 C CA . TYR B 1 171 ? 40.608 22.096 112.904 1.00 41.22 171 TYR B CA 1
ATOM 3087 C C . TYR B 1 171 ? 40.568 20.568 112.845 1.00 43.07 171 TYR B C 1
ATOM 3088 O O . TYR B 1 171 ? 41.031 19.955 111.878 1.00 41.64 171 TYR B O 1
ATOM 3097 N N . LYS B 1 172 ? 40.006 19.967 113.891 1.00 43.24 172 LYS B N 1
ATOM 3098 C CA . LYS B 1 172 ? 39.920 18.516 114.016 1.00 44.28 172 LYS B CA 1
ATOM 3099 C C . LYS B 1 172 ? 38.962 17.806 113.055 1.00 42.63 172 LYS B C 1
ATOM 3100 O O . LYS B 1 172 ? 39.256 16.707 112.586 1.00 42.61 172 LYS B O 1
ATOM 3106 N N . ASN B 1 173 ? 37.822 18.428 112.768 1.00 41.46 173 ASN B N 1
ATOM 3107 C CA . ASN B 1 173 ? 36.819 17.823 111.893 1.00 41.13 173 ASN B CA 1
ATOM 3108 C C . ASN B 1 173 ? 36.847 18.324 110.451 1.00 39.68 173 ASN B C 1
ATOM 3109 O O . ASN B 1 173 ? 35.970 17.987 109.653 1.00 38.86 173 ASN B O 1
ATOM 3114 N N . LEU B 1 174 ? 37.849 19.124 110.113 1.00 37.89 174 LEU B N 1
ATOM 3115 C CA . LEU B 1 174 ? 37.950 19.663 108.761 1.00 35.84 174 LEU B CA 1
ATOM 3116 C C . LEU B 1 174 ? 38.535 18.655 107.776 1.00 33.30 174 LEU B C 1
ATOM 3117 O O . LEU B 1 174 ? 39.561 18.029 108.047 1.00 34.20 174 LEU B O 1
ATOM 3122 N N . ASN B 1 175 ? 37.875 18.488 106.636 1.00 32.47 175 ASN B N 1
ATOM 3123 C CA . ASN B 1 175 ? 38.385 17.583 105.620 1.00 30.46 175 ASN B CA 1
ATOM 3124 C C . ASN B 1 175 ? 39.584 18.273 104.989 1.00 28.95 175 ASN B C 1
ATOM 3125 O O . ASN B 1 175 ? 39.490 19.420 104.555 1.00 30.63 175 ASN B O 1
ATOM 3130 N N . ILE B 1 176 ? 40.716 17.584 104.963 1.00 28.40 176 ILE B N 1
ATOM 3131 C CA . ILE B 1 176 ? 41.921 18.132 104.360 1.00 29.35 176 ILE B CA 1
ATOM 3132 C C . ILE B 1 176 ? 42.245 17.290 103.135 1.00 28.52 176 ILE B C 1
ATOM 3133 O O . ILE B 1 176 ? 42.509 16.092 103.236 1.00 28.91 176 ILE B O 1
ATOM 3138 N N . GLN B 1 177 ? 42.228 17.938 101.977 1.00 28.09 177 GLN B N 1
ATOM 3139 C CA . GLN B 1 177 ? 42.466 17.277 100.700 1.00 27.51 177 GLN B CA 1
ATOM 3140 C C . GLN B 1 177 ? 43.761 17.732 100.026 1.00 28.13 177 GLN B C 1
ATOM 3141 O O . GLN B 1 177 ? 44.058 18.925 99.973 1.00 30.07 177 GLN B O 1
ATOM 3147 N N . VAL B 1 178 ? 44.538 16.771 99.531 1.00 27.35 178 VAL B N 1
ATOM 3148 C CA . VAL B 1 178 ? 45.788 17.068 98.841 1.00 27.28 178 VAL B CA 1
ATOM 3149 C C . VAL B 1 178 ? 45.608 16.734 97.364 1.00 27.93 178 VAL B C 1
ATOM 3150 O O . VAL B 1 178 ? 44.877 15.801 97.012 1.00 26.54 178 VAL B O 1
ATOM 3154 N N . ASP B 1 179 ? 46.290 17.490 96.505 1.00 27.08 179 ASP B N 1
ATOM 3155 C CA . ASP B 1 179 ? 46.136 17.328 95.064 1.00 26.11 179 ASP B CA 1
ATOM 3156 C C . ASP B 1 179 ? 47.409 17.693 94.299 1.00 26.30 179 ASP B C 1
ATOM 3157 O O . ASP B 1 179 ? 47.859 18.841 94.337 1.00 26.94 179 ASP B O 1
ATOM 3162 N N . GLY B 1 180 ? 47.985 16.712 93.610 1.00 26.76 180 GLY B N 1
ATOM 3163 C CA . GLY B 1 180 ? 49.196 16.944 92.843 1.00 27.75 180 GLY B CA 1
ATOM 3164 C C . GLY B 1 180 ? 50.350 16.015 93.183 1.00 28.11 180 GLY B C 1
ATOM 3165 O O . GLY B 1 180 ? 50.951 16.132 94.254 1.00 28.18 180 GLY B O 1
ATOM 3166 N N . GLY B 1 181 ? 50.662 15.099 92.268 1.00 28.29 181 GLY B N 1
ATOM 3167 C CA . GLY B 1 181 ? 51.754 14.162 92.474 1.00 28.94 181 GLY B CA 1
ATOM 3168 C C . GLY B 1 181 ? 51.513 13.099 93.537 1.00 30.09 181 GLY B C 1
ATOM 3169 O O . GLY B 1 181 ? 52.463 12.511 94.056 1.00 29.12 181 GLY B O 1
ATOM 3170 N N . LEU B 1 182 ? 50.251 12.845 93.866 1.00 29.56 182 LEU B N 1
ATOM 3171 C CA . LEU B 1 182 ? 49.934 11.842 94.875 1.00 29.15 182 LEU B CA 1
ATOM 3172 C C . LEU B 1 182 ? 50.078 10.420 94.358 1.00 29.38 182 LEU B C 1
ATOM 3173 O O . LEU B 1 182 ? 49.547 10.069 93.303 1.00 29.01 182 LEU B O 1
ATOM 3178 N N . ASN B 1 183 ? 50.814 9.606 95.104 1.00 29.33 183 ASN B N 1
ATOM 3179 C CA . ASN B 1 183 ? 50.998 8.200 94.767 1.00 29.12 183 ASN B CA 1
ATOM 3180 C C . ASN B 1 183 ? 51.040 7.466 96.103 1.00 29.97 183 ASN B C 1
ATOM 3181 O O . ASN B 1 183 ? 50.804 8.075 97.145 1.00 30.03 183 ASN B O 1
ATOM 3186 N N . ILE B 1 184 ? 51.325 6.171 96.090 1.00 31.27 184 ILE B N 1
ATOM 3187 C CA . ILE B 1 184 ? 51.359 5.424 97.343 1.00 31.98 184 ILE B CA 1
ATOM 3188 C C . ILE B 1 184 ? 52.283 6.077 98.373 1.00 32.23 184 ILE B C 1
ATOM 3189 O O . ILE B 1 184 ? 51.882 6.302 99.517 1.00 32.46 184 ILE B O 1
ATOM 3194 N N . GLU B 1 185 ? 53.504 6.403 97.960 1.00 33.42 185 GLU B N 1
ATOM 3195 C CA . GLU B 1 185 ? 54.478 7.031 98.855 1.00 35.86 185 GLU B CA 1
ATOM 3196 C C . GLU B 1 185 ? 54.045 8.380 99.410 1.00 35.04 185 GLU B C 1
ATOM 3197 O O . GLU B 1 185 ? 54.071 8.599 100.623 1.00 35.15 185 GLU B O 1
ATOM 3203 N N . THR B 1 186 ? 53.663 9.294 98.522 1.00 33.94 186 THR B N 1
ATOM 3204 C CA . THR B 1 186 ? 53.266 10.625 98.958 1.00 31.90 186 THR B CA 1
ATOM 3205 C C . THR B 1 186 ? 51.921 10.659 99.677 1.00 31.47 186 THR B C 1
ATOM 3206 O O . THR B 1 186 ? 51.622 11.623 100.379 1.00 31.50 186 THR B O 1
ATOM 3210 N N . THR B 1 187 ? 51.109 9.616 99.512 1.00 31.26 187 THR B N 1
ATOM 3211 C CA . THR B 1 187 ? 49.827 9.562 100.209 1.00 30.76 187 THR B CA 1
ATOM 3212 C C . THR B 1 187 ? 50.119 9.276 101.682 1.00 32.18 187 THR B C 1
ATOM 3213 O O . THR B 1 187 ? 49.497 9.854 102.573 1.00 32.30 187 THR B O 1
ATOM 3217 N N . GLU B 1 188 ? 51.065 8.372 101.926 1.00 33.85 188 GLU B N 1
ATOM 3218 C CA . GLU B 1 188 ? 51.461 8.019 103.291 1.00 35.48 188 GLU B CA 1
ATOM 3219 C C . GLU B 1 188 ? 51.976 9.287 103.966 1.00 35.34 188 GLU B C 1
ATOM 3220 O O . GLU B 1 188 ? 51.614 9.602 105.100 1.00 35.07 188 GLU B O 1
ATOM 3226 N N . ILE B 1 189 ? 52.822 10.015 103.247 1.00 35.40 189 ILE B N 1
ATOM 3227 C CA . ILE B 1 189 ? 53.385 11.257 103.754 1.00 35.25 189 ILE B CA 1
ATOM 3228 C C . ILE B 1 189 ? 52.278 12.260 104.073 1.00 34.25 189 ILE B C 1
ATOM 3229 O O . ILE B 1 189 ? 52.242 12.815 105.166 1.00 34.85 189 ILE B O 1
ATOM 3234 N N . SER B 1 190 ? 51.366 12.477 103.126 1.00 32.78 190 SER B N 1
ATOM 3235 C CA . SER B 1 190 ? 50.272 13.426 103.325 1.00 32.96 190 SER B CA 1
ATOM 3236 C C . SER B 1 190 ? 49.364 13.026 104.485 1.00 32.75 190 SER B C 1
ATOM 3237 O O . SER B 1 190 ? 48.924 13.873 105.273 1.00 32.21 190 SER B O 1
ATOM 3240 N N . ALA B 1 191 ? 49.082 11.733 104.586 1.00 32.56 191 ALA B N 1
ATOM 3241 C CA . ALA B 1 191 ? 48.221 11.229 105.646 1.00 34.07 191 ALA B CA 1
ATOM 3242 C C . ALA B 1 191 ? 48.833 11.455 107.025 1.00 33.44 191 ALA B C 1
ATOM 3243 O O . ALA B 1 191 ? 48.136 11.840 107.964 1.00 34.25 191 ALA B O 1
ATOM 3245 N N . SER B 1 192 ? 50.135 11.216 107.141 1.00 34.88 192 SER B N 1
ATOM 3246 C CA . SER B 1 192 ? 50.828 11.388 108.415 1.00 36.32 192 SER B CA 1
ATOM 3247 C C . SER B 1 192 ? 50.782 12.833 108.899 1.00 37.52 192 SER B C 1
ATOM 3248 O O . SER B 1 192 ? 51.008 13.106 110.079 1.00 37.96 192 SER B O 1
ATOM 3251 N N . HIS B 1 193 ? 50.485 13.761 107.991 1.00 37.11 193 HIS B N 1
ATOM 3252 C CA . HIS B 1 193 ? 50.406 15.170 108.360 1.00 35.86 193 HIS B CA 1
ATOM 3253 C C . HIS B 1 193 ? 48.977 15.610 108.646 1.00 35.12 193 HIS B C 1
ATOM 3254 O O . HIS B 1 193 ? 48.759 16.714 109.143 1.00 35.42 193 HIS B O 1
ATOM 3261 N N . GLY B 1 194 ? 48.006 14.754 108.334 1.00 33.76 194 GLY B N 1
ATOM 3262 C CA . GLY B 1 194 ? 46.622 15.101 108.616 1.00 33.09 194 GLY B CA 1
ATOM 3263 C C . GLY B 1 194 ? 45.603 14.997 107.493 1.00 32.46 194 GLY B C 1
ATOM 3264 O O . GLY B 1 194 ? 44.401 15.094 107.740 1.00 32.68 194 GLY B O 1
ATOM 3265 N N . ALA B 1 195 ? 46.060 14.799 106.264 1.00 31.84 195 ALA B N 1
ATOM 3266 C CA . ALA B 1 195 ? 45.144 14.696 105.128 1.00 31.55 195 ALA B CA 1
ATOM 3267 C C . ALA B 1 195 ? 44.271 13.442 105.198 1.00 30.71 195 ALA B C 1
ATOM 3268 O O . ALA B 1 195 ? 44.744 12.375 105.586 1.00 31.37 195 ALA B O 1
ATOM 3270 N N . ASN B 1 196 ? 42.996 13.572 104.830 1.00 31.03 196 ASN B N 1
ATOM 3271 C CA . ASN B 1 196 ? 42.085 12.427 104.830 1.00 29.48 196 ASN B CA 1
ATOM 3272 C C . ASN B 1 196 ? 41.428 12.194 103.464 1.00 30.20 196 ASN B C 1
ATOM 3273 O O . ASN B 1 196 ? 40.761 11.182 103.259 1.00 29.23 196 ASN B O 1
ATOM 3278 N N . ILE B 1 197 ? 41.615 13.133 102.536 1.00 28.67 197 ILE B N 1
ATOM 3279 C CA . ILE B 1 197 ? 41.058 13.000 101.186 1.00 27.43 197 ILE B CA 1
ATOM 3280 C C . ILE B 1 197 ? 42.214 13.072 100.193 1.00 26.12 197 ILE B C 1
ATOM 3281 O O . ILE B 1 197 ? 42.955 14.053 100.157 1.00 26.91 197 ILE B O 1
ATOM 3286 N N . ILE B 1 198 ? 42.365 12.022 99.392 1.00 25.55 198 ILE B N 1
ATOM 3287 C CA . ILE B 1 198 ? 43.462 11.937 98.435 1.00 24.24 198 ILE B CA 1
ATOM 3288 C C . ILE B 1 198 ? 43.028 12.042 96.976 1.00 24.90 198 ILE B C 1
ATOM 3289 O O . ILE B 1 198 ? 42.262 11.211 96.485 1.00 21.02 198 ILE B O 1
ATOM 3294 N N . VAL B 1 199 ? 43.520 13.065 96.286 1.00 23.10 199 VAL B N 1
ATOM 3295 C CA . VAL B 1 199 ? 43.211 13.227 94.874 1.00 23.47 199 VAL B CA 1
ATOM 3296 C C . VAL B 1 199 ? 44.445 12.736 94.137 1.00 24.15 199 VAL B C 1
ATOM 3297 O O . VAL B 1 199 ? 45.551 13.223 94.372 1.00 25.33 199 VAL B O 1
ATOM 3301 N N . ALA B 1 200 ? 44.257 11.757 93.262 1.00 23.95 200 ALA B N 1
ATOM 3302 C CA . ALA B 1 200 ? 45.363 11.204 92.501 1.00 24.19 200 ALA B CA 1
ATOM 3303 C C . ALA B 1 200 ? 44.911 10.953 91.074 1.00 24.03 200 ALA B C 1
ATOM 3304 O O . ALA B 1 200 ? 43.796 10.481 90.839 1.00 22.67 200 ALA B O 1
ATOM 3306 N N . GLY B 1 201 ? 45.778 11.272 90.123 1.00 23.55 201 GLY B N 1
ATOM 3307 C CA . GLY B 1 201 ? 45.437 11.068 88.731 1.00 23.25 201 GLY B CA 1
ATOM 3308 C C . GLY B 1 201 ? 46.257 9.975 88.080 1.00 24.23 201 GLY B C 1
ATOM 3309 O O . GLY B 1 201 ? 45.812 8.829 87.957 1.00 24.25 201 GLY B O 1
ATOM 3310 N N . THR B 1 202 ? 47.470 10.331 87.674 1.00 24.43 202 THR B N 1
ATOM 3311 C CA . THR B 1 202 ? 48.373 9.405 87.010 1.00 26.77 202 THR B CA 1
ATOM 3312 C C . THR B 1 202 ? 48.630 8.102 87.773 1.00 26.02 202 THR B C 1
ATOM 3313 O O . THR B 1 202 ? 48.626 7.023 87.181 1.00 27.70 202 THR B O 1
ATOM 3317 N N . SER B 1 203 ? 48.857 8.201 89.078 1.00 27.12 203 SER B N 1
ATOM 3318 C CA . SER B 1 203 ? 49.154 7.020 89.889 1.00 26.92 203 SER B CA 1
ATOM 3319 C C . SER B 1 203 ? 48.045 5.971 89.900 1.00 27.23 203 SER B C 1
ATOM 3320 O O . SER B 1 203 ? 48.299 4.798 90.180 1.00 28.16 203 SER B O 1
ATOM 3323 N N . ILE B 1 204 ? 46.822 6.392 89.593 1.00 25.82 204 ILE B N 1
ATOM 3324 C CA . ILE B 1 204 ? 45.685 5.482 89.571 1.00 25.31 204 ILE B CA 1
ATOM 3325 C C . ILE B 1 204 ? 45.277 5.080 88.152 1.00 26.14 204 ILE B C 1
ATOM 3326 O O . ILE B 1 204 ? 45.224 3.895 87.834 1.00 24.10 204 ILE B O 1
ATOM 3331 N N . PHE B 1 205 ? 45.001 6.060 87.296 1.00 25.71 205 PHE B N 1
ATOM 3332 C CA . PHE B 1 205 ? 44.577 5.749 85.936 1.00 27.50 205 PHE B CA 1
ATOM 3333 C C . PHE B 1 205 ? 45.630 5.065 85.070 1.00 28.60 205 PHE B C 1
ATOM 3334 O O . PHE B 1 205 ? 45.289 4.415 84.082 1.00 28.40 205 PHE B O 1
ATOM 3342 N N . ASN B 1 206 ? 46.904 5.203 85.425 1.00 30.29 206 ASN B N 1
ATOM 3343 C CA . ASN B 1 206 ? 47.950 4.548 84.641 1.00 31.55 206 ASN B CA 1
ATOM 3344 C C . ASN B 1 206 ? 48.557 3.336 85.346 1.00 31.64 206 ASN B C 1
ATOM 3345 O O . ASN B 1 206 ? 49.522 2.743 84.863 1.00 29.34 206 ASN B O 1
ATOM 3350 N N . ALA B 1 207 ? 47.980 2.961 86.486 1.00 30.49 207 ALA B N 1
ATOM 3351 C CA . ALA B 1 207 ? 48.467 1.804 87.234 1.00 31.07 207 ALA B CA 1
ATOM 3352 C C . ALA B 1 207 ? 47.961 0.536 86.564 1.00 30.17 207 ALA B C 1
ATOM 3353 O O . ALA B 1 207 ? 46.886 0.525 85.965 1.00 29.58 207 ALA B O 1
ATOM 3355 N N . GLU B 1 208 ? 48.735 -0.537 86.653 1.00 32.05 208 GLU B N 1
ATOM 3356 C CA . GLU B 1 208 ? 48.312 -1.799 86.061 1.00 32.92 208 GLU B CA 1
ATOM 3357 C C . GLU B 1 208 ? 47.118 -2.371 86.828 1.00 30.31 208 GLU B C 1
ATOM 3358 O O . GLU B 1 208 ? 46.278 -3.067 86.260 1.00 29.18 208 GLU B O 1
ATOM 3364 N N . ASP B 1 209 ? 47.042 -2.055 88.117 1.00 30.30 209 ASP B N 1
ATOM 3365 C CA . ASP B 1 209 ? 45.955 -2.533 88.976 1.00 30.47 209 ASP B CA 1
ATOM 3366 C C . ASP B 1 209 ? 45.494 -1.366 89.846 1.00 28.70 209 ASP B C 1
ATOM 3367 O O . ASP B 1 209 ? 45.958 -1.201 90.973 1.00 30.25 209 ASP B O 1
ATOM 3372 N N . PRO B 1 210 ? 44.582 -0.526 89.320 1.00 27.86 210 PRO B N 1
ATOM 3373 C CA . PRO B 1 210 ? 44.051 0.641 90.037 1.00 27.03 210 PRO B CA 1
ATOM 3374 C C . PRO B 1 210 ? 43.446 0.329 91.410 1.00 26.28 210 PRO B C 1
ATOM 3375 O O . PRO B 1 210 ? 43.636 1.087 92.358 1.00 26.24 210 PRO B O 1
ATOM 3379 N N . LYS B 1 211 ? 42.713 -0.779 91.504 1.00 24.95 211 LYS B N 1
ATOM 3380 C CA . LYS B 1 211 ? 42.083 -1.183 92.762 1.00 25.91 211 LYS B CA 1
ATOM 3381 C C . LYS B 1 211 ? 43.125 -1.261 93.877 1.00 24.99 211 LYS B C 1
ATOM 3382 O O . LYS B 1 211 ? 42.920 -0.737 94.974 1.00 24.98 211 LYS B O 1
ATOM 3388 N N . TYR B 1 212 ? 44.244 -1.917 93.589 1.00 24.53 212 TYR B N 1
ATOM 3389 C CA . TYR B 1 212 ? 45.313 -2.061 94.569 1.00 25.40 212 TYR B CA 1
ATOM 3390 C C . TYR B 1 212 ? 45.834 -0.704 95.036 1.00 26.14 212 TYR B C 1
ATOM 3391 O O . TYR B 1 212 ? 46.005 -0.475 96.232 1.00 24.71 212 TYR B O 1
ATOM 3400 N N . VAL B 1 213 ? 46.099 0.191 94.086 1.00 25.13 213 VAL B N 1
ATOM 3401 C CA . VAL B 1 213 ? 46.601 1.520 94.417 1.00 23.32 213 VAL B CA 1
ATOM 3402 C C . VAL B 1 213 ? 45.599 2.251 95.300 1.00 23.54 213 VAL B C 1
ATOM 3403 O O . VAL B 1 213 ? 45.964 2.800 96.338 1.00 25.31 213 VAL B O 1
ATOM 3407 N N . ILE B 1 214 ? 44.337 2.257 94.881 1.00 22.84 214 ILE B N 1
ATOM 3408 C CA . ILE B 1 214 ? 43.269 2.908 95.639 1.00 23.18 214 ILE B CA 1
ATOM 3409 C C . ILE B 1 214 ? 43.171 2.352 97.065 1.00 25.52 214 ILE B C 1
ATOM 3410 O O . ILE B 1 214 ? 43.158 3.108 98.039 1.00 22.95 214 ILE B O 1
ATOM 3415 N N . ASP B 1 215 ? 43.097 1.030 97.185 1.00 25.53 215 ASP B N 1
ATOM 3416 C CA . ASP B 1 215 ? 42.991 0.406 98.504 1.00 27.18 215 ASP B CA 1
ATOM 3417 C C . ASP B 1 215 ? 44.215 0.658 99.382 1.00 27.02 215 ASP B C 1
ATOM 3418 O O . ASP B 1 215 ? 44.083 0.905 100.576 1.00 28.83 215 ASP B O 1
ATOM 3423 N N . THR B 1 216 ? 45.406 0.597 98.798 1.00 28.08 216 THR B N 1
ATOM 3424 C CA . THR B 1 216 ? 46.627 0.816 99.568 1.00 28.72 216 THR B CA 1
ATOM 3425 C C . THR B 1 216 ? 46.690 2.247 100.102 1.00 28.70 216 THR B C 1
ATOM 3426 O O . THR B 1 216 ? 47.158 2.490 101.218 1.00 28.15 216 THR B O 1
ATOM 3430 N N . MET B 1 217 ? 46.218 3.192 99.295 1.00 26.54 217 MET B N 1
ATOM 3431 C CA . MET B 1 217 ? 46.196 4.593 99.691 1.00 26.45 217 MET B CA 1
ATOM 3432 C C . MET B 1 217 ? 45.221 4.785 100.848 1.00 26.59 217 MET B C 1
ATOM 3433 O O . MET B 1 217 ? 45.554 5.402 101.859 1.00 28.08 217 MET B O 1
ATOM 3438 N N . ARG B 1 218 ? 44.010 4.261 100.691 1.00 27.68 218 ARG B N 1
ATOM 3439 C CA . ARG B 1 218 ? 42.991 4.404 101.722 1.00 29.27 218 ARG B CA 1
ATOM 3440 C C . ARG B 1 218 ? 43.465 3.834 103.053 1.00 29.97 218 ARG B C 1
ATOM 3441 O O . ARG B 1 218 ? 43.280 4.454 104.101 1.00 29.06 218 ARG B O 1
ATOM 3449 N N . VAL B 1 219 ? 44.086 2.659 103.014 1.00 30.46 219 VAL B N 1
ATOM 3450 C CA . VAL B 1 219 ? 44.584 2.042 104.239 1.00 32.81 219 VAL B CA 1
ATOM 3451 C C . VAL B 1 219 ? 45.570 2.964 104.962 1.00 32.42 219 VAL B C 1
ATOM 3452 O O . VAL B 1 219 ? 45.468 3.155 106.174 1.00 33.25 219 VAL B O 1
ATOM 3456 N N . SER B 1 220 ? 46.517 3.540 104.223 1.00 33.19 220 SER B N 1
ATOM 3457 C CA . SER B 1 220 ? 47.501 4.432 104.827 1.00 33.73 220 SER B CA 1
ATOM 3458 C C . SER B 1 220 ? 46.846 5.659 105.456 1.00 34.27 220 SER B C 1
ATOM 3459 O O . SER B 1 220 ? 47.376 6.231 106.409 1.00 33.56 220 SER B O 1
ATOM 3462 N N . VAL B 1 221 ? 45.697 6.068 104.926 1.00 34.90 221 VAL B N 1
ATOM 3463 C CA . VAL B 1 221 ? 44.985 7.221 105.474 1.00 35.00 221 VAL B CA 1
ATOM 3464 C C . VAL B 1 221 ? 44.190 6.795 106.709 1.00 37.01 221 VAL B C 1
ATOM 3465 O O . VAL B 1 221 ? 44.177 7.493 107.728 1.00 36.24 221 VAL B O 1
ATOM 3469 N N . GLN B 1 222 ? 43.527 5.646 106.611 1.00 37.22 222 GLN B N 1
ATOM 3470 C CA . GLN B 1 222 ? 42.726 5.131 107.716 1.00 39.43 222 GLN B CA 1
ATOM 3471 C C . GLN B 1 222 ? 43.590 4.893 108.954 1.00 39.41 222 GLN B C 1
ATOM 3472 O O . GLN B 1 222 ? 43.105 4.988 110.084 1.00 40.07 222 GLN B O 1
ATOM 3478 N N . LYS B 1 223 ? 44.871 4.602 108.742 1.00 39.23 223 LYS B N 1
ATOM 3479 C CA . LYS B 1 223 ? 45.794 4.353 109.848 1.00 41.24 223 LYS B CA 1
ATOM 3480 C C . LYS B 1 223 ? 46.070 5.595 110.690 1.00 41.55 223 LYS B C 1
ATOM 3481 O O . LYS B 1 223 ? 46.540 5.488 111.823 1.00 41.28 223 LYS B O 1
ATOM 3487 N N . TYR B 1 224 ? 45.788 6.770 110.137 1.00 40.40 224 TYR B N 1
ATOM 3488 C CA . TYR B 1 224 ? 46.001 8.014 110.865 1.00 39.90 224 TYR B CA 1
ATOM 3489 C C . TYR B 1 224 ? 44.680 8.634 111.322 1.00 40.68 224 TYR B C 1
ATOM 3490 O O . TYR B 1 224 ? 44.717 9.420 112.292 1.00 41.47 224 TYR B O 1
#

Foldseek 3Di:
DAFAEEEECQQAPVVPVLVVVQVCVVLPHQAHEYEAADCPLANAGGDALVSVVVSVVRHDRHAYHYEYSYAPCLVRLVSPLVHAEYEYECVSQVVDQVVVLVSLVVNVVSVHAYEYEYAPPDDLVSCVVNVVVVSHQEYEYEQDGPDDAPDAGNLVSLVSLLVCCVVPVRHAYEYHHHDWLVVLLVNLVSHHRYYYHYCNQNVPPDNSVRRVSSNVSNVVD/DAFAEEEECQQAPVVPVLVVQQVCVVLPHQAHEYEAADCPLANAGGDALVSVVVSLVRHDRHAYAYEYSYAPQLVRQVSPLVHAEYEYECVSVVNDQVVLLVSLCVNVVSVHAYEYEYAPPDDLVSCVVNVVVVSHQEYEYEQHGPDDAPDAGNLVSLVSLLVCCVVDVRHAYEYDHRDWLVVLLSNLVSHHRYYYHYCNQNVDPDNSVRRVSSSVSNVVD

Nearest PDB structures (foldseek):
  1tqx-assembly1_A  TM=1.005E+00  e=3.222E-44  Plasmodium falciparum 3D7
  4nu7-assembly1_C  TM=9.902E-01  e=2.055E-29  Toxoplasma gondii
  3ovr-assembly1_B  TM=9.638E-01  e=1.358E-26  Homo sapiens
  1h1z-assembly1_B  TM=9.631E-01  e=2.159E-26  Oryza sativa
  7sbj-assembly1_C  TM=9.207E-01  e=4.897E-22  Stenotrophomonas maltophilia K279a

Secondary structure (DSSP, 8-state):
---EEEEBGGGS-GGGHHHHHHHHHHTT-SEEEEEEEBSSSSS-B---HHHHHHHGGG-SS-EEEEEEESS-GGGGGGG-TTSSEEEEEGGGGTT-HHHHHHHHHHHHTTT-EEEEEE-TTS-GGGGHHHHTTT--SEEEEESS-TT-SSPPP-GGGHHHHHHHHHH-TT-EEEEESS--HHHHHHHHHHT--EEEESHHHHT-SSHHHHHHHHHHHHHH-/---EEEEBGGGS-GGGHHHHHHHHHHTT-SEEEEEEEBSSSSS-B---HHHHHHHGGG--S-EEEEEEESSSGGGTGGG-TTSSEEEEETGGGTT-HHHHHHHHHHHHHTT-EEEEEE-TTS-GGGGHHHHTTT--SEEEEESS-TT-SSPPP-GGGHHHHHHHHHH-SS-EEEEESS--HHHHHHHHHHT--EEEESHHHHTSS-HHHHHHHHHHHHHT-

Solvent-accessible surface area: 19672 Å² total; per-residue (Å²): 111,151,16,14,0,0,0,7,0,42,34,17,99,57,113,122,14,32,107,14,0,77,84,0,28,92,33,34,7,61,10,0,0,0,6,4,6,26,101,132,32,4,93,34,117,32,19,19,12,104,58,0,60,75,4,66,132,103,18,164,108,5,38,0,0,0,0,1,4,0,68,122,1,64,127,38,8,72,95,0,131,76,7,46,0,0,0,0,0,2,27,19,4,116,67,51,33,127,109,0,26,95,7,0,97,73,1,80,122,55,144,7,90,0,0,0,0,0,64,14,205,11,65,13,110,106,0,31,68,0,8,78,52,127,37,12,26,0,0,0,0,5,0,9,114,18,2,110,52,69,59,93,31,53,105,104,15,3,49,19,0,44,60,0,46,186,103,34,148,122,16,17,0,0,0,15,9,30,6,57,61,124,17,0,91,45,0,2,53,57,13,3,10,0,0,2,1,17,64,28,0,21,104,27,182,76,24,95,125,14,0,42,39,0,43,70,12,8,113,157,150,105,150,18,15,0,0,0,9,0,40,31,12,102,78,113,117,13,31,107,11,0,75,83,0,22,93,38,39,6,62,10,0,0,0,8,2,8,28,100,134,32,3,89,36,109,32,16,19,13,106,60,0,60,75,5,66,142,98,16,155,102,6,40,0,0,0,0,0,5,0,59,146,2,70,132,40,8,72,96,0,120,74,7,46,0,0,0,0,0,2,34,26,16,119,67,46,30,125,128,0,22,95,6,0,104,59,0,81,113,49,143,9,90,0,0,0,0,0,57,9,192,11,56,12,113,95,0,31,68,0,6,77,51,127,35,14,25,0,0,0,0,5,0,10,72,10,2,108,50,68,62,93,31,56,107,97,15,4,51,18,0,44,63,0,46,180,91,32,156,132,15,16,0,0,0,15,10,28,6,54,72,134,16,0,70,49,0,1,55,55,13,3,9,0,0,2,2,14,65,29,0,16,95,27,177,79,19,94,134,14,0,35,38,0,41,69,14,10,117,160,145

Organism: Plasmodium falciparum (isolate 3D7) (NCBI:txid36329)